Protein AF-A0ABD0VKM0-F1 (afdb_monomer)

Nearest PDB structures (foldseek):
  3m7j-assembly2_B  TM=2.971E-01  e=7.248E-04  Pseudomonas putida
  3m7h-assembly2_B  TM=2.951E-01  e=1.978E-03  Pseudomonas putida
  3m7j-assembly1_A  TM=2.253E-01  e=3.113E-04  Pseudomonas putida
  6q4w-assembly1_B  TM=1.983E-01  e=1.428E-01  Leishmania mexicana MHOM/GT/2001/U1103
  6q4y-assembly1_A  TM=1.728E-01  e=5.349E-01  Leishmania mexicana MHOM/GT/2001/U1103

Foldseek 3Di:
DDDDDDDDDPDPPPVVVPPPPPPPPPDDDDDDDDDDDDDDDDDDDDDDDDDDDDDDDDDDDDDDDDDDDDDDDDDDDDPDDPPPPPPPLPLQWAPPVQKDKDFQDDDWDDAAAPLSKTWAWDPADDPPKTWIWIDNDAFFTWIFIWGDHPLANDHIYTAATQQLPGTAGGGWMFIQGGQGWTFTAHPVRHTRGIQPCGSVAFHHWHQDNQRKIFGAHPVRDGPGIRLVPGEQKATAFRKDFAVDWHAASVRQKIWHHHQFFIFIWGQDFDVRDIATQDCLLVLRGAPDGHFGIKGWHWAFDADPPPRHGDWIWTWIQTPPRSGIDTQFTDPDRQSQKMWGQYPQRKIWIWGAQRVDNYPRIDGGGIQADPPSHSHHVLSRQASQHQEFEDEPSDGAFAADPPGDTHGGDNPRHQAPVLVDDQPDPPDDDPFDKDWHKDFQWDYSQVVRNDWDFPAAPVVLVVVLVNPSQFQWWWAQHVRGIIGTDSTNGRIYHHPHRSTMIIGIDGD

Structure (mmCIF, N/CA/C/O backbone):
data_AF-A0ABD0VKM0-F1
#
_entry.id   AF-A0ABD0VKM0-F1
#
loop_
_atom_site.group_PDB
_atom_site.id
_atom_site.type_symbol
_atom_site.label_atom_id
_atom_site.label_alt_id
_atom_site.label_comp_id
_atom_site.label_asym_id
_atom_site.label_entity_id
_atom_site.label_seq_id
_atom_site.pdbx_PDB_ins_code
_atom_site.Cartn_x
_atom_site.Cartn_y
_atom_site.Cartn_z
_atom_site.occupancy
_atom_site.B_iso_or_equiv
_atom_site.auth_seq_id
_atom_site.auth_comp_id
_atom_site.auth_asym_id
_atom_site.auth_atom_id
_atom_site.pdbx_PDB_model_num
ATOM 1 N N . MET A 1 1 ? -26.676 47.653 -29.745 1.00 32.25 1 MET A N 1
ATOM 2 C CA . MET A 1 1 ? -27.321 46.432 -30.270 1.00 32.25 1 MET A CA 1
ATOM 3 C C . MET A 1 1 ? -27.080 45.327 -29.249 1.00 32.25 1 MET A C 1
ATOM 5 O O . MET A 1 1 ? -25.942 45.134 -28.847 1.00 32.25 1 MET A O 1
ATOM 9 N N . HIS A 1 2 ? -28.168 44.771 -28.719 1.00 25.77 2 HIS A N 1
ATOM 10 C CA . HIS A 1 2 ? -28.256 43.849 -27.579 1.00 25.77 2 HIS A CA 1
ATOM 11 C C . HIS A 1 2 ? -27.694 42.448 -27.851 1.00 25.77 2 HIS A C 1
ATOM 13 O O . HIS A 1 2 ? -27.861 41.959 -28.961 1.00 25.77 2 HIS A O 1
ATOM 19 N N . LEU A 1 3 ? -27.173 41.795 -26.799 1.00 24.02 3 LEU A N 1
ATOM 20 C CA . LEU A 1 3 ? -27.578 40.467 -26.271 1.00 24.02 3 LEU A CA 1
ATOM 21 C C . LEU A 1 3 ? -26.646 40.116 -25.087 1.00 24.02 3 LEU A C 1
ATOM 23 O O . LEU A 1 3 ? -25.458 39.903 -25.278 1.00 24.02 3 LEU A O 1
ATOM 27 N N . GLN A 1 4 ? -27.029 40.388 -23.835 1.00 23.86 4 GLN A N 1
ATOM 28 C CA . GLN A 1 4 ? -27.696 39.476 -22.883 1.00 23.86 4 GLN A CA 1
ATOM 29 C C . GLN A 1 4 ? -27.109 38.054 -22.782 1.00 23.86 4 GLN A C 1
ATOM 31 O O . GLN A 1 4 ? -27.344 37.216 -23.643 1.00 23.86 4 GLN A O 1
ATOM 36 N N . MET A 1 5 ? -26.498 37.760 -21.628 1.00 23.55 5 MET A N 1
ATOM 37 C CA . MET A 1 5 ? -26.619 36.467 -20.947 1.00 23.55 5 MET A CA 1
ATOM 38 C C . MET A 1 5 ? -26.834 36.713 -19.447 1.00 23.55 5 MET A C 1
ATOM 40 O O . MET A 1 5 ? -26.153 37.532 -18.835 1.00 23.55 5 MET A O 1
ATOM 44 N N . HIS A 1 6 ? -27.833 36.029 -18.892 1.00 26.02 6 HIS A N 1
ATOM 45 C CA . HIS A 1 6 ? -28.296 36.106 -17.509 1.00 26.02 6 HIS A CA 1
ATOM 46 C C . HIS A 1 6 ? -27.958 34.799 -16.773 1.00 26.02 6 HIS A C 1
ATOM 48 O O . HIS A 1 6 ? -28.093 33.729 -17.362 1.00 26.02 6 HIS A O 1
ATOM 54 N N . ASN A 1 7 ? -27.697 34.940 -15.463 1.00 27.42 7 ASN A N 1
ATOM 55 C CA . ASN A 1 7 ? -27.860 33.967 -14.362 1.00 27.42 7 ASN A CA 1
ATOM 56 C C . ASN A 1 7 ? -26.829 32.825 -14.234 1.00 27.42 7 ASN A C 1
ATOM 58 O O . ASN A 1 7 ? -26.424 32.234 -15.220 1.00 27.42 7 ASN A O 1
ATOM 62 N N . SER A 1 8 ? -26.396 32.357 -13.057 1.00 25.06 8 SER A N 1
ATOM 63 C CA . SER A 1 8 ? -26.536 32.722 -11.632 1.00 25.06 8 SER A CA 1
ATOM 64 C C . SER A 1 8 ? -25.608 31.768 -10.860 1.00 25.06 8 SER A C 1
ATOM 66 O O . SER A 1 8 ? -25.587 30.584 -11.182 1.00 25.06 8 SER A O 1
ATOM 68 N N . CYS A 1 9 ? -24.889 32.208 -9.819 1.00 24.44 9 CYS A N 1
ATOM 69 C CA . CYS A 1 9 ? -24.244 31.279 -8.875 1.00 24.44 9 CYS A CA 1
ATOM 70 C C . CYS A 1 9 ? -24.247 31.853 -7.440 1.00 24.44 9 CYS A C 1
ATOM 72 O O . CYS A 1 9 ? -23.704 32.941 -7.224 1.00 24.44 9 CYS A O 1
ATOM 74 N N . PRO A 1 10 ? -24.854 31.174 -6.444 1.00 30.88 10 PRO A N 1
ATOM 75 C CA . PRO A 1 10 ? -24.976 31.666 -5.077 1.00 30.88 10 PRO A CA 1
ATOM 76 C C . PRO A 1 10 ? -23.826 31.127 -4.211 1.00 30.88 10 PRO A C 1
ATOM 78 O O . PRO A 1 10 ? -24.016 30.212 -3.420 1.00 30.88 10 PRO A O 1
ATOM 81 N N . PHE A 1 11 ? -22.616 31.673 -4.351 1.00 31.05 11 PHE A N 1
ATOM 82 C CA . PHE A 1 11 ? -21.482 31.290 -3.483 1.00 31.05 11 PHE A CA 1
ATOM 83 C C . PHE A 1 11 ? -20.833 32.471 -2.746 1.00 31.05 11 PHE A C 1
ATOM 85 O O . PHE A 1 11 ? -20.162 32.287 -1.734 1.00 31.05 11 PHE A O 1
ATOM 92 N N . ALA A 1 12 ? -21.103 33.707 -3.173 1.00 31.31 12 ALA A N 1
ATOM 93 C CA . ALA A 1 12 ? -20.486 34.897 -2.585 1.00 31.31 12 ALA A CA 1
ATOM 94 C C . ALA A 1 12 ? -21.141 35.373 -1.268 1.00 31.31 12 ALA A C 1
ATOM 96 O O . ALA A 1 12 ? -20.518 36.101 -0.499 1.00 31.31 12 ALA A O 1
ATOM 97 N N . ALA A 1 13 ? -22.371 34.947 -0.955 1.00 31.72 13 ALA A N 1
ATOM 98 C CA . ALA A 1 13 ? -23.121 35.471 0.195 1.00 31.72 13 ALA A CA 1
ATOM 99 C C . ALA A 1 13 ? -22.818 34.778 1.545 1.00 31.72 13 ALA A C 1
ATOM 101 O O . ALA A 1 13 ? -23.201 35.291 2.597 1.00 31.72 13 ALA A O 1
ATOM 102 N N . LEU A 1 14 ? -22.116 33.637 1.553 1.00 33.00 14 LEU A N 1
ATOM 103 C CA . LEU A 1 14 ? -21.824 32.874 2.780 1.00 33.00 14 LEU A CA 1
ATOM 104 C C . LEU A 1 14 ? -20.503 33.265 3.465 1.00 33.00 14 LEU A C 1
ATOM 106 O O . LEU A 1 14 ? -20.350 33.044 4.667 1.00 33.00 14 LEU A O 1
ATOM 110 N N . LEU A 1 15 ? -19.578 33.912 2.750 1.00 33.16 15 LEU A N 1
ATOM 111 C CA . LEU A 1 15 ? -18.269 34.292 3.295 1.00 33.16 15 LEU A CA 1
ATOM 112 C C . LEU A 1 15 ? -18.303 35.594 4.113 1.00 33.16 15 LEU A C 1
ATOM 114 O O . LEU A 1 15 ? -17.542 35.738 5.068 1.00 33.16 15 LEU A O 1
ATOM 118 N N . GLN A 1 16 ? -19.240 36.509 3.846 1.00 33.41 16 GLN A N 1
ATOM 119 C CA . GLN A 1 16 ? -19.327 37.774 4.592 1.00 33.41 16 GLN A CA 1
ATOM 120 C C . GLN A 1 16 ? -19.999 37.663 5.972 1.00 33.41 16 GLN A C 1
ATOM 122 O O . GLN A 1 16 ? -19.819 38.549 6.807 1.00 33.41 16 GLN A O 1
ATOM 127 N N . LYS A 1 17 ? -20.718 36.570 6.273 1.00 34.78 17 LYS A N 1
ATOM 128 C CA . LYS A 1 17 ? -21.354 36.375 7.593 1.00 34.78 17 LYS A CA 1
ATOM 129 C C . LYS A 1 17 ? -20.453 35.718 8.647 1.00 34.78 17 LYS A C 1
ATOM 131 O O . LYS A 1 17 ? -20.780 35.796 9.826 1.00 34.78 17 LYS A O 1
ATOM 136 N N . ARG A 1 18 ? -19.310 35.126 8.272 1.00 38.69 18 ARG A N 1
ATOM 137 C CA . ARG A 1 18 ? -18.390 34.460 9.222 1.00 38.69 18 ARG A CA 1
ATOM 138 C C . ARG A 1 18 ? -17.278 35.351 9.787 1.00 38.69 18 ARG A C 1
ATOM 140 O O . ARG A 1 18 ? -16.694 34.998 10.801 1.00 38.69 18 ARG A O 1
ATOM 147 N N . SER A 1 19 ? -17.041 36.532 9.217 1.00 32.94 19 SER A N 1
ATOM 148 C CA . SER A 1 19 ? -15.996 37.457 9.694 1.00 32.94 19 SER A CA 1
ATOM 149 C C . SER A 1 19 ? -16.367 38.230 10.974 1.00 32.94 19 SER A C 1
ATOM 151 O O . SER A 1 19 ? -15.476 38.760 11.634 1.00 32.94 19 SER A O 1
ATOM 153 N N . LYS A 1 20 ? -17.648 38.285 11.371 1.00 33.69 20 LYS A N 1
ATOM 154 C CA . LYS A 1 20 ? -18.092 39.106 12.516 1.00 33.69 20 LYS A CA 1
ATOM 155 C C . LYS A 1 20 ? -18.086 38.404 13.882 1.00 33.69 20 LYS A C 1
ATOM 157 O O . LYS A 1 20 ? -18.172 39.099 14.885 1.00 33.69 20 LYS A O 1
ATOM 162 N N . ASN A 1 21 ? -17.918 37.079 13.949 1.00 37.56 21 ASN A N 1
ATOM 163 C CA . ASN A 1 21 ? -17.955 36.344 15.227 1.00 37.56 21 ASN A CA 1
ATOM 164 C C . ASN A 1 21 ? -16.576 36.013 15.825 1.00 37.56 21 ASN A C 1
ATOM 166 O O . ASN A 1 21 ? -16.507 35.556 16.962 1.00 37.56 21 ASN A O 1
ATOM 170 N N . THR A 1 22 ? -15.477 36.282 15.117 1.00 33.97 22 THR A N 1
ATOM 171 C CA . THR A 1 22 ? -14.115 35.939 15.580 1.00 33.97 22 THR A CA 1
ATOM 172 C C . THR A 1 22 ? -13.398 37.107 16.276 1.00 33.97 22 THR A C 1
ATOM 174 O O . THR A 1 22 ? -12.314 36.934 16.821 1.00 33.97 22 THR A O 1
ATOM 177 N N . ALA A 1 23 ? -14.006 38.299 16.319 1.00 33.16 23 ALA A N 1
ATOM 178 C CA . ALA A 1 23 ? -13.386 39.514 16.859 1.00 33.16 23 ALA A CA 1
ATOM 179 C C . ALA A 1 23 ? -13.675 39.793 18.353 1.00 33.16 23 ALA A C 1
ATOM 181 O O . ALA A 1 23 ? -13.287 40.846 18.848 1.00 33.16 23 ALA A O 1
ATOM 182 N N . GLN A 1 24 ? -14.333 38.887 19.092 1.00 33.44 24 GLN A N 1
ATOM 183 C CA . GLN A 1 24 ? -14.676 39.117 20.511 1.00 33.44 24 GLN A CA 1
ATOM 184 C C . GLN A 1 24 ? -14.038 38.156 21.534 1.00 33.44 24 GLN A C 1
ATOM 186 O O . GLN A 1 24 ? -14.368 38.238 22.713 1.00 33.44 24 GLN A O 1
ATOM 191 N N . ILE A 1 25 ? -13.090 37.287 21.154 1.00 35.91 25 ILE A N 1
ATOM 192 C CA . ILE A 1 25 ? -12.490 36.305 22.096 1.00 35.91 25 ILE A CA 1
ATOM 193 C C . ILE A 1 25 ? -10.946 36.353 22.107 1.00 35.91 25 ILE A C 1
ATOM 195 O O . ILE A 1 25 ? -10.275 35.352 22.310 1.00 35.91 25 ILE A O 1
ATOM 199 N N . GLN A 1 26 ? -10.338 37.527 21.914 1.00 31.89 26 GLN A N 1
ATOM 200 C CA . GLN A 1 26 ? -8.881 37.716 22.057 1.00 31.89 26 GLN A CA 1
ATOM 201 C C . GLN A 1 26 ? -8.570 39.054 22.745 1.00 31.89 26 GLN A C 1
ATOM 203 O O . GLN A 1 26 ? -7.926 39.940 22.193 1.00 31.89 26 GLN A O 1
ATOM 208 N N . GLN A 1 27 ? -9.058 39.225 23.977 1.00 30.41 27 GLN A N 1
ATOM 209 C CA . GLN A 1 27 ? -8.627 40.329 24.837 1.00 30.41 27 GLN A CA 1
ATOM 210 C C . GLN A 1 27 ? -8.642 39.919 26.317 1.00 30.41 27 GLN A C 1
ATOM 212 O O . GLN A 1 27 ? -9.474 40.366 27.100 1.00 30.41 27 GLN A O 1
ATOM 217 N N . LYS A 1 28 ? -7.717 39.033 26.716 1.00 29.08 28 LYS A N 1
ATOM 218 C CA . LYS A 1 28 ? -7.200 38.990 28.096 1.00 29.08 28 LYS A CA 1
ATOM 219 C C . LYS A 1 28 ? -5.992 38.059 28.230 1.00 29.08 28 LYS A C 1
ATOM 221 O O . LYS A 1 28 ? -6.155 36.845 28.223 1.00 29.08 28 LYS A O 1
ATOM 226 N N . ARG A 1 29 ? -4.838 38.685 28.490 1.00 29.23 29 ARG A N 1
ATOM 227 C CA . ARG A 1 29 ? -3.698 38.267 29.338 1.00 29.23 29 ARG A CA 1
ATOM 228 C C . ARG A 1 29 ? -2.353 38.358 28.622 1.00 29.23 29 ARG A C 1
ATOM 230 O O . ARG A 1 29 ? -1.873 37.407 28.023 1.00 29.23 29 ARG A O 1
ATOM 237 N N . SER A 1 30 ? -1.729 39.514 28.804 1.00 28.39 30 SER A N 1
ATOM 238 C CA . SER A 1 30 ? -0.292 39.738 28.707 1.00 28.39 30 SER A CA 1
ATOM 239 C C . SER A 1 30 ? 0.214 40.150 30.091 1.00 28.39 30 SER A C 1
ATOM 241 O O . SER A 1 30 ? -0.321 41.103 30.658 1.00 28.39 30 SER A O 1
ATOM 243 N N . ASN A 1 31 ? 1.219 39.456 30.627 1.00 27.95 31 ASN A N 1
ATOM 244 C CA . ASN A 1 31 ? 2.200 40.045 31.544 1.00 27.95 31 ASN A CA 1
ATOM 245 C C . ASN A 1 31 ? 3.485 39.188 31.542 1.00 27.95 31 ASN A C 1
ATOM 247 O O . ASN A 1 31 ? 3.371 37.989 31.806 1.00 27.95 31 ASN A O 1
ATOM 251 N N . PRO A 1 32 ? 4.671 39.747 31.235 1.00 37.56 32 PRO A N 1
ATOM 252 C CA . PRO A 1 32 ? 5.952 39.055 31.363 1.00 37.56 32 PRO A CA 1
ATOM 253 C C . PRO A 1 32 ? 6.852 39.681 32.446 1.00 37.56 32 PRO A C 1
ATOM 255 O O . PRO A 1 32 ? 6.890 40.895 32.586 1.00 37.56 32 PRO A O 1
ATOM 258 N N . ASP A 1 33 ? 7.579 38.839 33.181 1.00 26.88 33 ASP A N 1
ATOM 259 C CA . ASP A 1 33 ? 8.850 39.115 33.888 1.00 26.88 33 ASP A CA 1
ATOM 260 C C . ASP A 1 33 ? 9.242 37.836 34.654 1.00 26.88 33 ASP A C 1
ATOM 262 O O . ASP A 1 33 ? 8.366 37.087 35.076 1.00 26.88 33 ASP A O 1
ATOM 266 N N . ALA A 1 34 ? 10.485 37.500 34.987 1.00 28.50 34 ALA A N 1
ATOM 267 C CA . ALA A 1 34 ? 11.818 37.728 34.443 1.00 28.50 34 ALA A CA 1
ATOM 268 C C . ALA A 1 34 ? 12.766 36.773 35.210 1.00 28.50 34 ALA A C 1
ATOM 270 O O . ALA A 1 34 ? 12.447 36.340 36.318 1.00 28.50 34 ALA A O 1
ATOM 271 N N . SER A 1 35 ? 13.962 36.549 34.650 1.00 27.69 35 SER A N 1
ATOM 272 C CA . SER A 1 35 ? 15.230 36.235 35.344 1.00 27.69 35 SER A CA 1
ATOM 273 C C . SER A 1 35 ? 15.789 34.805 35.240 1.00 27.69 35 SER A C 1
ATOM 275 O O . SER A 1 35 ? 15.418 33.883 35.963 1.00 27.69 35 SER A O 1
ATOM 277 N N . LEU A 1 36 ? 16.797 34.701 34.370 1.00 29.92 36 LEU A N 1
ATOM 278 C CA . LEU A 1 36 ? 17.875 33.712 34.335 1.00 29.92 36 LEU A CA 1
ATOM 279 C C . LEU A 1 36 ? 18.993 34.113 35.317 1.00 29.92 36 LEU A C 1
ATOM 281 O O . LEU A 1 36 ? 19.394 35.277 35.339 1.00 29.92 36 LEU A O 1
ATOM 285 N N . ARG A 1 37 ? 19.596 33.142 36.020 1.00 27.20 37 ARG A N 1
ATOM 286 C CA . ARG A 1 37 ? 21.000 33.211 36.481 1.00 27.20 37 ARG A CA 1
ATOM 287 C C . ARG A 1 37 ? 21.703 31.847 36.361 1.00 27.20 37 ARG A C 1
ATOM 289 O O . ARG A 1 37 ? 21.019 30.828 36.433 1.00 27.20 37 ARG A O 1
ATOM 296 N N . PRO A 1 38 ? 23.039 31.822 36.167 1.00 31.11 38 PRO A N 1
ATOM 297 C CA . PRO A 1 38 ? 23.798 30.641 35.765 1.00 31.11 38 PRO A CA 1
ATOM 298 C C . PRO A 1 38 ? 24.450 29.892 36.940 1.00 31.11 38 PRO A C 1
ATOM 300 O O . PRO A 1 38 ? 24.660 30.440 38.020 1.00 31.11 38 PRO A O 1
ATOM 303 N N . VAL A 1 39 ? 24.785 28.629 36.670 1.00 28.56 39 VAL A N 1
ATOM 304 C CA . VAL A 1 39 ? 25.437 27.655 37.557 1.00 28.56 39 VAL A CA 1
ATOM 305 C C . VAL A 1 39 ? 26.955 27.864 37.565 1.00 28.56 39 VAL A C 1
ATOM 307 O O . VAL A 1 39 ? 27.567 27.970 36.505 1.00 28.56 39 VAL A O 1
ATOM 310 N N . SER A 1 40 ? 27.557 27.879 38.756 1.00 28.33 40 SER A N 1
ATOM 311 C CA . SER A 1 40 ? 29.007 27.831 38.975 1.00 28.33 40 SER A CA 1
ATOM 312 C C . SER A 1 40 ? 29.454 26.456 39.482 1.00 28.33 40 SER A C 1
ATOM 314 O O . SER A 1 40 ? 28.759 25.810 40.265 1.00 28.33 40 SER A O 1
ATOM 316 N N . GLU A 1 41 ? 30.634 26.057 39.013 1.00 28.14 41 GLU A N 1
ATOM 317 C CA . GLU A 1 41 ? 31.374 24.812 39.234 1.00 28.14 41 GLU A CA 1
ATOM 318 C C . GLU A 1 41 ? 31.557 24.391 40.702 1.00 28.14 41 GLU A C 1
ATOM 320 O O . GLU A 1 41 ? 31.795 25.225 41.573 1.00 28.14 41 GLU A O 1
ATOM 325 N N . LEU A 1 42 ? 31.622 23.074 40.937 1.00 27.52 42 LEU A N 1
ATOM 326 C CA . LEU A 1 42 ? 32.417 22.490 42.021 1.00 27.52 42 LEU A CA 1
ATOM 327 C C . LEU A 1 42 ? 32.900 21.079 41.647 1.00 27.52 42 LEU A C 1
ATOM 329 O O . LEU A 1 42 ? 32.123 20.150 41.436 1.00 27.52 42 LEU A O 1
ATOM 333 N N . LYS A 1 43 ? 34.229 20.962 41.556 1.00 27.84 43 LYS A N 1
ATOM 334 C CA . LYS A 1 43 ? 35.020 19.729 41.476 1.00 27.84 43 LYS A CA 1
ATOM 335 C C . LYS A 1 43 ? 34.853 18.904 42.756 1.00 27.84 43 LYS A C 1
ATOM 337 O O . LYS A 1 43 ? 34.921 19.476 43.839 1.00 27.84 43 LYS A O 1
ATOM 342 N N . ASN A 1 44 ? 34.766 17.577 42.630 1.00 28.58 44 ASN A N 1
ATOM 343 C CA . ASN A 1 44 ? 35.648 16.617 43.319 1.00 28.58 44 ASN A CA 1
ATOM 344 C C . ASN A 1 44 ? 35.245 15.161 43.023 1.00 28.58 44 ASN A C 1
ATOM 346 O O . ASN A 1 44 ? 34.119 14.745 43.275 1.00 28.58 44 ASN A O 1
ATOM 350 N N . SER A 1 45 ? 36.205 14.375 42.530 1.00 28.06 45 SER A N 1
ATOM 351 C CA . SER A 1 45 ? 36.176 12.906 42.570 1.00 28.06 45 SER A CA 1
ATOM 352 C C . SER A 1 45 ? 36.646 12.399 43.939 1.00 28.06 45 SER A C 1
ATOM 354 O O . SER A 1 45 ? 37.430 13.074 44.608 1.00 28.06 45 SER A O 1
ATOM 356 N N . PRO A 1 46 ? 36.294 11.152 44.296 1.00 33.16 46 PRO A N 1
ATOM 357 C CA . PRO A 1 46 ? 37.365 10.163 44.420 1.00 33.16 46 PRO A CA 1
ATOM 358 C C . PRO A 1 46 ? 37.031 8.788 43.809 1.00 33.16 46 PRO A C 1
ATOM 360 O O . PRO A 1 46 ? 35.897 8.319 43.807 1.00 33.16 46 PRO A O 1
ATOM 363 N N . LYS A 1 47 ? 38.086 8.137 43.305 1.00 28.30 47 LYS A N 1
ATOM 364 C CA . LYS A 1 47 ? 38.153 6.711 42.942 1.00 28.30 47 LYS A CA 1
ATOM 365 C C . LYS A 1 47 ? 37.974 5.841 44.194 1.00 28.30 47 LYS A C 1
ATOM 367 O O . LYS A 1 47 ? 38.479 6.248 45.236 1.00 28.30 47 LYS A O 1
ATOM 372 N N . ILE A 1 48 ? 37.428 4.619 44.052 1.00 27.38 48 ILE A N 1
ATOM 373 C CA . ILE A 1 48 ? 38.057 3.335 44.468 1.00 27.38 48 ILE A CA 1
ATOM 374 C C . ILE A 1 48 ? 37.086 2.122 44.406 1.00 27.38 48 ILE A C 1
ATOM 376 O O . ILE A 1 48 ? 35.985 2.163 44.936 1.00 27.38 48 ILE A O 1
ATOM 380 N N . LYS A 1 49 ? 37.634 1.027 43.842 1.00 27.31 49 LYS A N 1
ATOM 381 C CA . LYS A 1 49 ? 37.378 -0.432 43.985 1.00 27.31 49 LYS A CA 1
ATOM 382 C C . LYS A 1 49 ? 36.128 -1.110 43.391 1.00 27.31 49 LYS A C 1
ATOM 384 O O . LYS A 1 49 ? 35.027 -1.076 43.919 1.00 27.31 49 LYS A O 1
ATOM 389 N N . THR A 1 50 ? 36.434 -1.907 42.367 1.00 30.89 50 THR A N 1
ATOM 390 C CA . THR A 1 50 ? 35.786 -3.145 41.906 1.00 30.89 50 THR A CA 1
ATOM 391 C C . THR A 1 50 ? 35.658 -4.222 42.989 1.00 30.89 50 THR A C 1
ATOM 393 O O . THR A 1 50 ? 36.589 -4.396 43.782 1.00 30.89 50 THR A O 1
ATOM 396 N N . PRO A 1 51 ? 34.630 -5.080 42.871 1.00 32.09 51 PRO A N 1
ATOM 397 C CA . PRO A 1 51 ? 34.841 -6.512 43.053 1.00 32.09 51 PRO A CA 1
ATOM 398 C C . PRO A 1 51 ? 34.272 -7.352 41.895 1.00 32.09 51 PRO A C 1
ATOM 400 O O . PRO A 1 51 ? 33.159 -7.145 41.418 1.00 32.09 51 PRO A O 1
ATOM 403 N N . HIS A 1 52 ? 35.069 -8.334 41.477 1.00 29.91 52 HIS A N 1
ATOM 404 C CA . HIS A 1 52 ? 34.630 -9.535 40.769 1.00 29.91 52 HIS A CA 1
ATOM 405 C C . HIS A 1 52 ? 33.645 -10.320 41.635 1.00 29.91 52 HIS A C 1
ATOM 407 O O . HIS A 1 52 ? 33.942 -10.500 42.808 1.00 29.91 52 HIS A O 1
ATOM 413 N N . PHE A 1 53 ? 32.586 -10.888 41.052 1.00 28.59 53 PHE A N 1
ATOM 414 C CA . PHE A 1 53 ? 32.117 -12.224 41.427 1.00 28.59 53 PHE A CA 1
ATOM 415 C C . PHE A 1 53 ? 31.352 -12.898 40.283 1.00 28.59 53 PHE A C 1
ATOM 417 O O . PHE A 1 53 ? 30.825 -12.267 39.371 1.00 28.59 53 PHE A O 1
ATOM 424 N N . SER A 1 54 ? 31.429 -14.216 40.339 1.00 28.55 54 SER A N 1
ATOM 425 C CA . SER A 1 54 ? 31.256 -15.236 39.321 1.00 28.55 54 SER A CA 1
ATOM 426 C C . SER A 1 54 ? 29.810 -15.674 39.078 1.00 28.55 54 SER A C 1
ATOM 428 O O . SER A 1 54 ? 28.950 -15.640 39.952 1.00 28.55 54 SER A O 1
ATOM 430 N N . SER A 1 55 ? 29.591 -16.164 37.862 1.00 29.64 55 SER A N 1
ATOM 431 C CA . SER A 1 55 ? 28.425 -16.910 37.384 1.00 29.64 55 SER A CA 1
ATOM 432 C C . SER A 1 55 ? 28.257 -18.278 38.064 1.00 29.64 55 SER A C 1
ATOM 434 O O . SER A 1 55 ? 29.261 -18.980 38.214 1.00 29.64 55 SER A O 1
ATOM 436 N N . PRO A 1 56 ? 27.021 -18.738 38.343 1.00 32.62 56 PRO A N 1
ATOM 437 C CA . PRO A 1 56 ? 26.743 -20.148 38.571 1.00 32.62 56 PRO A CA 1
ATOM 438 C C . PRO A 1 56 ? 26.061 -20.801 37.360 1.00 32.62 56 PRO A C 1
ATOM 440 O O . PRO A 1 56 ? 25.087 -20.302 36.797 1.00 32.62 56 PRO A O 1
ATOM 443 N N . SER A 1 57 ? 26.602 -21.954 36.985 1.00 28.62 57 SER A N 1
ATOM 444 C CA . SER A 1 57 ? 26.027 -22.963 36.105 1.00 28.62 57 SER A CA 1
ATOM 445 C C . SER A 1 57 ? 24.983 -23.795 36.863 1.00 28.62 57 SER A C 1
ATOM 447 O O . SER A 1 57 ? 25.225 -24.234 37.985 1.00 28.62 57 SER A O 1
ATOM 449 N N . CYS A 1 58 ? 23.828 -24.052 36.243 1.00 25.42 58 CYS A N 1
ATOM 450 C CA . CYS A 1 58 ? 22.834 -25.002 36.746 1.00 25.42 58 CYS A CA 1
ATOM 451 C C . CYS A 1 58 ? 23.001 -26.352 36.043 1.00 25.42 58 CYS A C 1
ATOM 453 O O . CYS A 1 58 ? 22.894 -26.439 34.820 1.00 25.42 58 CYS A O 1
ATOM 455 N N . SER A 1 59 ? 23.242 -27.401 36.827 1.00 29.67 59 SER A N 1
ATOM 456 C CA . SER A 1 59 ? 23.218 -28.799 36.408 1.00 29.67 59 SER A CA 1
ATOM 457 C C . SER A 1 59 ? 21.850 -29.428 36.691 1.00 29.67 59 SER A C 1
ATOM 459 O O . SER A 1 59 ? 21.218 -29.209 37.723 1.00 29.67 59 SER A O 1
ATOM 461 N N . SER A 1 60 ? 21.392 -30.211 35.722 1.00 30.42 60 SER A N 1
ATOM 462 C CA . SER A 1 60 ? 20.161 -30.996 35.704 1.00 30.42 60 SER A CA 1
ATOM 463 C C . SER A 1 60 ? 20.276 -32.269 36.547 1.00 30.42 60 SER A C 1
ATOM 465 O O . SER A 1 60 ? 21.234 -33.022 36.383 1.00 30.42 60 SER A O 1
ATOM 467 N N . SER A 1 61 ? 19.263 -32.559 37.367 1.00 31.95 61 SER A N 1
ATOM 468 C CA . SER A 1 61 ? 19.051 -33.867 38.010 1.00 31.95 61 SER A CA 1
ATOM 469 C C . SER A 1 61 ? 17.655 -34.402 37.647 1.00 31.95 61 SER A C 1
ATOM 471 O O . SER A 1 61 ? 16.703 -33.619 37.689 1.00 31.95 61 SER A O 1
ATOM 473 N N . PRO A 1 62 ? 17.491 -35.691 37.290 1.00 36.34 62 PRO A N 1
ATOM 474 C CA . PRO A 1 62 ? 16.188 -36.283 36.985 1.00 36.34 62 PRO A CA 1
ATOM 475 C C . PRO A 1 62 ? 15.526 -36.920 38.222 1.00 36.34 62 PRO A C 1
ATOM 477 O O . PRO A 1 62 ? 16.195 -37.516 39.065 1.00 36.34 62 PRO A O 1
ATOM 480 N N . MET A 1 63 ? 14.195 -36.810 38.312 1.00 35.16 63 MET A N 1
ATOM 481 C CA . MET A 1 63 ? 13.362 -37.469 39.331 1.00 35.16 63 MET A CA 1
ATOM 482 C C . MET A 1 63 ? 13.053 -38.939 38.974 1.00 35.16 63 MET A C 1
ATOM 484 O O . MET A 1 63 ? 12.907 -39.245 37.788 1.00 35.16 63 MET A O 1
ATOM 488 N N . PRO A 1 64 ? 12.871 -39.842 39.961 1.00 37.03 64 PRO A N 1
ATOM 489 C CA . PRO A 1 64 ? 12.430 -41.216 39.732 1.00 37.03 64 PRO A CA 1
ATOM 490 C C . PRO A 1 64 ? 10.896 -41.373 39.744 1.00 37.03 64 PRO A C 1
ATOM 492 O O . PRO A 1 64 ? 10.181 -40.688 40.474 1.00 37.03 64 PRO A O 1
ATOM 495 N N . ASN A 1 65 ? 10.411 -42.332 38.948 1.00 36.84 65 ASN A N 1
ATOM 496 C CA . ASN A 1 65 ? 9.013 -42.775 38.853 1.00 36.84 65 ASN A CA 1
ATOM 497 C C . ASN A 1 65 ? 8.477 -43.400 40.160 1.00 36.84 65 ASN A C 1
ATOM 499 O O . ASN A 1 65 ? 9.232 -44.091 40.847 1.00 36.84 65 ASN A O 1
ATOM 503 N N . PRO A 1 66 ? 7.164 -43.289 40.449 1.00 40.91 66 PRO A N 1
ATOM 504 C CA . PRO A 1 66 ? 6.524 -44.034 41.529 1.00 40.91 66 PRO A CA 1
ATOM 505 C C . PRO A 1 66 ? 6.013 -45.424 41.077 1.00 40.91 66 PRO A C 1
ATOM 507 O O . PRO A 1 66 ? 5.799 -45.646 39.879 1.00 40.91 66 PRO A O 1
ATOM 510 N N . PRO A 1 67 ? 5.790 -46.375 42.010 1.00 39.84 67 PRO A N 1
ATOM 511 C CA . PRO A 1 67 ? 5.436 -47.756 41.696 1.00 39.84 67 PRO A CA 1
ATOM 512 C C . PRO A 1 67 ? 3.924 -47.999 41.569 1.00 39.84 67 PRO A C 1
ATOM 514 O O . PRO A 1 67 ? 3.090 -47.303 42.146 1.00 39.84 67 PRO A O 1
ATOM 517 N N . ARG A 1 68 ? 3.600 -49.071 40.835 1.00 36.81 68 ARG A N 1
ATOM 518 C CA . ARG A 1 68 ? 2.271 -49.681 40.692 1.00 36.81 68 ARG A CA 1
ATOM 519 C C . ARG A 1 68 ? 1.842 -50.407 41.976 1.00 36.81 68 ARG A C 1
ATOM 521 O O . ARG A 1 68 ? 2.541 -51.304 42.430 1.00 36.81 68 ARG A O 1
ATOM 528 N N . HIS A 1 69 ? 0.624 -50.131 42.431 1.00 37.19 69 HIS A N 1
ATOM 529 C CA . HIS A 1 69 ? -0.227 -51.026 43.226 1.00 37.19 69 HIS A CA 1
ATOM 530 C C . HIS A 1 69 ? -1.568 -51.107 42.467 1.00 37.19 69 HIS A C 1
ATOM 532 O O . HIS A 1 69 ? -2.007 -50.106 41.915 1.00 37.19 69 HIS A O 1
ATOM 538 N N . GLY A 1 70 ? -2.218 -52.247 42.238 1.00 33.72 70 GLY A N 1
ATOM 539 C CA . GLY A 1 70 ? -2.487 -53.354 43.149 1.00 33.72 70 GLY A CA 1
ATOM 540 C C . GLY A 1 70 ? -4.006 -53.389 43.357 1.00 33.72 70 GLY A C 1
ATOM 541 O O . GLY A 1 70 ? -4.519 -52.726 44.248 1.00 33.72 70 GLY A O 1
ATOM 542 N N . THR A 1 71 ? -4.727 -54.079 42.472 1.00 38.03 71 THR A N 1
ATOM 543 C CA . THR A 1 71 ? -6.182 -54.306 42.546 1.00 38.03 71 THR A CA 1
ATOM 544 C C . THR A 1 71 ? -6.548 -55.225 43.711 1.00 38.03 71 THR A C 1
ATOM 546 O O . THR A 1 71 ? -5.838 -56.205 43.940 1.00 38.03 71 THR A O 1
ATOM 549 N N . PRO A 1 72 ? -7.716 -55.012 44.340 1.00 42.78 72 PRO A N 1
ATOM 550 C CA . PRO A 1 72 ? -8.630 -56.140 44.483 1.00 42.78 72 PRO A CA 1
ATOM 551 C C . PRO A 1 72 ? -10.102 -55.791 44.215 1.00 42.78 72 PRO A C 1
ATOM 553 O O . PRO A 1 72 ? -10.584 -54.678 44.405 1.00 42.78 72 PRO A O 1
ATOM 556 N N . THR A 1 73 ? -10.797 -56.820 43.757 1.00 37.75 73 THR A N 1
ATOM 557 C CA . THR A 1 73 ? -12.224 -56.946 43.472 1.00 37.75 73 THR A CA 1
ATOM 558 C C . THR A 1 73 ? -13.060 -57.134 44.741 1.00 37.75 73 THR A C 1
ATOM 56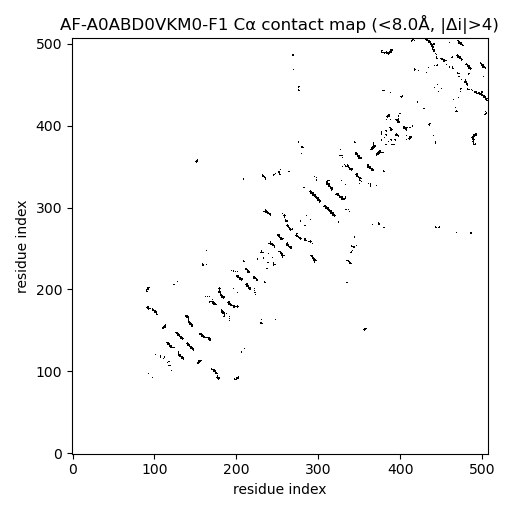0 O O . THR A 1 73 ? -12.712 -57.989 45.550 1.00 37.75 73 THR A O 1
ATOM 563 N N . SER A 1 74 ? -14.210 -56.458 44.858 1.00 37.84 74 SER A N 1
ATOM 564 C CA . SER A 1 74 ? -15.476 -57.062 45.329 1.00 37.84 74 SER A CA 1
ATOM 565 C C . SER A 1 74 ? -16.665 -56.106 45.092 1.00 37.84 74 SER A C 1
ATOM 567 O O . SER A 1 74 ? -16.456 -54.892 45.100 1.00 37.84 74 SER A O 1
ATOM 569 N N . PRO A 1 75 ? -17.890 -56.609 44.843 1.00 54.44 75 PRO A N 1
ATOM 570 C CA . PRO A 1 75 ? -19.008 -55.836 44.302 1.00 54.44 75 PRO A CA 1
ATOM 571 C C . PRO A 1 75 ? -19.978 -55.383 45.402 1.00 54.44 75 PRO A C 1
ATOM 573 O O . PRO A 1 75 ? -20.106 -56.076 46.401 1.00 54.44 75 PRO A O 1
ATOM 576 N N . LEU A 1 76 ? -20.717 -54.285 45.201 1.00 37.44 76 LEU A N 1
ATOM 577 C CA . LEU A 1 76 ? -22.110 -54.149 45.660 1.00 37.44 76 LEU A CA 1
ATOM 578 C C . LEU A 1 76 ? -22.753 -52.838 45.156 1.00 37.44 76 LEU A C 1
ATOM 580 O O . LEU A 1 76 ? -22.158 -51.771 45.242 1.00 37.44 76 LEU A O 1
ATOM 584 N N . LEU A 1 77 ? -24.019 -52.962 44.739 1.00 36.12 77 LEU A N 1
ATOM 585 C CA . LEU A 1 77 ? -25.064 -51.927 44.650 1.00 36.12 77 LEU A CA 1
ATOM 586 C C . LEU A 1 77 ? -24.991 -50.867 43.522 1.00 36.12 77 LEU A C 1
ATOM 588 O O . LEU A 1 77 ? -24.612 -49.716 43.717 1.00 36.12 77 LEU A O 1
ATOM 592 N N . LEU A 1 78 ? -25.522 -51.232 42.348 1.00 37.53 78 LEU A N 1
ATOM 593 C CA . LEU A 1 78 ? -26.030 -50.292 41.340 1.00 37.53 78 LEU A CA 1
ATOM 594 C C . LEU A 1 78 ? -27.434 -49.801 41.743 1.00 37.53 78 LEU A C 1
ATOM 596 O O . LEU A 1 78 ? -28.439 -50.440 41.439 1.00 37.53 78 LEU A O 1
ATOM 600 N N . LEU A 1 79 ? -27.501 -48.650 42.411 1.00 43.50 79 LEU A N 1
ATOM 601 C CA . LEU A 1 79 ? -28.695 -47.802 42.439 1.00 43.50 79 LEU A CA 1
ATOM 602 C C . LEU A 1 79 ? -28.706 -46.973 41.146 1.00 43.50 79 LEU A C 1
ATOM 604 O O . LEU A 1 79 ? -27.951 -46.014 41.004 1.00 43.50 79 LEU A O 1
ATOM 608 N N . PHE A 1 80 ? -29.545 -47.361 40.183 1.00 40.38 80 PHE A N 1
ATOM 609 C CA . PHE A 1 80 ? -29.820 -46.569 38.983 1.00 40.38 80 PHE A CA 1
ATOM 610 C C . PHE A 1 80 ? -30.642 -45.324 39.357 1.00 40.38 80 PHE A C 1
ATOM 612 O O . PHE A 1 80 ? -31.869 -45.353 39.364 1.00 40.38 80 PHE A O 1
ATOM 619 N N . LEU A 1 81 ? -29.964 -44.213 39.653 1.00 45.97 81 LEU A N 1
ATOM 620 C CA . LEU A 1 81 ? -30.533 -42.874 39.499 1.00 45.97 81 LEU A CA 1
ATOM 621 C C . LEU A 1 81 ? -30.323 -42.460 38.032 1.00 45.97 81 LEU A C 1
ATOM 623 O O . LEU A 1 81 ? -29.168 -42.435 37.595 1.00 45.97 81 LEU A O 1
ATOM 627 N N . PRO A 1 82 ? -31.354 -42.094 37.249 1.00 48.31 82 PRO A N 1
ATOM 628 C CA . PRO A 1 82 ? -31.105 -41.409 35.998 1.00 48.31 82 PRO A CA 1
ATOM 629 C C . PRO A 1 82 ? -30.690 -39.983 36.367 1.00 48.31 82 PRO A C 1
ATOM 631 O O . PRO A 1 82 ? -31.527 -39.110 36.591 1.00 48.31 82 PRO A O 1
ATOM 634 N N . LEU A 1 83 ? -29.380 -39.742 36.464 1.00 47.44 83 LEU A N 1
ATOM 635 C CA . LEU A 1 83 ? -28.850 -38.390 36.366 1.00 47.44 83 LEU A CA 1
ATOM 636 C C . LEU A 1 83 ? -29.134 -37.944 34.928 1.00 47.44 83 LEU A C 1
ATOM 638 O O . LEU A 1 83 ? -28.373 -38.220 34.002 1.00 47.44 83 LEU A O 1
ATOM 642 N N . LEU A 1 84 ? -30.283 -37.300 34.737 1.00 48.59 84 LEU A N 1
ATOM 643 C CA . LEU A 1 84 ? -30.553 -36.431 33.604 1.00 48.59 84 LEU A CA 1
ATOM 644 C C . LEU A 1 84 ? -29.492 -35.324 33.644 1.00 48.59 84 LEU A C 1
ATOM 646 O O . LEU A 1 84 ? -29.703 -34.240 34.183 1.00 48.59 84 LEU A O 1
ATOM 650 N N . LEU A 1 85 ? -28.316 -35.619 33.087 1.00 47.94 85 LEU A N 1
ATOM 651 C CA . LEU A 1 85 ? -27.396 -34.625 32.567 1.00 47.94 85 LEU A CA 1
ATOM 652 C C . LEU A 1 85 ? -28.144 -33.946 31.418 1.00 47.94 85 LEU A C 1
ATOM 654 O O . LEU A 1 85 ? -27.940 -34.259 30.247 1.00 47.94 85 LEU A O 1
ATOM 658 N N . LEU A 1 86 ? -29.030 -33.003 31.752 1.00 46.50 86 LEU A N 1
ATOM 659 C CA . LEU A 1 86 ? -29.254 -31.882 30.862 1.00 46.50 86 LEU A CA 1
ATOM 660 C C . LEU A 1 86 ? -27.896 -31.192 30.768 1.00 46.50 86 LEU A C 1
ATOM 662 O O . LEU A 1 86 ? -27.569 -30.303 31.549 1.00 46.50 86 LEU A O 1
ATOM 666 N N . SER A 1 87 ? -27.087 -31.605 29.797 1.00 41.34 87 SER A N 1
ATOM 667 C CA . SER A 1 87 ? -26.133 -30.708 29.176 1.00 41.34 87 SER A CA 1
ATOM 668 C C . SER A 1 87 ? -26.966 -29.624 28.502 1.00 41.34 87 SER A C 1
ATOM 670 O O . SER A 1 87 ? -27.199 -29.649 27.296 1.00 41.34 87 SER A O 1
ATOM 672 N N . SER A 1 88 ? -27.498 -28.697 29.299 1.00 41.19 88 SER A N 1
ATOM 673 C CA . SER A 1 88 ? -27.965 -27.421 28.807 1.00 41.19 88 SER A CA 1
ATOM 674 C C . SER A 1 88 ? -26.724 -26.741 28.259 1.00 41.19 88 SER A C 1
ATOM 676 O O . SER A 1 88 ? -25.975 -26.094 28.987 1.00 41.19 88 SER A O 1
ATOM 678 N N . SER A 1 89 ? -26.478 -26.943 26.968 1.00 43.53 89 SER A N 1
ATOM 679 C CA . SER A 1 89 ? -25.640 -26.083 26.155 1.00 43.53 89 SER A CA 1
ATOM 680 C C . SER A 1 89 ? -26.342 -24.730 26.093 1.00 43.53 89 SER A C 1
ATOM 682 O O . SER A 1 89 ? -26.966 -24.353 25.104 1.00 43.53 89 SER A O 1
ATOM 684 N N . THR A 1 90 ? -26.299 -23.990 27.202 1.00 53.00 90 THR A N 1
ATOM 685 C CA . THR A 1 90 ? -26.627 -22.575 27.209 1.00 53.00 90 THR A CA 1
ATOM 686 C C . THR A 1 90 ? -25.580 -21.909 26.335 1.00 53.00 90 THR A C 1
ATOM 688 O O . THR A 1 90 ? -24.479 -21.591 26.776 1.00 53.00 90 THR A O 1
ATOM 691 N N . SER A 1 91 ? -25.908 -21.752 25.048 1.00 62.09 91 SER A N 1
ATOM 692 C CA . SER A 1 91 ? -25.121 -20.929 24.138 1.00 62.09 91 SER A CA 1
ATOM 693 C C . SER A 1 91 ? -24.950 -19.584 24.823 1.00 62.09 91 SER A C 1
ATOM 695 O O . SER A 1 91 ? -25.937 -18.903 25.116 1.00 62.09 91 SER A O 1
ATOM 697 N N . ALA A 1 92 ? -23.712 -19.247 25.168 1.00 70.12 92 ALA A N 1
ATOM 698 C CA . ALA A 1 92 ? -23.418 -18.038 25.907 1.00 70.12 92 ALA A CA 1
ATOM 699 C C . ALA A 1 92 ? -23.837 -16.836 25.049 1.00 70.12 92 ALA A C 1
ATOM 701 O O . ALA A 1 92 ? -23.177 -16.507 24.069 1.00 70.12 92 ALA A O 1
ATOM 702 N N . LYS A 1 93 ? -24.964 -16.215 25.414 1.00 89.31 93 LYS A N 1
ATOM 703 C CA . LYS A 1 93 ? -25.505 -15.040 24.725 1.00 89.31 93 LYS A CA 1
ATOM 704 C C . LYS A 1 93 ? -24.742 -13.781 25.122 1.00 89.31 93 LYS A C 1
ATOM 706 O O . LYS A 1 93 ? -24.263 -13.673 26.262 1.00 89.31 93 LYS A O 1
ATOM 711 N N . VAL A 1 94 ? -24.670 -12.833 24.196 1.00 93.75 94 VAL A N 1
ATOM 712 C CA . VAL A 1 94 ? -24.232 -11.463 24.477 1.00 93.75 94 VAL A CA 1
ATOM 713 C C . VAL A 1 94 ? -25.308 -10.786 25.340 1.00 93.75 94 VAL A C 1
ATOM 715 O O . VAL A 1 94 ? -26.496 -10.939 25.040 1.00 93.75 94 VAL A O 1
ATOM 718 N N . PRO A 1 95 ? -24.946 -10.075 26.424 1.00 93.69 95 PRO A N 1
ATOM 719 C CA . PRO A 1 95 ? -25.905 -9.292 27.200 1.00 93.69 95 PRO A CA 1
ATOM 720 C C . PRO A 1 95 ? -26.655 -8.283 26.312 1.00 93.69 95 PRO A C 1
ATOM 722 O O . PRO A 1 95 ? -26.020 -7.663 25.461 1.00 93.69 95 PRO A O 1
ATOM 725 N N . PRO A 1 96 ? -27.965 -8.039 26.514 1.00 93.88 96 PRO A N 1
ATOM 726 C 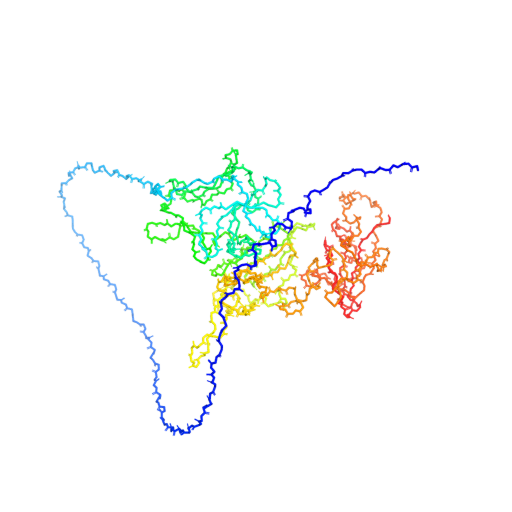CA . PRO A 1 96 ? -28.709 -7.068 25.704 1.00 93.88 96 PRO A CA 1
ATOM 727 C C . PRO A 1 96 ? -28.087 -5.663 25.680 1.00 93.88 96 PRO A C 1
ATOM 729 O O . PRO A 1 96 ? -28.128 -4.992 24.656 1.00 93.88 96 PRO A O 1
ATOM 732 N N . SER A 1 97 ? -27.448 -5.241 26.777 1.00 94.12 97 SER A N 1
ATOM 733 C CA . SER A 1 97 ? -26.729 -3.961 26.882 1.00 94.12 97 SER A CA 1
ATOM 734 C C . SER A 1 97 ? -25.466 -3.869 26.020 1.00 94.12 97 SER A C 1
ATOM 736 O O . SER A 1 97 ? -24.938 -2.782 25.826 1.00 94.12 97 SER A O 1
ATOM 738 N N . GLU A 1 98 ? -24.953 -5.006 25.556 1.00 95.69 98 GLU A N 1
ATOM 739 C CA . GLU A 1 98 ? -23.736 -5.123 24.745 1.00 95.69 98 GLU A CA 1
ATOM 740 C C . GLU A 1 98 ? -24.062 -5.405 23.269 1.00 95.69 98 GLU A C 1
ATOM 742 O O . GLU A 1 98 ? -23.196 -5.279 22.407 1.00 95.69 98 GLU A O 1
ATOM 747 N N . THR A 1 99 ? -25.312 -5.763 22.956 1.00 97.38 99 THR A N 1
ATOM 748 C CA . THR A 1 99 ? -25.793 -5.868 21.572 1.00 97.38 99 THR A CA 1
ATOM 749 C C . THR A 1 99 ? -26.118 -4.494 20.996 1.00 97.38 99 THR A C 1
ATOM 751 O O . THR A 1 99 ? -26.545 -3.592 21.714 1.00 97.38 99 THR A O 1
ATOM 754 N N . PHE A 1 100 ? -25.961 -4.336 19.684 1.00 98.06 100 PHE A N 1
ATOM 755 C CA . PHE A 1 100 ? -26.328 -3.106 18.982 1.00 98.06 100 PHE A CA 1
ATOM 756 C C . PHE A 1 100 ? -26.693 -3.389 17.527 1.00 98.06 100 PHE A C 1
ATOM 758 O O . PHE A 1 100 ? -26.318 -4.420 16.968 1.00 98.06 100 PHE A O 1
ATOM 765 N N . SER A 1 101 ? -27.384 -2.434 16.909 1.00 97.75 101 SER A N 1
ATOM 766 C CA . SER A 1 101 ? -27.683 -2.413 15.480 1.00 97.75 101 SER A CA 1
ATOM 767 C C . SER A 1 101 ? -27.657 -0.965 14.999 1.00 97.75 101 SER A C 1
ATOM 769 O O . SER A 1 101 ? -28.469 -0.151 15.438 1.00 97.75 101 SER A O 1
ATOM 771 N N . TYR A 1 102 ? -26.689 -0.627 14.149 1.00 98.25 102 TYR A N 1
ATOM 772 C CA . TYR A 1 102 ? -26.499 0.718 13.615 1.00 98.25 102 TYR A CA 1
ATOM 773 C C . TYR A 1 102 ? -26.683 0.722 12.102 1.00 98.25 102 TYR A C 1
ATOM 775 O O . TYR A 1 102 ? -25.974 0.018 11.385 1.00 98.25 102 TYR A O 1
ATOM 783 N N . SER A 1 103 ? -27.620 1.540 11.630 1.00 97.62 103 SER A N 1
ATOM 784 C CA . SER A 1 103 ? -27.889 1.736 10.205 1.00 97.62 103 SER A CA 1
ATOM 785 C C . SER A 1 103 ? -26.963 2.795 9.604 1.00 97.62 103 SER A C 1
ATOM 787 O O . SER A 1 103 ? -26.729 3.846 10.206 1.00 97.62 103 SER A O 1
ATOM 789 N N . ASN A 1 104 ? -26.484 2.546 8.389 1.00 97.81 104 ASN A N 1
ATOM 790 C CA . ASN A 1 104 ? -25.820 3.512 7.527 1.00 97.81 104 ASN A CA 1
ATOM 791 C C . ASN A 1 104 ? -26.846 4.528 6.999 1.00 97.81 104 ASN A C 1
ATOM 793 O O . ASN A 1 104 ? -27.278 4.462 5.850 1.00 97.81 104 ASN A O 1
ATOM 797 N N . SER A 1 105 ? -27.256 5.460 7.850 1.00 96.06 105 SER A N 1
ATOM 798 C CA . SER A 1 105 ? -28.267 6.473 7.539 1.00 96.06 105 SER A CA 1
ATOM 799 C C . SER A 1 105 ? -27.996 7.769 8.300 1.00 96.06 105 SER A C 1
ATOM 801 O O . SER A 1 105 ? -27.241 7.769 9.272 1.00 96.06 105 SER A O 1
ATOM 803 N N . GLY A 1 106 ? -28.635 8.858 7.876 1.00 94.19 106 GLY A N 1
ATOM 804 C CA . GLY A 1 106 ? -28.503 10.173 8.500 1.00 94.19 106 GLY A CA 1
ATOM 805 C C . GLY A 1 106 ? -27.493 11.083 7.804 1.00 94.19 106 GLY A C 1
ATOM 806 O O . GLY A 1 106 ? -27.011 10.797 6.703 1.00 94.19 106 GLY A O 1
ATOM 807 N N . GLU A 1 107 ? -27.211 12.202 8.463 1.00 94.12 107 GLU A N 1
ATOM 808 C CA . GLU A 1 107 ? -26.348 13.263 7.948 1.00 94.12 107 GLU A CA 1
ATOM 809 C C . GLU A 1 107 ? -24.884 12.828 7.854 1.00 94.12 107 GLU A C 1
ATOM 811 O O . GLU A 1 107 ? -24.386 12.031 8.658 1.00 94.12 107 GLU A O 1
ATOM 816 N N . PHE A 1 108 ? -24.178 13.390 6.875 1.00 94.56 108 PHE A N 1
ATOM 817 C CA . PHE A 1 108 ? -22.736 13.217 6.778 1.00 94.56 108 PHE A CA 1
ATOM 818 C C . PHE A 1 108 ? -22.009 14.036 7.849 1.00 94.56 108 PHE A C 1
ATOM 820 O O . PHE A 1 108 ? -22.453 15.105 8.269 1.00 94.56 108 PHE A O 1
ATOM 827 N N . GLY A 1 109 ? -20.873 13.514 8.301 1.00 89.94 109 GLY A N 1
ATOM 828 C CA . GLY A 1 109 ? -20.019 14.167 9.276 1.00 89.94 109 GLY A CA 1
ATOM 829 C C . GLY A 1 109 ? -19.391 15.458 8.732 1.00 89.94 109 GLY A C 1
ATOM 830 O O . GLY A 1 109 ? -19.211 15.605 7.521 1.00 89.94 109 GLY A O 1
ATOM 831 N N . PRO A 1 110 ? -19.041 16.402 9.621 1.00 85.50 110 PRO A N 1
ATOM 832 C CA . PRO A 1 110 ? -18.377 17.651 9.249 1.00 85.50 110 PRO A CA 1
ATOM 833 C C . PRO A 1 110 ? -16.891 17.438 8.898 1.00 85.50 110 PRO A C 1
ATOM 835 O O . PRO A 1 110 ? -16.324 16.396 9.197 1.00 85.50 110 PRO A O 1
ATOM 838 N N . TYR A 1 111 ? -16.213 18.456 8.364 1.00 85.69 111 TYR A N 1
ATOM 839 C CA . TYR A 1 111 ? -14.770 18.433 8.045 1.00 85.69 111 TYR A CA 1
ATOM 840 C C . TYR A 1 111 ? -14.350 17.460 6.930 1.00 85.69 111 TYR A C 1
ATOM 842 O O . TYR A 1 111 ? -15.119 16.632 6.447 1.00 85.69 111 TYR A O 1
ATOM 850 N N . ILE A 1 112 ? -13.106 17.621 6.476 1.00 86.94 112 ILE A N 1
ATOM 851 C CA . ILE A 1 112 ? -12.554 16.909 5.322 1.00 86.94 112 ILE A CA 1
ATOM 852 C C . ILE A 1 112 ? -12.036 15.537 5.770 1.00 86.94 112 ILE A C 1
ATOM 854 O O . ILE A 1 112 ? -11.298 15.427 6.749 1.00 86.94 112 ILE A O 1
ATOM 858 N N . ALA A 1 113 ? -12.381 14.494 5.023 1.00 92.12 113 ALA A N 1
ATOM 859 C CA . ALA A 1 113 ? -11.760 13.178 5.125 1.00 92.12 113 ALA A CA 1
ATOM 860 C C . ALA A 1 113 ? -10.866 12.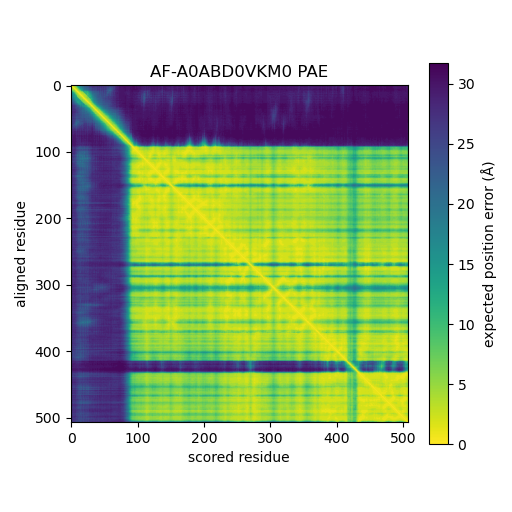912 3.908 1.00 92.12 113 ALA A C 1
ATOM 862 O O . ALA A 1 113 ? -11.008 13.545 2.855 1.00 92.12 113 ALA A O 1
ATOM 863 N N . GLU A 1 114 ? -9.924 11.981 4.049 1.00 93.06 114 GLU A N 1
ATOM 864 C CA . GLU A 1 114 ? -9.099 11.545 2.926 1.00 93.06 114 GLU A CA 1
ATOM 865 C C . GLU A 1 114 ? -9.959 10.972 1.787 1.00 93.06 114 GLU A C 1
ATOM 867 O O . GLU A 1 114 ? -11.118 10.594 1.977 1.00 93.06 114 GLU A O 1
ATOM 872 N N . TYR A 1 115 ? -9.400 10.965 0.574 1.00 92.44 115 TYR A N 1
ATOM 873 C CA . TYR A 1 115 ? -10.104 10.602 -0.666 1.00 92.44 115 TYR A CA 1
ATOM 874 C C . TYR A 1 115 ? -11.302 11.502 -1.004 1.00 92.44 115 TYR A C 1
ATOM 876 O O . TYR A 1 115 ? -12.163 11.101 -1.786 1.00 92.44 115 TYR A O 1
ATOM 884 N N . SER A 1 116 ? -11.381 12.690 -0.388 1.00 91.81 116 SER A N 1
ATOM 885 C CA . SER A 1 116 ? -12.552 13.572 -0.466 1.00 91.81 116 SER A CA 1
ATOM 886 C C . SER A 1 116 ? -13.850 12.843 -0.096 1.00 91.81 116 SER A C 1
ATOM 888 O O . SER A 1 116 ? -14.912 13.129 -0.645 1.00 91.81 116 SER A O 1
ATOM 890 N N . ALA A 1 117 ? -13.753 11.865 0.809 1.00 94.81 117 ALA A N 1
ATOM 891 C CA . ALA A 1 117 ? -14.871 11.016 1.170 1.00 94.81 117 ALA A CA 1
ATOM 892 C C . ALA A 1 117 ? -15.898 11.764 2.026 1.00 94.81 117 ALA A C 1
ATOM 894 O O . ALA A 1 117 ? -15.552 12.552 2.910 1.00 94.81 117 ALA A O 1
ATOM 895 N N . THR A 1 118 ? -17.168 11.431 1.825 1.00 95.00 118 THR A N 1
ATOM 896 C CA . THR A 1 118 ? -18.220 11.683 2.812 1.00 95.00 118 THR A CA 1
ATOM 897 C C . THR A 1 118 ? -18.309 10.500 3.768 1.00 95.00 118 THR A C 1
ATOM 899 O O . THR A 1 118 ? -17.928 9.379 3.428 1.00 95.00 118 THR A O 1
ATOM 902 N N . TYR A 1 119 ? -18.766 10.735 4.998 1.00 95.81 119 TYR A N 1
ATOM 903 C CA . TYR A 1 119 ? -18.797 9.686 6.014 1.00 95.81 119 TYR A CA 1
ATOM 904 C C . TYR A 1 119 ? -19.910 9.898 7.044 1.00 95.81 119 TYR A C 1
ATOM 906 O O . TYR A 1 119 ? -20.355 11.020 7.250 1.00 95.81 119 TYR A O 1
ATOM 914 N N . ARG A 1 120 ? -20.356 8.829 7.708 1.00 96.31 120 ARG A N 1
ATOM 915 C CA . ARG A 1 120 ? -21.359 8.819 8.784 1.00 96.31 120 ARG A CA 1
ATOM 916 C C . ARG A 1 120 ? -20.777 8.141 10.016 1.00 96.31 120 ARG A C 1
ATOM 918 O O . ARG A 1 120 ? -20.321 7.002 9.940 1.00 96.31 120 ARG A O 1
ATOM 925 N N . LEU A 1 121 ? -20.756 8.843 11.144 1.00 95.25 121 LEU A N 1
ATOM 926 C CA . LEU A 1 121 ? -20.156 8.343 12.382 1.00 95.25 121 LEU A CA 1
ATOM 927 C C . LEU A 1 121 ? -21.053 7.326 13.084 1.00 95.25 121 LEU A C 1
ATOM 929 O O . LEU A 1 121 ? -22.266 7.495 13.152 1.00 95.25 121 LEU A O 1
ATOM 933 N N . LEU A 1 122 ? -20.425 6.314 13.677 1.00 96.31 122 LEU A N 1
ATOM 934 C CA . LEU A 1 122 ? -21.061 5.364 14.581 1.00 96.31 122 LEU A CA 1
ATOM 935 C C . LEU A 1 122 ? -20.665 5.676 16.033 1.00 96.31 122 LEU A C 1
ATOM 937 O O . LEU A 1 122 ? -19.575 6.204 16.280 1.00 96.31 122 LEU A O 1
ATOM 941 N N . PRO A 1 123 ? -21.505 5.335 17.025 1.00 95.38 123 PRO A N 1
ATOM 942 C CA . PRO A 1 123 ? -21.257 5.652 18.437 1.00 95.38 123 PRO A CA 1
ATOM 943 C C . PRO A 1 123 ? -20.215 4.734 19.111 1.00 95.38 123 PRO A C 1
ATOM 945 O O . PRO A 1 123 ? -20.116 4.704 20.333 1.00 95.38 123 PRO A O 1
ATOM 948 N N . ILE A 1 124 ? -19.415 3.996 18.335 1.00 96.81 124 ILE A N 1
ATOM 949 C CA . ILE A 1 124 ? -18.304 3.178 18.833 1.00 96.81 124 ILE A CA 1
ATOM 950 C C . ILE A 1 124 ? -17.008 3.963 18.624 1.00 96.81 124 ILE A C 1
ATOM 952 O O . ILE A 1 124 ? -16.541 4.116 17.493 1.00 96.81 124 ILE A O 1
ATOM 956 N N . ALA A 1 125 ? -16.438 4.473 19.716 1.00 96.38 125 ALA A N 1
ATOM 957 C CA . ALA A 1 125 ? -15.271 5.348 19.692 1.00 96.38 125 ALA A CA 1
ATOM 958 C C . ALA A 1 125 ? -14.316 5.085 20.865 1.00 96.38 125 ALA A C 1
ATOM 960 O O . ALA A 1 125 ? -14.733 4.708 21.956 1.00 96.38 125 ALA A O 1
ATOM 961 N N . SER A 1 126 ? -13.034 5.340 20.626 1.00 96.00 126 SER A N 1
ATOM 962 C CA . SER A 1 126 ? -11.969 5.420 21.624 1.00 96.00 126 SER A CA 1
ATOM 963 C C . SER A 1 126 ? -10.979 6.449 21.106 1.00 96.00 126 SER A C 1
ATOM 965 O O . SER A 1 126 ? -10.203 6.161 20.199 1.00 96.00 126 SER A O 1
ATOM 967 N N . SER A 1 127 ? -11.097 7.693 21.581 1.00 92.62 127 SER A N 1
ATOM 968 C CA . SER A 1 127 ? -10.377 8.838 21.011 1.00 92.62 127 SER A CA 1
ATOM 969 C C . SER A 1 127 ? -8.875 8.547 20.875 1.00 92.62 127 SER A C 1
ATOM 971 O O . SER A 1 127 ? -8.271 8.115 21.855 1.00 92.62 127 SER A O 1
ATOM 973 N N . PRO A 1 128 ? -8.249 8.836 19.718 1.00 94.00 128 PRO A N 1
ATOM 974 C CA . PRO A 1 128 ? -8.776 9.582 18.563 1.00 94.00 128 PRO A CA 1
ATOM 975 C C . PRO A 1 128 ? -9.465 8.725 17.478 1.00 94.00 128 PRO A C 1
ATOM 977 O O . PRO A 1 128 ? -9.630 9.189 16.351 1.00 94.00 128 PRO A O 1
ATOM 980 N N . PHE A 1 129 ? -9.868 7.493 17.787 1.00 95.94 129 PHE A N 1
ATOM 981 C CA . PHE A 1 129 ? -10.490 6.562 16.845 1.00 95.94 129 PHE A CA 1
ATOM 982 C C . PHE A 1 129 ? -12.014 6.506 16.977 1.00 95.94 129 PHE A C 1
ATOM 984 O O . PHE A 1 129 ? -12.562 6.573 18.080 1.00 95.94 129 PHE A O 1
ATOM 991 N N . GLN A 1 130 ? -12.713 6.328 15.856 1.00 96.19 130 GLN A N 1
ATOM 992 C CA . GLN A 1 130 ? -14.164 6.131 15.842 1.00 96.19 130 GLN A CA 1
ATOM 993 C C . GLN A 1 130 ? -14.604 5.325 14.620 1.00 96.19 130 GLN A C 1
ATOM 995 O O . GLN A 1 130 ? -14.063 5.505 13.533 1.00 96.19 130 GLN A O 1
ATOM 1000 N N . LEU A 1 131 ? -15.586 4.438 14.778 1.00 97.38 131 LEU A N 1
ATOM 1001 C CA . LEU A 1 131 ? -16.168 3.723 13.643 1.00 97.38 131 LEU A CA 1
ATOM 1002 C C . LEU A 1 131 ? -17.071 4.635 12.810 1.00 97.38 131 LEU A C 1
ATOM 1004 O O . LEU A 1 131 ? -17.738 5.529 13.332 1.00 97.38 131 LEU A O 1
ATOM 1008 N N . CYS A 1 132 ? -17.099 4.398 11.504 1.00 97.31 132 CYS A N 1
ATOM 1009 C CA . CYS A 1 132 ? -17.916 5.148 10.561 1.00 97.31 132 CYS A CA 1
ATOM 1010 C C . CYS A 1 132 ? -18.204 4.339 9.294 1.00 97.31 132 CYS A C 1
ATOM 1012 O O . CYS A 1 132 ? -17.481 3.398 8.972 1.00 97.31 132 CYS A O 1
ATOM 1014 N N . PHE A 1 133 ? -19.232 4.741 8.558 1.00 98.12 133 PHE A N 1
ATOM 1015 C CA . PHE A 1 133 ? -19.364 4.418 7.141 1.00 98.12 133 PHE A CA 1
ATOM 1016 C C . PHE A 1 133 ? -18.751 5.547 6.323 1.00 98.12 133 PHE A C 1
ATOM 1018 O O . PHE A 1 133 ? -19.025 6.702 6.625 1.00 98.12 133 PHE A O 1
ATOM 1025 N N . PHE A 1 134 ? -17.961 5.257 5.295 1.00 96.88 134 PHE A N 1
ATOM 1026 C CA . PHE A 1 134 ? -17.441 6.277 4.381 1.00 96.88 134 PHE A CA 1
ATOM 1027 C C . PHE A 1 134 ? -17.657 5.888 2.924 1.00 96.88 134 PHE A C 1
ATOM 1029 O O . PHE A 1 134 ? -17.706 4.702 2.603 1.00 96.88 134 PHE A O 1
ATOM 1036 N N . ASN A 1 135 ? -17.763 6.872 2.037 1.00 95.62 135 ASN A N 1
ATOM 1037 C CA . ASN A 1 135 ? -17.880 6.652 0.603 1.00 95.62 135 ASN A CA 1
ATOM 1038 C C . ASN A 1 135 ? -17.107 7.707 -0.198 1.00 95.62 135 ASN A C 1
ATOM 1040 O O . ASN A 1 135 ? -17.186 8.903 0.067 1.00 95.62 135 ASN A O 1
ATOM 1044 N N . SER A 1 136 ? -16.386 7.246 -1.221 1.00 92.38 136 SER A N 1
ATOM 1045 C CA . SER A 1 136 ? -15.792 8.093 -2.270 1.00 92.38 136 SER A CA 1
ATOM 1046 C C . SER A 1 136 ? -16.617 8.087 -3.562 1.00 92.38 136 SER A C 1
ATOM 1048 O O . SER A 1 136 ? -16.348 8.843 -4.488 1.00 92.38 136 SER A O 1
ATOM 1050 N N . THR A 1 137 ? -17.609 7.201 -3.640 1.00 92.31 137 THR A N 1
ATOM 1051 C CA . THR A 1 137 ? -18.548 7.070 -4.754 1.00 92.31 137 THR A CA 1
ATOM 1052 C C . THR A 1 137 ? -19.958 7.128 -4.169 1.00 92.31 137 THR A C 1
ATOM 1054 O O . THR A 1 137 ? -20.192 6.503 -3.128 1.00 92.31 137 THR A O 1
ATOM 1057 N N . PRO A 1 138 ? -20.896 7.889 -4.759 1.00 91.00 138 PRO A N 1
ATOM 1058 C CA . PRO A 1 138 ? -22.262 7.972 -4.248 1.00 91.00 138 PRO A CA 1
ATOM 1059 C C . PRO A 1 138 ? -22.871 6.583 -4.010 1.00 91.00 138 PRO A C 1
ATOM 1061 O O . PRO A 1 138 ? -22.717 5.690 -4.840 1.00 91.00 138 PRO A O 1
ATOM 1064 N N . SER A 1 139 ? -23.508 6.402 -2.851 1.00 90.00 139 SER A N 1
ATOM 1065 C CA . SER A 1 139 ? -24.191 5.162 -2.440 1.00 90.00 139 SER A CA 1
ATOM 1066 C C . SER A 1 139 ? -23.334 3.887 -2.366 1.00 90.00 139 SER A C 1
ATOM 1068 O O . SER A 1 139 ? -23.878 2.791 -2.282 1.00 90.00 139 SER A O 1
ATOM 1070 N N . SER A 1 140 ? -22.003 4.009 -2.346 1.00 95.69 140 SER A N 1
ATOM 1071 C CA . SER A 1 140 ? -21.068 2.884 -2.205 1.00 95.69 140 SER A CA 1
ATOM 1072 C C . SER A 1 140 ? -20.192 3.070 -0.965 1.00 95.69 140 SER A C 1
ATOM 1074 O O . SER A 1 140 ? -19.136 3.706 -1.026 1.00 95.69 140 SER A O 1
ATOM 1076 N N . PHE A 1 141 ? -20.629 2.503 0.158 1.00 97.50 141 PHE A N 1
ATOM 1077 C CA . PHE A 1 141 ? -20.041 2.709 1.477 1.00 97.50 141 PHE A CA 1
ATOM 1078 C C . PHE A 1 141 ? -19.154 1.562 1.953 1.00 97.50 141 PHE A C 1
ATOM 1080 O O . PHE A 1 141 ? -19.374 0.385 1.672 1.00 97.50 141 PHE A O 1
ATOM 1087 N N . PHE A 1 142 ? -18.186 1.919 2.783 1.00 97.50 142 PHE A N 1
ATOM 1088 C CA . PHE A 1 142 ? -17.312 1.006 3.497 1.00 97.50 142 PHE A CA 1
ATOM 1089 C C . PHE A 1 142 ? -17.395 1.291 4.994 1.00 97.50 142 PHE A C 1
ATOM 1091 O O . PHE A 1 142 ? -17.359 2.448 5.410 1.00 97.50 142 PHE A O 1
ATOM 1098 N N . LEU A 1 143 ? -17.504 0.242 5.807 1.00 98.00 143 LEU A N 1
ATOM 1099 C CA . LEU A 1 143 ? -17.387 0.337 7.256 1.00 98.00 143 LEU A CA 1
ATOM 1100 C C . LEU A 1 143 ? -15.903 0.419 7.621 1.00 98.00 143 LEU A C 1
ATOM 1102 O O . LEU A 1 143 ? -15.135 -0.497 7.315 1.00 98.00 143 LEU A O 1
ATOM 1106 N N . ALA A 1 144 ? -15.512 1.492 8.300 1.00 97.31 144 ALA A N 1
ATOM 1107 C CA . ALA A 1 144 ? -14.124 1.783 8.614 1.00 97.31 144 ALA A CA 1
ATOM 1108 C C . ALA A 1 144 ? -13.916 2.336 10.020 1.00 97.31 144 ALA A C 1
ATOM 1110 O O . ALA A 1 144 ? -14.817 2.906 10.638 1.00 97.31 144 ALA A O 1
ATOM 1111 N N . LEU A 1 145 ? -12.680 2.214 10.494 1.00 97.50 145 LEU A N 1
ATOM 1112 C CA . LEU A 1 145 ? -12.180 2.940 11.651 1.00 97.50 145 LEU A CA 1
ATOM 1113 C C . LEU A 1 145 ? -11.517 4.231 11.171 1.00 97.50 145 LEU A C 1
ATOM 1115 O O . LEU A 1 145 ? -10.485 4.181 10.500 1.00 97.50 145 LEU A O 1
ATOM 1119 N N . ARG A 1 146 ? -12.089 5.386 11.518 1.00 94.88 146 ARG A N 1
ATOM 1120 C CA . ARG A 1 146 ? -11.437 6.680 11.298 1.00 94.88 146 ARG A CA 1
ATOM 1121 C C . ARG A 1 146 ? -10.483 7.015 12.442 1.00 94.88 146 ARG A C 1
ATOM 1123 O O . ARG A 1 146 ? -10.735 6.655 13.590 1.00 94.88 146 ARG A O 1
ATOM 1130 N N . LEU A 1 147 ? -9.442 7.769 12.119 1.00 95.31 147 LEU A N 1
ATOM 1131 C CA . LEU A 1 147 ? -8.480 8.378 13.023 1.00 95.31 147 LEU A CA 1
ATOM 1132 C C . LEU A 1 147 ? -8.525 9.903 12.854 1.00 95.31 147 LEU A C 1
ATOM 1134 O O . LEU A 1 147 ? -8.374 10.432 11.751 1.00 95.31 147 LEU A O 1
ATOM 1138 N N . GLY A 1 148 ? -8.746 10.590 13.972 1.00 91.38 148 GLY A N 1
ATOM 1139 C CA . GLY A 1 148 ? -8.652 12.036 14.131 1.00 91.38 148 GLY A CA 1
ATOM 1140 C C . GLY A 1 148 ? -9.705 12.568 15.103 1.00 91.38 148 GLY A C 1
ATOM 1141 O O . GLY A 1 148 ? -10.704 11.914 15.409 1.00 91.38 148 GLY A O 1
ATOM 1142 N N . THR A 1 149 ? -9.510 13.780 15.611 1.00 86.56 149 THR A N 1
ATOM 1143 C CA . THR A 1 149 ? -10.405 14.363 16.620 1.00 86.56 149 THR A CA 1
ATOM 1144 C C . THR A 1 149 ? -11.388 15.346 15.979 1.00 86.56 149 THR A C 1
ATOM 1146 O O . THR A 1 149 ? -10.985 16.108 15.110 1.00 86.56 149 THR A O 1
ATOM 1149 N N . PRO A 1 150 ? -12.659 15.415 16.423 1.00 76.19 150 PRO A N 1
ATOM 1150 C CA . PRO A 1 150 ? -13.614 16.410 15.913 1.00 76.19 150 PRO A CA 1
ATOM 1151 C C . PRO A 1 150 ? -13.200 17.869 16.149 1.00 76.19 150 PRO A C 1
ATOM 1153 O O . PRO A 1 150 ? -13.765 18.769 15.544 1.00 76.19 150 PRO A O 1
ATOM 1156 N N . ARG A 1 151 ? -12.252 18.104 17.067 1.00 74.19 151 ARG A N 1
ATOM 1157 C CA . ARG A 1 151 ? -11.670 19.425 17.340 1.00 74.19 151 ARG A CA 1
ATOM 1158 C C . ARG A 1 151 ? -10.562 19.807 16.359 1.00 74.19 151 ARG A C 1
ATOM 1160 O O . ARG A 1 151 ? -10.167 20.961 16.355 1.00 74.19 151 ARG A O 1
ATOM 1167 N N . SER A 1 152 ? -10.044 18.854 15.586 1.00 73.56 152 SER A N 1
ATOM 1168 C CA . SER A 1 152 ? -9.010 19.114 14.596 1.00 73.56 152 SER A CA 1
ATOM 1169 C C . SER A 1 152 ? -9.658 19.355 13.237 1.00 73.56 152 SER A C 1
ATOM 1171 O O . SER A 1 152 ? -10.381 18.498 12.738 1.00 73.56 152 SER A O 1
ATOM 1173 N N . GLU A 1 153 ? -9.353 20.487 12.611 1.00 79.44 153 GLU A N 1
ATOM 1174 C CA . GLU A 1 153 ? -9.640 20.769 11.200 1.00 79.44 153 GLU A CA 1
ATOM 1175 C C . GLU A 1 153 ? -8.709 19.983 10.252 1.00 79.44 153 GLU A C 1
ATOM 1177 O O . GLU A 1 153 ? -8.718 20.186 9.037 1.00 79.44 153 GLU A O 1
ATOM 1182 N N . SER A 1 154 ? -7.890 19.073 10.788 1.00 87.31 154 SER A N 1
ATOM 1183 C CA . SER A 1 154 ? -7.048 18.178 9.997 1.00 87.31 154 SER A CA 1
ATOM 1184 C C . SER A 1 154 ? -7.863 17.065 9.342 1.00 87.31 154 SER A C 1
ATOM 1186 O O . SER A 1 154 ? -8.845 16.575 9.893 1.00 87.31 154 SER A O 1
ATOM 1188 N N . ILE A 1 155 ? -7.391 16.615 8.179 1.00 90.38 155 ILE A N 1
ATOM 1189 C CA . ILE A 1 155 ? -8.017 15.548 7.391 1.00 90.38 155 ILE A CA 1
ATOM 1190 C C . ILE A 1 155 ? -8.204 14.278 8.236 1.00 90.38 155 ILE A C 1
ATOM 1192 O O . ILE A 1 155 ? -7.246 13.796 8.836 1.00 90.38 155 ILE A O 1
ATOM 1196 N N . PHE A 1 156 ? -9.399 13.686 8.254 1.00 92.75 156 PHE A N 1
ATOM 1197 C CA . PHE A 1 156 ? -9.593 12.358 8.851 1.00 92.75 156 PHE A CA 1
ATOM 1198 C C . PHE A 1 156 ? -9.064 11.247 7.950 1.00 92.75 156 PHE A C 1
ATOM 1200 O O . PHE A 1 156 ? -9.239 11.294 6.734 1.00 92.75 156 PHE A O 1
ATOM 1207 N N . ARG A 1 157 ? -8.459 10.223 8.560 1.00 95.44 157 ARG A N 1
ATOM 1208 C CA . ARG A 1 157 ? -7.927 9.058 7.841 1.00 95.44 157 ARG A CA 1
ATOM 1209 C C . ARG A 1 157 ? -8.603 7.764 8.273 1.00 95.44 157 ARG A C 1
ATOM 1211 O O . ARG A 1 157 ? -8.857 7.574 9.457 1.00 95.44 157 ARG A O 1
ATOM 1218 N N . PHE A 1 158 ? -8.883 6.873 7.335 1.00 96.06 158 PHE A N 1
ATOM 1219 C CA . PHE A 1 158 ? -9.481 5.559 7.542 1.00 96.06 158 PHE A CA 1
ATOM 1220 C C . PHE A 1 158 ? -8.378 4.510 7.702 1.00 96.06 158 PHE A C 1
ATOM 1222 O O . PHE A 1 158 ? -7.733 4.107 6.742 1.00 96.06 158 PHE A O 1
ATOM 1229 N N . VAL A 1 159 ? -8.125 4.068 8.930 1.00 96.56 159 VAL A N 1
ATOM 1230 C CA . VAL A 1 159 ? -6.971 3.209 9.261 1.00 96.56 159 VAL A CA 1
ATOM 1231 C C . VAL A 1 159 ? -7.297 1.715 9.292 1.00 96.56 159 VAL A C 1
ATOM 1233 O O . VAL A 1 159 ? -6.415 0.884 9.483 1.00 96.56 159 VAL A O 1
ATOM 1236 N N . TRP A 1 160 ? -8.566 1.358 9.109 1.00 96.62 160 TRP A N 1
ATOM 1237 C CA . TRP A 1 160 ? -9.019 -0.022 8.969 1.00 96.62 160 TRP A CA 1
ATOM 1238 C C . TRP A 1 160 ? -10.362 -0.053 8.240 1.00 96.62 160 TRP A C 1
ATOM 1240 O O . TRP A 1 160 ? -11.180 0.836 8.458 1.00 96.62 160 TRP A O 1
ATOM 1250 N N . THR A 1 161 ? -10.605 -1.073 7.413 1.00 95.88 161 THR A N 1
ATOM 1251 C CA . THR A 1 161 ? -11.863 -1.255 6.669 1.00 95.88 161 THR A CA 1
ATOM 1252 C C . THR A 1 161 ? -12.335 -2.703 6.779 1.00 95.88 161 THR A C 1
ATOM 1254 O O . THR A 1 161 ? -11.563 -3.620 6.507 1.00 95.88 161 THR A O 1
ATOM 1257 N N . ALA A 1 162 ? -13.604 -2.916 7.135 1.00 95.50 162 ALA A N 1
ATOM 1258 C CA . ALA A 1 162 ? -14.175 -4.253 7.322 1.00 95.50 162 ALA A CA 1
ATOM 1259 C C . ALA A 1 162 ? -14.506 -4.960 5.996 1.00 95.50 162 ALA A C 1
ATOM 1261 O O . ALA A 1 162 ? -14.383 -6.179 5.884 1.00 95.50 162 ALA A O 1
ATOM 1262 N N . ASN A 1 163 ? -14.944 -4.199 4.989 1.00 95.38 163 ASN A N 1
ATOM 1263 C CA . ASN A 1 163 ? -15.485 -4.708 3.726 1.00 95.38 163 ASN A CA 1
ATOM 1264 C C . ASN A 1 163 ? -14.754 -4.167 2.475 1.00 95.38 163 ASN A C 1
ATOM 1266 O O . ASN A 1 163 ? -15.411 -3.719 1.537 1.00 95.38 163 ASN A O 1
ATOM 1270 N N . PRO A 1 164 ? -13.409 -4.229 2.398 1.00 91.31 164 PRO A N 1
ATOM 1271 C CA . PRO A 1 164 ? -12.630 -3.561 1.346 1.00 91.31 164 PRO A CA 1
ATOM 1272 C C . PRO A 1 164 ? -12.932 -4.055 -0.080 1.00 91.31 164 PRO A C 1
ATOM 1274 O O . PRO A 1 164 ? -12.639 -3.362 -1.047 1.00 91.31 164 PRO A O 1
ATOM 1277 N N . SER A 1 165 ? -13.515 -5.248 -0.233 1.00 89.62 165 SER A N 1
ATOM 1278 C CA . SER A 1 165 ? -13.830 -5.844 -1.542 1.00 89.62 165 SER A CA 1
ATOM 1279 C C . SER A 1 165 ? -15.292 -5.701 -1.963 1.00 89.62 165 SER A C 1
ATOM 1281 O O . SER A 1 165 ? -15.613 -5.980 -3.115 1.00 89.62 165 SER A O 1
ATOM 1283 N N . ARG A 1 166 ? -16.187 -5.328 -1.042 1.00 94.25 166 ARG A N 1
ATOM 1284 C CA . ARG A 1 166 ? -17.630 -5.297 -1.292 1.00 94.25 166 ARG A CA 1
ATOM 1285 C C . ARG A 1 166 ? -18.256 -4.109 -0.561 1.00 94.25 166 ARG A C 1
ATOM 1287 O O . ARG A 1 166 ? -18.541 -4.241 0.632 1.00 94.25 166 ARG A O 1
ATOM 1294 N N . PRO A 1 167 ? -18.441 -2.959 -1.233 1.00 96.31 167 PRO A N 1
ATOM 1295 C CA . PRO A 1 167 ? -19.152 -1.837 -0.636 1.00 96.31 167 PRO A CA 1
ATOM 1296 C C . PRO A 1 167 ? -20.613 -2.199 -0.346 1.00 96.31 167 PRO A C 1
ATOM 1298 O O . PRO A 1 167 ? -21.139 -3.167 -0.896 1.00 96.31 167 PRO A O 1
ATOM 1301 N N . VAL A 1 168 ? -21.243 -1.411 0.519 1.00 98.12 168 VAL A N 1
ATOM 1302 C CA . VAL A 1 168 ? -22.655 -1.524 0.906 1.00 98.12 168 VAL A CA 1
ATOM 1303 C C . VAL A 1 168 ? -23.424 -0.256 0.559 1.00 98.12 168 VAL A C 1
ATOM 1305 O O . VAL A 1 168 ? -22.830 0.816 0.429 1.00 98.12 168 VAL A O 1
ATOM 1308 N N . ALA A 1 169 ? -24.739 -0.364 0.426 1.00 97.56 169 ALA A N 1
ATOM 1309 C CA . ALA A 1 169 ? -25.613 0.760 0.132 1.00 97.56 169 ALA A CA 1
ATOM 1310 C C . ALA A 1 169 ? -25.953 1.595 1.384 1.00 97.56 169 ALA A C 1
ATOM 1312 O O . ALA A 1 169 ? -25.573 1.296 2.526 1.00 97.56 169 ALA A O 1
ATOM 1313 N N . ASP A 1 170 ? -26.697 2.678 1.163 1.00 97.06 170 ASP A N 1
ATOM 1314 C CA . ASP A 1 170 ? -27.449 3.348 2.222 1.00 97.06 170 ASP A CA 1
ATOM 1315 C C . ASP A 1 170 ? -28.372 2.350 2.942 1.00 97.06 170 ASP A C 1
ATOM 1317 O O . ASP A 1 170 ? -28.927 1.447 2.325 1.00 97.06 170 ASP A O 1
ATOM 1321 N N . ASN A 1 171 ? -28.559 2.530 4.249 1.00 97.12 171 ASN A N 1
ATOM 1322 C CA . ASN A 1 171 ? -29.325 1.652 5.145 1.00 97.12 171 ASN A CA 1
ATOM 1323 C C . ASN A 1 171 ? -28.731 0.255 5.404 1.00 97.12 171 ASN A C 1
ATOM 1325 O O . ASN A 1 171 ? -29.379 -0.568 6.049 1.00 97.12 171 ASN A O 1
ATOM 1329 N N . ALA A 1 172 ? -27.494 -0.010 4.977 1.00 98.38 172 ALA A N 1
ATOM 1330 C CA . ALA A 1 172 ? -26.734 -1.162 5.461 1.00 98.38 172 ALA A CA 1
ATOM 1331 C C . ALA A 1 172 ? -26.599 -1.141 6.993 1.00 98.38 172 ALA A C 1
ATOM 1333 O O . ALA A 1 172 ? -26.505 -0.076 7.600 1.00 98.38 172 ALA A O 1
ATOM 1334 N N . VAL A 1 173 ? -26.557 -2.306 7.633 1.00 98.56 173 VAL A N 1
ATOM 1335 C CA . VAL A 1 173 ? -26.640 -2.437 9.093 1.00 98.56 173 VAL A CA 1
ATOM 1336 C C . VAL A 1 173 ? -25.387 -3.098 9.652 1.00 98.56 173 VAL A C 1
ATOM 1338 O O . VAL A 1 173 ? -25.032 -4.211 9.267 1.00 98.56 173 VAL A O 1
ATOM 1341 N N . PHE A 1 174 ? -24.730 -2.422 10.595 1.00 98.62 174 PHE A N 1
ATOM 1342 C CA . PHE A 1 174 ? -23.643 -2.972 11.402 1.00 98.62 174 PHE A CA 1
ATOM 1343 C C . PHE A 1 174 ? -24.157 -3.343 12.795 1.00 98.62 174 PHE A C 1
ATOM 1345 O O . PHE A 1 174 ? -24.664 -2.486 13.521 1.00 98.62 174 PHE A O 1
ATOM 1352 N N . SER A 1 175 ? -24.024 -4.608 13.186 1.00 98.25 175 SER A N 1
ATOM 1353 C CA . SER A 1 175 ? -24.649 -5.127 14.407 1.00 98.25 175 SER A CA 1
ATOM 1354 C C . SER A 1 175 ? -23.794 -6.155 15.136 1.00 98.25 175 SER A C 1
ATOM 1356 O O . SER A 1 175 ? -23.196 -7.019 14.493 1.00 98.25 175 SER A O 1
ATOM 1358 N N . LEU A 1 176 ? -23.827 -6.131 16.470 1.00 98.44 176 LEU A N 1
ATOM 1359 C CA . LEU A 1 176 ? -23.420 -7.258 17.311 1.00 98.44 176 LEU A CA 1
ATOM 1360 C C . LEU A 1 176 ? -24.675 -7.981 17.804 1.00 98.44 176 LEU A C 1
ATOM 1362 O O . LEU A 1 176 ? -25.468 -7.419 18.563 1.00 98.44 176 LEU A O 1
ATOM 1366 N N . LEU A 1 177 ? -24.851 -9.219 17.351 1.00 97.75 177 LEU A N 1
ATOM 1367 C CA . LEU A 1 177 ? -26.041 -10.020 17.613 1.00 97.75 177 LEU A CA 1
ATOM 1368 C C . LEU A 1 177 ? -25.969 -10.751 18.961 1.00 97.75 177 LEU A C 1
ATOM 1370 O O . LEU A 1 177 ? -24.898 -10.974 19.525 1.00 97.75 177 LEU A O 1
ATOM 1374 N N . ALA A 1 178 ? -27.129 -11.187 19.461 1.00 97.31 178 ALA A N 1
ATOM 1375 C CA . ALA A 1 178 ? -27.241 -11.912 20.730 1.00 97.31 178 ALA A CA 1
ATOM 1376 C C . ALA A 1 178 ? -26.501 -13.264 20.739 1.00 97.31 178 ALA A C 1
ATOM 1378 O O . ALA A 1 178 ? -26.141 -13.755 21.809 1.00 97.31 178 ALA A O 1
ATOM 1379 N N . ASP A 1 179 ? -26.278 -13.867 19.568 1.00 96.19 179 ASP A N 1
ATOM 1380 C CA . ASP A 1 179 ? -25.492 -15.095 19.407 1.00 96.19 179 ASP A CA 1
ATOM 1381 C C . ASP A 1 179 ? -23.974 -14.851 19.476 1.00 96.19 179 ASP A C 1
ATOM 1383 O O . ASP A 1 179 ? -23.213 -15.813 19.552 1.00 96.19 179 ASP A O 1
ATOM 1387 N N . GLY A 1 180 ? -23.526 -13.593 19.490 1.00 97.25 180 GLY A N 1
ATOM 1388 C CA . GLY A 1 180 ? -22.115 -13.226 19.538 1.00 97.25 180 GLY A CA 1
ATOM 1389 C C . GLY A 1 180 ? -21.478 -12.927 18.192 1.00 97.25 180 GLY A C 1
ATOM 1390 O O . GLY A 1 180 ? -20.274 -12.678 18.162 1.00 97.25 180 GLY A O 1
ATOM 1391 N N . ASP A 1 181 ? -22.224 -12.944 17.087 1.00 97.94 181 ASP A N 1
ATOM 1392 C CA . ASP A 1 181 ? -21.668 -12.608 15.778 1.00 97.94 181 ASP A CA 1
ATOM 1393 C C . ASP A 1 181 ? -21.713 -11.099 15.504 1.00 97.94 181 ASP A C 1
ATOM 1395 O O . ASP A 1 181 ? -22.761 -10.457 15.617 1.00 97.94 181 ASP A O 1
ATOM 1399 N N . LEU A 1 182 ? -20.569 -10.534 15.116 1.00 98.31 182 LEU A N 1
ATOM 1400 C CA . LEU A 1 182 ? -20.452 -9.161 14.638 1.00 98.31 182 LEU A CA 1
ATOM 1401 C C . LEU A 1 182 ? -20.623 -9.166 13.121 1.00 98.31 182 LEU A C 1
ATOM 1403 O O . LEU A 1 182 ? -19.826 -9.786 12.416 1.00 98.31 182 LEU A O 1
ATOM 1407 N N . ARG A 1 183 ? -21.653 -8.489 12.615 1.00 98.06 183 ARG A N 1
ATOM 1408 C CA . ARG A 1 183 ? -22.047 -8.539 11.203 1.00 98.06 183 ARG A CA 1
ATOM 1409 C C . ARG A 1 183 ? -22.193 -7.164 10.577 1.00 98.06 183 ARG A C 1
ATOM 1411 O O . ARG A 1 183 ? -22.600 -6.212 11.237 1.00 98.06 183 ARG A O 1
ATOM 1418 N N . LEU A 1 184 ? -21.914 -7.114 9.279 1.00 98.56 184 LEU A N 1
ATOM 1419 C CA . LEU A 1 184 ? -22.369 -6.068 8.370 1.00 98.56 184 LEU A CA 1
ATOM 1420 C C . LEU A 1 184 ? -23.285 -6.714 7.329 1.00 98.56 184 LEU A C 1
ATOM 1422 O O . LEU A 1 184 ? -22.844 -7.609 6.599 1.00 98.56 184 LEU A O 1
ATOM 1426 N N . THR A 1 185 ? -24.531 -6.263 7.261 1.00 98.38 185 THR A N 1
ATOM 1427 C CA . THR A 1 185 ? -25.502 -6.656 6.234 1.00 98.38 185 THR A CA 1
ATOM 1428 C C . THR A 1 185 ? -25.829 -5.469 5.344 1.00 98.38 185 THR A C 1
ATOM 1430 O O . THR A 1 185 ? -25.934 -4.347 5.833 1.00 98.38 185 THR A O 1
ATOM 1433 N N . ASP A 1 186 ? -25.985 -5.703 4.048 1.00 98.19 186 ASP A N 1
ATOM 1434 C CA . ASP A 1 186 ? -26.391 -4.666 3.101 1.00 98.19 186 ASP A CA 1
ATOM 1435 C C . ASP A 1 186 ? -27.900 -4.367 3.217 1.00 98.19 186 ASP A C 1
ATOM 1437 O O . ASP A 1 186 ? -28.626 -5.052 3.945 1.00 98.19 186 ASP A O 1
ATOM 1441 N N . ALA A 1 187 ? -28.380 -3.341 2.515 1.00 96.12 187 ALA A N 1
ATOM 1442 C CA . ALA A 1 187 ? -29.775 -2.892 2.561 1.00 96.12 187 ALA A CA 1
ATOM 1443 C C . ALA A 1 187 ? -30.787 -3.967 2.118 1.00 96.12 187 ALA A C 1
ATOM 1445 O O . ALA A 1 187 ? -31.927 -3.976 2.578 1.00 96.12 187 ALA A O 1
ATOM 1446 N N . ASP A 1 188 ? -30.364 -4.891 1.252 1.00 96.44 188 ASP A N 1
ATOM 1447 C CA . ASP A 1 188 ? -31.151 -6.045 0.800 1.00 96.44 188 ASP A CA 1
ATOM 1448 C C . ASP A 1 188 ? -31.129 -7.230 1.791 1.00 96.44 188 ASP A C 1
ATOM 1450 O O . ASP A 1 188 ? -31.719 -8.279 1.531 1.00 96.44 188 ASP A O 1
ATOM 1454 N N . GLY A 1 189 ? -30.442 -7.080 2.928 1.00 95.81 189 GLY A N 1
ATOM 1455 C CA . GLY A 1 189 ? -30.261 -8.115 3.945 1.00 95.81 189 GLY A CA 1
ATOM 1456 C C . GLY A 1 189 ? -29.108 -9.080 3.663 1.00 95.81 189 GLY A C 1
ATOM 1457 O O . GLY A 1 189 ? -28.852 -9.981 4.467 1.00 95.81 189 GLY A O 1
ATOM 1458 N N . SER A 1 190 ? -28.378 -8.915 2.560 1.00 97.62 190 SER A N 1
ATOM 1459 C CA . SER A 1 190 ? -27.255 -9.788 2.231 1.00 97.62 190 SER A CA 1
ATOM 1460 C C . SER A 1 190 ? -26.090 -9.608 3.211 1.00 97.62 190 SER A C 1
ATOM 1462 O O . SER A 1 190 ? -25.702 -8.501 3.580 1.00 97.62 190 SER A O 1
ATOM 1464 N N . LEU A 1 191 ? -25.490 -10.720 3.642 1.00 97.81 191 LEU A N 1
ATOM 1465 C CA . LEU A 1 191 ? -24.338 -10.696 4.542 1.00 97.81 191 LEU A CA 1
ATOM 1466 C C . LEU A 1 191 ? -23.075 -10.262 3.786 1.00 97.81 191 LEU A C 1
ATOM 1468 O O . LEU A 1 191 ? -22.688 -10.898 2.804 1.00 97.81 191 LEU A O 1
ATOM 1472 N N . VAL A 1 192 ? -22.412 -9.207 4.264 1.00 97.81 192 VAL A N 1
ATOM 1473 C CA . VAL A 1 192 ? -21.184 -8.656 3.662 1.00 97.81 192 VAL A CA 1
ATOM 1474 C C . VAL A 1 192 ? -19.949 -8.980 4.492 1.00 97.81 192 VAL A C 1
ATOM 1476 O O . VAL A 1 192 ? -18.919 -9.359 3.939 1.00 97.81 192 VAL A O 1
ATOM 1479 N N . PHE A 1 193 ? -20.055 -8.883 5.816 1.00 97.31 193 PHE A N 1
ATOM 1480 C CA . PHE A 1 193 ? -18.982 -9.227 6.748 1.00 97.31 193 PHE A CA 1
ATOM 1481 C C . PHE A 1 193 ? -19.552 -9.948 7.974 1.00 97.31 193 PHE A C 1
ATOM 1483 O O . PHE A 1 193 ? -20.647 -9.627 8.434 1.00 97.31 193 PHE A O 1
ATOM 1490 N N . SER A 1 194 ? -18.801 -10.915 8.506 1.00 96.88 194 SER A N 1
ATOM 1491 C CA . SER A 1 194 ? -19.079 -11.614 9.765 1.00 96.88 194 SER A CA 1
ATOM 1492 C C . SER A 1 194 ? -17.757 -11.957 10.454 1.00 96.88 194 SER A C 1
ATOM 1494 O O . SER A 1 194 ? -16.832 -12.454 9.803 1.00 96.88 194 SER A O 1
ATOM 1496 N N . SER A 1 195 ? -17.679 -11.738 11.769 1.00 97.06 195 SER A N 1
ATOM 1497 C CA . SER A 1 195 ? -16.556 -12.182 12.609 1.00 97.06 195 SER A CA 1
ATOM 1498 C C . SER A 1 195 ? -16.506 -13.704 12.789 1.00 97.06 195 SER A C 1
ATOM 1500 O O . SER A 1 195 ? -15.499 -14.237 13.258 1.00 97.06 195 SER A O 1
ATOM 1502 N N . LYS A 1 196 ? -17.570 -14.424 12.405 1.00 97.19 196 LYS A N 1
ATOM 1503 C CA . LYS A 1 196 ? -17.734 -15.874 12.582 1.00 97.19 196 LYS A CA 1
ATOM 1504 C C . LYS A 1 196 ? -17.574 -16.279 14.048 1.00 97.19 196 LYS A C 1
ATOM 1506 O O . LYS A 1 196 ? -16.876 -17.249 14.369 1.00 97.19 196 LYS A O 1
ATOM 1511 N N . THR A 1 197 ? -18.198 -15.517 14.944 1.00 97.06 197 THR A N 1
ATOM 1512 C CA . THR A 1 197 ? -18.119 -15.706 16.405 1.00 97.06 197 THR A CA 1
ATOM 1513 C C . THR A 1 197 ? -19.430 -16.135 17.054 1.00 97.06 197 THR A C 1
ATOM 1515 O O . THR A 1 197 ? -19.475 -16.285 18.275 1.00 97.06 197 THR A O 1
ATOM 1518 N N . ALA A 1 198 ? -20.464 -16.411 16.255 1.00 96.94 198 ALA A N 1
ATOM 1519 C CA . ALA A 1 198 ? -21.714 -17.000 16.729 1.00 96.94 198 ALA A CA 1
ATOM 1520 C C . ALA A 1 198 ? -21.453 -18.224 17.631 1.00 96.94 198 ALA A C 1
ATOM 1522 O O . ALA A 1 198 ? -20.707 -19.135 17.267 1.00 96.94 198 ALA A O 1
ATOM 1523 N N . GLY A 1 199 ? -22.040 -18.228 18.828 1.00 95.31 199 GLY A N 1
ATOM 1524 C CA . GLY A 1 199 ? -21.930 -19.307 19.811 1.00 95.31 199 GLY A CA 1
ATOM 1525 C C . GLY A 1 199 ? -20.570 -19.430 20.508 1.00 95.31 199 GLY A C 1
ATOM 1526 O O . GLY A 1 199 ? -20.424 -20.283 21.380 1.00 95.31 199 GLY A O 1
ATOM 1527 N N . LYS A 1 200 ? -19.577 -18.584 20.195 1.00 95.19 200 LYS A N 1
ATOM 1528 C CA . LYS A 1 200 ? -18.225 -18.661 20.791 1.00 95.19 200 LYS A CA 1
ATOM 1529 C C . LYS A 1 200 ? -18.097 -17.990 22.163 1.00 95.19 200 LYS A C 1
ATOM 1531 O O . LYS A 1 200 ? -16.998 -17.893 22.695 1.00 95.19 200 LYS A O 1
ATOM 1536 N N . GLY A 1 201 ? -19.206 -17.528 22.740 1.00 95.44 201 GLY A N 1
ATOM 1537 C CA . GLY A 1 201 ? -19.237 -16.931 24.076 1.00 95.44 201 GLY A CA 1
ATOM 1538 C C . GLY A 1 201 ? -18.789 -15.476 24.151 1.00 95.44 201 GLY A C 1
ATOM 1539 O O . GLY A 1 201 ? -18.325 -15.040 25.204 1.00 95.44 201 GLY A O 1
ATOM 1540 N N . VAL A 1 202 ? -18.971 -14.720 23.065 1.00 97.38 202 VAL A N 1
ATOM 1541 C CA . VAL A 1 202 ? -18.780 -13.263 23.054 1.00 97.38 202 VAL A CA 1
ATOM 1542 C C . VAL A 1 202 ? -19.670 -12.602 24.109 1.00 97.38 202 VAL A C 1
ATOM 1544 O O . VAL A 1 202 ? -20.825 -12.980 24.316 1.00 97.38 202 VAL A O 1
ATOM 1547 N N . LYS A 1 203 ? -19.114 -11.599 24.785 1.00 96.06 203 LYS A N 1
ATOM 1548 C CA . LYS A 1 203 ? -19.777 -10.788 25.810 1.00 96.06 203 LYS A CA 1
ATOM 1549 C C . LYS A 1 203 ? -19.819 -9.307 25.499 1.00 96.06 203 LYS A C 1
ATOM 1551 O O . LYS A 1 203 ? -20.593 -8.608 26.134 1.00 96.06 203 LYS A O 1
ATOM 1556 N N . GLY A 1 204 ? -19.065 -8.852 24.510 1.00 96.38 204 GLY A N 1
ATOM 1557 C CA . GLY A 1 204 ? -19.136 -7.480 24.042 1.00 96.38 204 GLY A CA 1
ATOM 1558 C C . GLY A 1 204 ? -18.053 -7.170 23.026 1.00 96.38 204 GLY A C 1
ATOM 1559 O O . GLY A 1 204 ? -17.135 -7.966 22.803 1.00 96.38 204 GLY A O 1
ATOM 1560 N N . LEU A 1 205 ? -18.174 -5.988 22.433 1.00 97.75 205 LEU A N 1
ATOM 1561 C CA . LEU A 1 205 ? -17.173 -5.387 21.561 1.00 97.75 205 LEU A CA 1
ATOM 1562 C C . LEU A 1 205 ? -16.435 -4.287 22.323 1.00 97.75 205 LEU A C 1
ATOM 1564 O O . LEU A 1 205 ? -17.047 -3.507 23.053 1.00 97.75 205 LEU A O 1
ATOM 1568 N N . ARG A 1 206 ? -15.119 -4.194 22.144 1.00 97.06 206 ARG A N 1
ATOM 1569 C CA . ARG A 1 206 ? -14.303 -3.093 22.668 1.00 97.06 206 ARG A CA 1
ATOM 1570 C C . ARG A 1 206 ? -13.438 -2.525 21.554 1.00 97.06 206 ARG A C 1
ATOM 1572 O O . ARG A 1 206 ? -12.781 -3.276 20.844 1.00 97.06 206 ARG A O 1
ATOM 1579 N N . LEU A 1 207 ? -13.421 -1.202 21.428 1.00 97.69 207 LEU A N 1
ATOM 1580 C CA . LEU A 1 207 ? -12.414 -0.488 20.649 1.00 97.69 207 LEU A CA 1
ATOM 1581 C C . LEU A 1 207 ? -11.321 -0.025 21.616 1.00 97.69 207 LEU A C 1
ATOM 1583 O O . LEU A 1 207 ? -11.553 0.835 22.466 1.00 97.69 207 LEU A O 1
ATOM 1587 N N . LEU A 1 208 ? -10.150 -0.643 21.522 1.00 96.25 208 LEU A N 1
ATOM 1588 C CA . LEU A 1 208 ? -9.027 -0.383 22.413 1.00 96.25 208 LEU A CA 1
ATOM 1589 C C . LEU A 1 208 ? -8.304 0.927 22.037 1.00 96.25 208 LEU A C 1
ATOM 1591 O O . LEU A 1 208 ? -8.357 1.346 20.879 1.00 96.25 208 LEU A O 1
ATOM 1595 N N . PRO A 1 209 ? -7.586 1.573 22.980 1.00 93.44 209 PRO A N 1
ATOM 1596 C CA . PRO A 1 209 ? -6.821 2.797 22.703 1.00 93.44 209 PRO A CA 1
ATOM 1597 C C . PRO A 1 209 ? -5.732 2.635 21.636 1.00 93.44 209 PRO A C 1
ATOM 1599 O O . PRO A 1 209 ? -5.346 3.605 20.994 1.00 93.44 209 PRO A O 1
ATOM 1602 N N . ASN A 1 210 ? -5.256 1.406 21.416 1.00 92.31 210 ASN A N 1
ATOM 1603 C CA . ASN A 1 210 ? -4.314 1.075 20.349 1.00 92.31 210 ASN A CA 1
ATOM 1604 C C . ASN A 1 210 ? -5.006 0.794 19.007 1.00 92.31 210 ASN A C 1
ATOM 16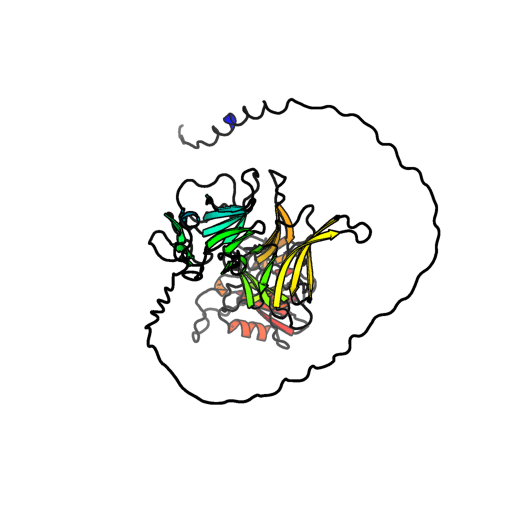06 O O . ASN A 1 210 ? -4.395 0.153 18.163 1.00 92.31 210 ASN A O 1
ATOM 1610 N N . SER A 1 211 ? -6.264 1.216 18.817 1.00 94.88 211 SER A N 1
ATOM 1611 C CA . SER A 1 211 ? -7.101 1.036 17.614 1.00 94.88 211 SER A CA 1
ATOM 1612 C C . SER A 1 211 ? -7.589 -0.385 17.305 1.00 94.88 211 SER A C 1
ATOM 1614 O O . SER A 1 211 ? -8.318 -0.585 16.332 1.00 94.88 211 SER A O 1
ATOM 1616 N N . ASN A 1 212 ? -7.248 -1.376 18.130 1.00 97.12 212 ASN A N 1
ATOM 1617 C CA . ASN A 1 212 ? -7.721 -2.741 17.925 1.00 97.12 212 ASN A CA 1
ATOM 1618 C C . ASN A 1 212 ? -9.198 -2.871 18.336 1.00 97.12 212 ASN A C 1
ATOM 1620 O O . ASN A 1 212 ? -9.585 -2.485 19.441 1.00 97.12 212 ASN A O 1
ATOM 1624 N N . ILE A 1 213 ? -10.026 -3.429 17.456 1.00 97.56 213 ILE A N 1
ATOM 1625 C CA . ILE A 1 213 ? -11.424 -3.759 17.744 1.00 97.56 213 ILE A CA 1
ATOM 1626 C C . ILE A 1 213 ? -11.449 -5.223 18.143 1.00 97.56 213 ILE A C 1
ATOM 1628 O O . ILE A 1 213 ? -11.100 -6.072 17.330 1.00 97.56 213 ILE A O 1
ATOM 1632 N N . VAL A 1 214 ? -11.873 -5.523 19.365 1.00 98.00 214 VAL A N 1
ATOM 1633 C CA . VAL A 1 214 ? -11.880 -6.885 19.905 1.00 98.00 214 VAL A CA 1
ATOM 1634 C C . VAL A 1 214 ? -13.281 -7.311 20.322 1.00 98.00 214 VAL A C 1
ATOM 1636 O O . VAL A 1 214 ? -14.042 -6.524 20.889 1.00 98.00 214 VAL A O 1
ATOM 1639 N N . LEU A 1 215 ? -13.615 -8.573 20.061 1.00 98.31 215 LEU A N 1
ATOM 1640 C CA . LEU A 1 215 ? -14.750 -9.252 20.683 1.00 98.31 215 LEU A CA 1
ATOM 1641 C C . LEU A 1 215 ? -14.222 -10.065 21.859 1.00 98.31 215 LEU A C 1
ATOM 1643 O O . LEU A 1 215 ? -13.313 -10.870 21.674 1.00 98.31 215 LEU A O 1
ATOM 1647 N N . VAL A 1 216 ? -14.770 -9.859 23.054 1.00 97.44 216 VAL A N 1
ATOM 1648 C CA . VAL A 1 216 ? -14.220 -10.436 24.294 1.00 97.44 216 VAL A CA 1
ATOM 1649 C C . VAL A 1 216 ? -15.155 -11.448 24.943 1.00 97.44 216 VAL A C 1
ATOM 1651 O O . VAL A 1 216 ? -16.374 -11.326 24.821 1.00 97.44 216 VAL A O 1
ATOM 1654 N N . ASP A 1 217 ? -14.590 -12.435 25.639 1.00 95.25 217 ASP A N 1
ATOM 1655 C CA . ASP A 1 217 ? -15.323 -13.357 26.519 1.00 95.25 217 ASP A CA 1
ATOM 1656 C C . ASP A 1 217 ? -15.555 -12.757 27.927 1.00 95.25 217 ASP A C 1
ATOM 1658 O O . ASP A 1 217 ? -15.209 -11.608 28.209 1.00 95.25 217 ASP A O 1
ATOM 1662 N N . THR A 1 218 ? -16.142 -13.535 28.846 1.00 93.12 218 THR A N 1
ATOM 1663 C CA . THR A 1 218 ? -16.380 -13.111 30.245 1.00 93.12 218 THR A CA 1
ATOM 1664 C C . THR A 1 218 ? -15.106 -12.818 31.033 1.00 93.12 218 THR A C 1
ATOM 1666 O O . THR A 1 218 ? -15.168 -12.125 32.044 1.00 93.12 218 THR A O 1
ATOM 1669 N N . ARG A 1 219 ? -13.962 -13.355 30.603 1.00 93.56 219 ARG A N 1
ATOM 1670 C CA . ARG A 1 219 ? -12.649 -13.160 31.228 1.00 93.56 219 ARG A CA 1
ATOM 1671 C C . ARG A 1 219 ? -11.872 -12.019 30.568 1.00 93.56 219 ARG A C 1
ATOM 1673 O O . ARG A 1 219 ? -10.720 -11.798 30.924 1.00 93.56 219 ARG A O 1
ATOM 1680 N N . GLY A 1 220 ? -12.468 -11.321 29.597 1.00 91.44 220 GLY A N 1
ATOM 1681 C CA . GLY A 1 220 ? -11.799 -10.283 28.815 1.00 91.44 220 GLY A CA 1
ATOM 1682 C C . GLY A 1 220 ? -10.828 -10.826 27.764 1.00 91.44 220 GLY A C 1
ATOM 1683 O O . GLY A 1 220 ? -10.082 -10.049 27.173 1.00 91.44 220 GLY A O 1
ATOM 1684 N N . SER A 1 221 ? -10.819 -12.139 27.513 1.00 94.50 221 SER A N 1
ATOM 1685 C CA . SER A 1 221 ? -9.975 -12.742 26.478 1.00 94.50 221 SER A CA 1
ATOM 1686 C C . SER A 1 221 ? -10.542 -12.437 25.096 1.00 94.50 221 SER A C 1
ATOM 1688 O O . SER A 1 221 ? -11.750 -12.544 24.880 1.00 94.50 221 SER A O 1
ATOM 1690 N N . SER A 1 222 ? -9.671 -12.071 24.155 1.00 96.31 222 SER A N 1
ATOM 1691 C CA . SER A 1 222 ? -10.065 -11.795 22.771 1.00 96.31 222 SER A CA 1
ATOM 1692 C C . SER A 1 222 ? -10.458 -13.087 22.048 1.00 96.31 222 SER A C 1
ATOM 1694 O O . SER A 1 222 ? -9.689 -14.045 22.012 1.00 96.31 222 SER A O 1
ATOM 1696 N N . LEU A 1 223 ? -11.660 -13.105 21.474 1.00 96.94 223 LEU A N 1
ATOM 1697 C CA . LEU A 1 223 ? -12.197 -14.181 20.632 1.00 96.94 223 LEU A CA 1
ATOM 1698 C C . LEU A 1 223 ? -12.092 -13.856 19.135 1.00 96.94 223 LEU A C 1
ATOM 1700 O O . LEU A 1 223 ? -12.169 -14.753 18.295 1.00 96.94 223 LEU A O 1
ATOM 1704 N N . TRP A 1 224 ? -11.970 -12.570 18.808 1.00 97.94 224 TRP A N 1
ATOM 1705 C CA . TRP A 1 224 ? -11.773 -12.030 17.467 1.00 97.94 224 TRP A CA 1
ATOM 1706 C C . TRP A 1 224 ? -11.173 -10.633 17.592 1.00 97.94 224 TRP A C 1
ATOM 1708 O O . TRP A 1 224 ? -11.535 -9.899 18.515 1.00 97.94 224 TRP A O 1
ATOM 1718 N N . GLN A 1 225 ? -10.309 -10.244 16.654 1.00 97.00 225 GLN A N 1
ATOM 1719 C CA . GLN A 1 225 ? -9.717 -8.910 16.640 1.00 97.00 225 GLN A CA 1
ATOM 1720 C C . GLN A 1 225 ? -9.494 -8.356 15.229 1.00 97.00 225 GLN A C 1
ATOM 1722 O O . GLN A 1 225 ? -9.090 -9.091 14.327 1.00 97.00 225 GLN A O 1
ATOM 1727 N N . SER A 1 226 ? -9.686 -7.046 15.039 1.00 96.56 226 SER A N 1
ATOM 1728 C CA . SER A 1 226 ? -9.462 -6.384 13.742 1.00 96.56 226 SER A CA 1
ATOM 1729 C C . SER A 1 226 ? -8.008 -6.470 13.284 1.00 96.56 226 SER A C 1
ATOM 1731 O O . SER A 1 226 ? -7.742 -6.520 12.084 1.00 96.56 226 SER A O 1
ATOM 1733 N N . PHE A 1 227 ? -7.066 -6.562 14.225 1.00 96.62 227 PHE A N 1
ATOM 1734 C CA . PHE A 1 227 ? -5.637 -6.680 13.940 1.00 96.62 227 PHE A CA 1
ATOM 1735 C C . PHE A 1 227 ? -5.255 -7.939 13.141 1.00 96.62 227 PHE A C 1
ATOM 1737 O O . PHE A 1 227 ? -4.252 -7.924 12.428 1.00 96.62 227 PHE A O 1
ATOM 1744 N N . GLU A 1 228 ? -6.067 -8.997 13.177 1.00 95.00 228 GLU A N 1
ATOM 1745 C CA . GLU A 1 228 ? -5.867 -10.212 12.366 1.00 95.00 228 GLU A CA 1
ATOM 1746 C C . GLU A 1 228 ? -6.416 -10.088 10.934 1.00 95.00 228 GLU A C 1
ATOM 1748 O O . GLU A 1 228 ? -6.195 -10.964 10.092 1.00 95.00 228 GLU A O 1
ATOM 1753 N N . HIS A 1 229 ? -7.098 -8.980 10.641 1.00 93.31 229 HIS A N 1
ATOM 1754 C CA . HIS A 1 229 ? -7.738 -8.682 9.365 1.00 93.31 229 HIS A CA 1
ATOM 1755 C C . HIS A 1 229 ? -7.290 -7.309 8.834 1.00 93.31 229 HIS A C 1
ATOM 1757 O O . HIS A 1 229 ? -8.115 -6.398 8.726 1.00 93.31 229 HIS A O 1
ATOM 1763 N N . PRO A 1 230 ? -5.991 -7.118 8.527 1.00 90.81 230 PRO A N 1
ATOM 1764 C CA . PRO A 1 230 ? -5.508 -5.858 7.973 1.00 90.81 230 PRO A CA 1
ATOM 1765 C C . PRO A 1 230 ? -6.068 -5.601 6.565 1.00 90.81 230 PRO A C 1
ATOM 1767 O O . PRO A 1 230 ? -6.351 -6.539 5.818 1.00 90.81 230 PRO A O 1
ATOM 1770 N N . ALA A 1 231 ? -6.178 -4.321 6.204 1.00 91.69 231 ALA A N 1
ATOM 1771 C CA . ALA A 1 231 ? -6.554 -3.864 4.865 1.00 91.69 231 ALA A CA 1
ATOM 1772 C C . ALA A 1 231 ? -5.313 -3.339 4.112 1.00 91.69 231 ALA A C 1
ATOM 1774 O O . ALA A 1 231 ? -4.463 -4.121 3.693 1.00 91.69 231 ALA A O 1
ATOM 1775 N N . ASP A 1 232 ? -5.179 -2.024 3.976 1.00 96.50 232 ASP A N 1
ATOM 1776 C CA . ASP A 1 232 ? -4.017 -1.327 3.405 1.00 96.50 232 ASP A CA 1
ATOM 1777 C C . ASP A 1 232 ? -3.017 -0.842 4.471 1.00 96.50 232 ASP A C 1
ATOM 1779 O O . ASP A 1 232 ? -1.901 -0.438 4.145 1.00 96.50 232 ASP A O 1
ATOM 1783 N N . THR A 1 233 ? -3.415 -0.894 5.742 1.00 97.56 233 THR A N 1
ATOM 1784 C CA . THR A 1 233 ? -2.757 -0.227 6.866 1.00 97.56 233 THR A CA 1
ATOM 1785 C C . THR A 1 233 ? -2.323 -1.234 7.934 1.00 97.56 233 THR A C 1
ATOM 1787 O O . THR A 1 233 ? -3.045 -2.191 8.223 1.00 97.56 233 THR A O 1
ATOM 1790 N N . LEU A 1 234 ? -1.156 -0.995 8.540 1.00 97.62 234 LEU A N 1
ATOM 1791 C CA . LEU A 1 234 ? -0.660 -1.673 9.737 1.00 97.62 234 LEU A CA 1
ATOM 1792 C C . LEU A 1 234 ? -0.486 -0.646 10.868 1.00 97.62 234 LEU A C 1
ATOM 1794 O O . LEU A 1 234 ? 0.235 0.343 10.722 1.00 97.62 234 LEU A O 1
ATOM 1798 N N . LEU A 1 235 ? -1.179 -0.869 11.982 1.00 97.38 235 LEU A N 1
ATOM 1799 C CA . LEU A 1 235 ? -1.228 0.033 13.138 1.00 97.38 235 LEU A CA 1
ATOM 1800 C C . LEU A 1 235 ? -0.144 -0.304 14.170 1.00 97.38 235 LEU A C 1
ATOM 1802 O O . LEU A 1 235 ? 0.381 -1.417 14.191 1.00 97.38 235 LEU A O 1
ATOM 1806 N N . VAL A 1 236 ? 0.211 0.651 15.038 1.00 97.19 236 VAL A N 1
ATOM 1807 C CA . VAL A 1 236 ? 1.187 0.403 16.116 1.00 97.19 236 VAL A CA 1
ATOM 1808 C C . VAL A 1 236 ? 0.707 -0.746 17.013 1.00 97.19 236 VAL A C 1
ATOM 1810 O O . VAL A 1 236 ? -0.420 -0.751 17.506 1.00 97.19 236 VAL A O 1
ATOM 1813 N N . GLY A 1 237 ? 1.581 -1.730 17.223 1.00 96.44 237 GLY A N 1
ATOM 1814 C CA . GLY A 1 237 ? 1.308 -2.964 17.960 1.00 96.44 237 GLY A CA 1
ATOM 1815 C C . GLY A 1 237 ? 0.676 -4.079 17.120 1.00 96.44 237 GLY A C 1
ATOM 1816 O O . GLY A 1 237 ? 0.510 -5.188 17.624 1.00 96.44 237 GLY A O 1
ATOM 1817 N N . GLN A 1 238 ? 0.330 -3.827 15.854 1.00 97.31 238 GLN A N 1
ATOM 1818 C CA . GLN A 1 238 ? -0.198 -4.842 14.946 1.00 97.31 238 GLN A CA 1
ATOM 1819 C C . GLN A 1 238 ? 0.939 -5.605 14.255 1.00 97.31 238 GLN A C 1
ATOM 1821 O O . GLN A 1 238 ? 1.908 -5.006 13.780 1.00 97.31 238 GLN A O 1
ATOM 1826 N N . SER A 1 239 ? 0.785 -6.927 14.145 1.00 97.19 239 SER A N 1
ATOM 1827 C CA . SER A 1 239 ? 1.718 -7.805 13.433 1.00 97.19 239 SER A CA 1
ATOM 1828 C C . SER A 1 239 ? 1.160 -8.270 12.091 1.00 97.19 239 SER A C 1
ATOM 1830 O O . SER A 1 239 ? 0.023 -8.729 11.997 1.00 97.19 239 SER A O 1
ATOM 1832 N N . LEU A 1 240 ? 1.997 -8.226 11.056 1.00 97.88 240 LEU A N 1
ATOM 1833 C CA . LEU A 1 240 ? 1.759 -8.857 9.765 1.00 97.88 240 LEU A CA 1
ATOM 1834 C C . LEU A 1 240 ? 2.540 -10.173 9.695 1.00 97.88 240 LEU A C 1
ATOM 1836 O O . LEU A 1 240 ? 3.770 -10.179 9.645 1.00 97.88 240 LEU A O 1
ATOM 1840 N N . ASN A 1 241 ? 1.822 -11.295 9.704 1.00 97.69 241 ASN A N 1
ATOM 1841 C CA . ASN A 1 241 ? 2.426 -12.625 9.611 1.00 97.69 241 ASN A CA 1
ATOM 1842 C C . ASN A 1 241 ? 2.948 -12.908 8.199 1.00 97.69 241 ASN A C 1
ATOM 1844 O O . ASN A 1 241 ? 2.357 -12.476 7.208 1.00 97.69 241 ASN A O 1
ATOM 1848 N N . VAL A 1 242 ? 4.008 -13.707 8.098 1.00 97.44 242 VAL A N 1
ATOM 1849 C CA . VAL A 1 242 ? 4.501 -14.196 6.807 1.00 97.44 242 VAL A CA 1
ATOM 1850 C C . VAL A 1 242 ? 3.392 -14.935 6.053 1.00 97.44 242 VAL A C 1
ATOM 1852 O O . VAL A 1 242 ? 2.615 -15.698 6.627 1.00 97.44 242 VAL A O 1
ATOM 1855 N N . GLY A 1 243 ? 3.298 -14.670 4.750 1.00 96.38 243 GLY A N 1
ATOM 1856 C CA . GLY A 1 243 ? 2.216 -15.135 3.883 1.00 96.38 243 GLY A CA 1
ATOM 1857 C C . GLY A 1 243 ? 0.982 -14.226 3.882 1.00 96.38 243 GLY A C 1
ATOM 1858 O O . GLY A 1 243 ? 0.042 -14.477 3.127 1.00 96.38 243 GLY A O 1
ATOM 1859 N N . LYS A 1 244 ? 0.963 -13.162 4.695 1.00 96.69 244 LYS A N 1
ATOM 1860 C CA . LYS A 1 244 ? -0.048 -12.099 4.639 1.00 96.69 244 LYS A CA 1
ATOM 1861 C C . LYS A 1 244 ? 0.494 -10.874 3.908 1.00 96.69 244 LYS A C 1
ATOM 1863 O O . LYS A 1 244 ? 1.701 -10.692 3.747 1.00 96.69 244 LYS A O 1
ATOM 1868 N N . LYS A 1 245 ? -0.431 -10.028 3.460 1.00 96.75 245 LYS A N 1
ATOM 1869 C CA . LYS A 1 245 ? -0.123 -8.771 2.786 1.00 96.75 245 LYS A CA 1
ATOM 1870 C C . LYS A 1 245 ? -1.122 -7.683 3.151 1.00 96.75 245 LYS A C 1
ATOM 1872 O O . LYS A 1 245 ? -2.285 -7.993 3.399 1.00 96.75 245 LYS A O 1
ATOM 1877 N N . LEU A 1 246 ? -0.659 -6.440 3.121 1.00 97.94 246 LEU A N 1
ATOM 1878 C CA . LEU A 1 246 ? -1.509 -5.260 3.007 1.00 97.94 246 LEU A CA 1
ATOM 1879 C C . LEU A 1 246 ? -1.784 -5.013 1.527 1.00 97.94 246 LEU A C 1
ATOM 1881 O O . LEU A 1 246 ? -0.884 -5.190 0.706 1.00 97.94 246 LEU A O 1
ATOM 1885 N N . VAL A 1 247 ? -2.993 -4.600 1.173 1.00 96.50 247 VAL A N 1
ATOM 1886 C CA . VAL A 1 247 ? -3.380 -4.315 -0.215 1.00 96.50 247 VAL A CA 1
ATOM 1887 C C . VAL A 1 247 ? -3.899 -2.891 -0.275 1.00 96.50 247 VAL A C 1
ATOM 1889 O O . VAL A 1 247 ? -4.797 -2.565 0.491 1.00 96.50 247 VAL A O 1
ATOM 1892 N N . SER A 1 248 ? -3.351 -2.064 -1.170 1.00 96.00 248 SER A N 1
ATOM 1893 C CA . SER A 1 248 ? -3.790 -0.672 -1.313 1.00 96.00 248 SER A CA 1
ATOM 1894 C C . SER A 1 248 ? -5.276 -0.596 -1.654 1.00 96.00 248 SER A C 1
ATOM 1896 O O . SER A 1 248 ? -5.834 -1.534 -2.230 1.00 96.00 248 SER A O 1
ATOM 1898 N N . ARG A 1 249 ? -5.928 0.524 -1.332 1.00 91.94 249 ARG A N 1
ATOM 1899 C CA . ARG A 1 249 ? -7.388 0.688 -1.436 1.00 91.94 249 ARG A CA 1
ATOM 1900 C C . ARG A 1 249 ? -7.975 0.280 -2.795 1.00 91.94 249 ARG A C 1
ATOM 1902 O O . ARG A 1 249 ? -8.995 -0.400 -2.845 1.00 91.94 249 ARG A O 1
ATOM 1909 N N . LEU A 1 250 ? -7.308 0.631 -3.899 1.00 91.19 250 LEU A N 1
ATOM 1910 C CA . LEU A 1 250 ? -7.734 0.270 -5.264 1.00 91.19 250 LEU A CA 1
ATOM 1911 C C . LEU A 1 250 ? -7.207 -1.092 -5.745 1.00 91.19 250 LEU A C 1
ATOM 1913 O O . LEU A 1 250 ? -7.432 -1.487 -6.894 1.00 91.19 250 LEU A O 1
ATOM 1917 N N . GLY A 1 251 ? -6.476 -1.818 -4.904 1.00 92.56 251 GLY A N 1
ATOM 1918 C CA . GLY A 1 251 ? -5.939 -3.149 -5.178 1.00 92.56 251 GLY A CA 1
ATOM 1919 C C . GLY A 1 251 ? -4.754 -3.187 -6.141 1.00 92.56 251 GLY A C 1
ATOM 1920 O O . GLY A 1 251 ? -4.342 -4.274 -6.540 1.00 92.56 251 GLY A O 1
ATOM 1921 N N . GLY A 1 252 ? -4.220 -2.032 -6.550 1.00 93.00 252 GLY A N 1
ATOM 1922 C CA . GLY A 1 252 ? -3.111 -1.945 -7.505 1.00 93.00 252 GLY A CA 1
ATOM 1923 C C . GLY A 1 252 ? -1.778 -2.422 -6.927 1.00 93.00 252 GLY A C 1
ATOM 1924 O O . GLY A 1 252 ? -0.983 -3.018 -7.652 1.00 93.00 252 GLY A O 1
ATOM 1925 N N . TYR A 1 253 ? -1.578 -2.247 -5.619 1.00 96.81 253 TYR A N 1
ATOM 1926 C CA . TYR A 1 253 ? -0.302 -2.476 -4.944 1.00 96.81 253 TYR A CA 1
ATOM 1927 C C . TYR A 1 253 ? -0.474 -3.248 -3.639 1.00 96.81 253 TYR A C 1
ATOM 1929 O O . TYR A 1 253 ? -1.566 -3.313 -3.073 1.00 96.81 253 TYR A O 1
ATOM 1937 N N . SER A 1 254 ? 0.601 -3.867 -3.162 1.00 97.75 254 SER A N 1
ATOM 1938 C CA . SER A 1 254 ? 0.612 -4.542 -1.866 1.00 97.75 254 SER A CA 1
ATOM 1939 C C . SER A 1 254 ? 1.986 -4.576 -1.215 1.00 97.75 254 SER A C 1
ATOM 1941 O O . SER A 1 254 ? 2.988 -4.741 -1.906 1.00 97.75 254 SER A O 1
ATOM 1943 N N . LEU A 1 255 ? 1.996 -4.528 0.116 1.00 98.50 255 LEU A N 1
ATOM 1944 C CA . LEU A 1 255 ? 3.138 -4.877 0.959 1.00 98.50 255 LEU A CA 1
ATOM 1945 C C . LEU A 1 255 ? 2.958 -6.312 1.455 1.00 98.50 255 LEU A C 1
ATOM 1947 O O . LEU A 1 255 ? 2.001 -6.586 2.176 1.00 98.50 255 LEU A O 1
ATOM 1951 N N . ALA A 1 256 ? 3.859 -7.220 1.096 1.00 98.12 256 ALA A N 1
ATOM 1952 C CA . ALA A 1 256 ? 3.822 -8.615 1.524 1.00 98.12 256 ALA A CA 1
ATOM 1953 C C . ALA A 1 256 ? 4.906 -8.914 2.566 1.00 98.12 256 ALA A C 1
ATOM 1955 O O . ALA A 1 256 ? 6.039 -8.449 2.436 1.00 98.12 256 ALA A O 1
ATOM 1956 N N . ALA A 1 257 ? 4.558 -9.726 3.568 1.00 97.94 257 ALA A N 1
ATOM 1957 C CA . ALA A 1 257 ? 5.517 -10.337 4.482 1.00 97.94 257 ALA A CA 1
ATOM 1958 C C . ALA A 1 257 ? 5.906 -11.732 3.974 1.00 97.94 257 ALA A C 1
ATOM 1960 O O . ALA A 1 257 ? 5.067 -12.625 3.840 1.00 97.94 257 ALA A O 1
ATOM 1961 N N . GLU A 1 258 ? 7.192 -11.922 3.712 1.00 97.31 258 GLU A N 1
ATOM 1962 C CA . GLU A 1 258 ? 7.794 -13.138 3.171 1.00 97.31 258 GLU A CA 1
ATOM 1963 C C . GLU A 1 258 ? 8.823 -13.702 4.152 1.00 97.31 258 GLU A C 1
ATOM 1965 O O . GLU A 1 258 ? 9.318 -12.997 5.029 1.00 97.31 258 GLU A O 1
ATOM 1970 N N . SER A 1 259 ? 9.219 -14.967 3.993 1.00 96.38 259 SER A N 1
ATOM 1971 C CA . SER A 1 259 ? 10.226 -15.586 4.874 1.00 96.38 259 SER A CA 1
ATOM 1972 C C . SER A 1 259 ? 11.571 -14.849 4.896 1.00 96.38 259 SER A C 1
ATOM 1974 O O . SER A 1 259 ? 12.302 -14.964 5.881 1.00 96.38 259 SER A O 1
ATOM 1976 N N . GLY A 1 260 ? 11.887 -14.132 3.811 1.00 95.75 260 GLY A N 1
ATOM 1977 C CA . GLY A 1 260 ? 13.115 -13.359 3.617 1.00 95.75 260 GLY A CA 1
ATOM 1978 C C . GLY A 1 260 ? 12.960 -11.844 3.803 1.00 95.75 260 GLY A C 1
ATOM 1979 O O . GLY A 1 260 ? 13.880 -11.110 3.442 1.00 95.75 260 GLY A O 1
ATOM 1980 N N . GLY A 1 261 ? 11.830 -11.349 4.325 1.00 97.06 261 GLY A N 1
ATOM 1981 C CA . GLY A 1 261 ? 11.628 -9.918 4.586 1.00 97.06 261 GLY A CA 1
ATOM 1982 C C . GLY A 1 261 ? 10.283 -9.368 4.114 1.00 97.06 261 GLY A C 1
ATOM 1983 O O . GLY A 1 261 ? 9.340 -10.113 3.862 1.00 97.06 261 GLY A O 1
ATOM 1984 N N . LEU A 1 262 ? 10.207 -8.045 3.982 1.00 97.88 262 LEU A N 1
ATOM 1985 C CA . LEU A 1 262 ? 9.084 -7.344 3.363 1.00 97.88 262 LEU A CA 1
ATOM 1986 C C . LEU A 1 262 ? 9.377 -7.045 1.885 1.00 97.88 262 LEU A C 1
ATOM 1988 O O . LEU A 1 262 ? 10.524 -6.843 1.473 1.00 97.88 262 LEU A O 1
ATOM 1992 N N . ALA A 1 263 ? 8.320 -7.007 1.080 1.00 98.06 263 ALA A N 1
ATOM 1993 C CA . ALA A 1 263 ? 8.414 -6.756 -0.351 1.00 98.06 263 ALA A CA 1
ATOM 1994 C C . ALA A 1 263 ? 7.182 -6.012 -0.876 1.00 98.06 263 ALA A C 1
ATOM 1996 O O . ALA A 1 263 ? 6.056 -6.257 -0.437 1.00 98.06 263 ALA A O 1
ATOM 1997 N N . LEU A 1 264 ? 7.406 -5.113 -1.835 1.00 98.44 264 LEU A N 1
ATOM 1998 C CA . LEU A 1 264 ? 6.363 -4.330 -2.483 1.00 98.44 264 LEU A CA 1
ATOM 1999 C C . LEU A 1 264 ? 6.042 -4.885 -3.873 1.00 98.44 264 LEU A C 1
ATOM 2001 O O . LEU A 1 264 ? 6.929 -5.071 -4.709 1.00 98.44 264 LEU A O 1
ATOM 2005 N N . TYR A 1 265 ? 4.754 -5.124 -4.115 1.00 97.50 265 TYR A N 1
ATOM 2006 C CA . TYR A 1 265 ? 4.241 -5.771 -5.319 1.00 97.50 265 TYR A CA 1
ATOM 2007 C C . TYR A 1 265 ? 3.190 -4.937 -6.036 1.00 97.50 265 TYR A C 1
ATOM 2009 O O . TYR A 1 265 ? 2.301 -4.373 -5.400 1.00 97.50 265 TYR A O 1
ATOM 2017 N N . MET A 1 266 ? 3.251 -4.931 -7.364 1.00 95.06 266 MET A N 1
ATOM 2018 C CA . MET A 1 266 ? 2.186 -4.448 -8.235 1.00 95.06 266 MET A CA 1
ATOM 2019 C C . MET A 1 266 ? 1.307 -5.645 -8.626 1.00 95.06 266 MET A C 1
ATOM 2021 O O . MET A 1 266 ? 1.817 -6.657 -9.100 1.00 95.06 266 MET A O 1
ATOM 2025 N N . ASN A 1 267 ? -0.004 -5.561 -8.386 1.00 91.56 267 ASN A N 1
ATOM 2026 C CA . ASN A 1 267 ? -0.929 -6.702 -8.459 1.00 91.56 267 ASN A CA 1
ATOM 2027 C C . ASN A 1 267 ? -1.682 -6.817 -9.796 1.00 91.56 267 ASN A C 1
ATOM 2029 O O . ASN A 1 267 ? -1.957 -7.925 -10.250 1.00 91.56 267 ASN A O 1
ATOM 2033 N N . LYS A 1 268 ? -2.066 -5.691 -10.408 1.00 77.06 268 LYS A N 1
ATOM 2034 C CA . LYS A 1 268 ? -2.945 -5.648 -11.593 1.00 77.06 268 LYS A CA 1
ATOM 2035 C C . LYS A 1 268 ? -2.127 -5.533 -12.882 1.00 77.06 268 LYS A C 1
ATOM 2037 O O . LYS A 1 268 ? -1.991 -4.443 -13.424 1.00 77.06 268 LYS A O 1
ATOM 2042 N N . ILE A 1 269 ? -1.564 -6.648 -13.352 1.00 72.62 269 ILE A N 1
ATOM 2043 C CA . ILE A 1 269 ? -0.640 -6.670 -14.500 1.00 72.62 269 ILE A CA 1
ATOM 2044 C C . ILE A 1 269 ? -1.138 -7.626 -15.587 1.00 72.62 269 ILE A C 1
ATOM 2046 O O . ILE A 1 269 ? -1.610 -8.728 -15.289 1.00 72.62 269 ILE A O 1
ATOM 2050 N N . ALA A 1 270 ? -1.007 -7.219 -16.853 1.00 60.88 270 ALA A N 1
ATOM 2051 C CA . ALA A 1 270 ? -1.223 -8.085 -18.010 1.00 60.88 270 ALA A CA 1
ATOM 2052 C C . ALA A 1 270 ? -0.221 -9.257 -17.957 1.00 60.88 270 ALA A C 1
ATOM 2054 O O . ALA A 1 270 ? 0.980 -9.048 -18.057 1.00 60.88 270 ALA A O 1
ATOM 2055 N N . GLY A 1 271 ? -0.696 -10.482 -17.714 1.00 58.44 271 GLY A N 1
ATOM 2056 C CA . GLY A 1 271 ? 0.154 -11.655 -17.424 1.00 58.44 271 GLY A CA 1
ATOM 2057 C C . GLY A 1 271 ? -0.138 -12.324 -16.071 1.00 58.44 271 GLY A C 1
ATOM 2058 O O . GLY A 1 271 ? 0.329 -13.430 -15.807 1.00 58.44 271 GLY A O 1
ATOM 2059 N N . GLY A 1 272 ? -0.959 -11.691 -15.226 1.00 68.38 272 GLY A N 1
ATOM 2060 C CA . GLY A 1 272 ? -1.671 -12.321 -14.107 1.00 68.38 272 GLY A CA 1
ATOM 2061 C C . GLY A 1 272 ? -0.869 -12.582 -12.827 1.00 68.38 272 GLY A C 1
ATOM 2062 O O . GLY A 1 272 ? -1.475 -12.861 -11.794 1.00 68.38 272 GLY A O 1
ATOM 2063 N N . LYS A 1 273 ? 0.466 -12.476 -12.848 1.00 82.62 273 LYS A N 1
ATOM 2064 C CA . LYS A 1 273 ? 1.302 -12.606 -11.642 1.00 82.62 273 LYS A CA 1
ATOM 2065 C C . LYS A 1 273 ? 1.713 -11.227 -11.110 1.00 82.62 273 LYS A C 1
ATOM 2067 O O . LYS A 1 273 ? 2.143 -10.398 -11.911 1.00 82.62 273 LYS A O 1
ATOM 2072 N N . PRO A 1 274 ? 1.639 -10.985 -9.787 1.00 90.88 274 PRO A N 1
ATOM 2073 C CA . PRO A 1 274 ? 2.171 -9.761 -9.201 1.00 90.88 274 PRO A CA 1
ATOM 2074 C C . PRO A 1 274 ? 3.671 -9.595 -9.480 1.00 90.88 274 PRO A C 1
ATOM 2076 O O . PRO A 1 274 ? 4.425 -10.565 -9.371 1.00 90.88 274 PRO A O 1
ATOM 2079 N N . LEU A 1 275 ? 4.108 -8.376 -9.805 1.00 92.56 275 LEU A N 1
ATOM 2080 C CA . LEU A 1 275 ? 5.523 -8.054 -10.023 1.00 92.56 275 LEU A CA 1
ATOM 2081 C C . LEU A 1 275 ? 6.117 -7.372 -8.793 1.00 92.56 275 LEU A C 1
ATOM 2083 O O . LEU A 1 275 ? 5.558 -6.398 -8.286 1.00 92.56 275 LEU A O 1
ATOM 2087 N N . LEU A 1 276 ? 7.260 -7.885 -8.333 1.00 95.94 276 LEU A N 1
ATOM 2088 C CA . LEU A 1 276 ? 8.091 -7.234 -7.323 1.00 95.94 276 LEU A CA 1
ATOM 2089 C C . LEU A 1 276 ? 8.650 -5.941 -7.917 1.00 95.94 276 LEU A C 1
ATOM 2091 O O . LEU A 1 276 ? 9.255 -5.982 -8.986 1.00 95.94 276 LEU A O 1
ATOM 2095 N N . TYR A 1 277 ? 8.474 -4.817 -7.225 1.00 96.25 277 TYR A N 1
ATOM 2096 C CA . TYR A 1 277 ? 9.031 -3.540 -7.677 1.00 96.25 277 TYR A CA 1
ATOM 2097 C C . TYR A 1 277 ? 9.890 -2.822 -6.644 1.00 96.25 277 TYR A C 1
ATOM 2099 O O . TYR A 1 277 ? 10.540 -1.844 -6.999 1.00 96.25 277 TYR A O 1
ATOM 2107 N N . SER A 1 278 ? 9.897 -3.265 -5.384 1.00 97.38 278 SER A N 1
ATOM 2108 C CA . SER A 1 278 ? 10.815 -2.730 -4.382 1.00 97.38 278 SER A CA 1
ATOM 2109 C C . SER A 1 278 ? 10.980 -3.650 -3.181 1.00 97.38 278 SER A C 1
ATOM 2111 O O . SER A 1 278 ? 10.080 -4.385 -2.765 1.00 97.38 278 SER A O 1
ATOM 2113 N N . THR A 1 279 ? 12.177 -3.576 -2.611 1.00 96.75 279 THR A N 1
ATOM 2114 C CA . THR A 1 279 ? 12.558 -4.160 -1.324 1.00 96.75 279 THR A CA 1
ATOM 2115 C C . THR A 1 279 ? 13.163 -3.094 -0.404 1.00 96.75 279 THR A C 1
ATOM 2117 O O . THR A 1 279 ? 13.962 -3.409 0.477 1.00 96.75 279 THR A O 1
ATOM 2120 N N . GLY A 1 280 ? 12.824 -1.820 -0.633 1.00 94.44 280 GLY A N 1
ATOM 2121 C CA . GLY A 1 280 ? 13.353 -0.678 0.112 1.00 94.44 280 GLY A CA 1
ATOM 2122 C C . GLY A 1 280 ? 14.856 -0.535 -0.081 1.00 94.44 280 GLY A C 1
ATOM 2123 O O . GLY A 1 280 ? 15.593 -0.486 0.898 1.00 94.44 280 GLY A O 1
ATOM 2124 N N . GLY A 1 281 ? 15.330 -0.644 -1.324 1.00 90.69 281 GLY A N 1
ATOM 2125 C CA . GLY A 1 281 ? 16.767 -0.697 -1.622 1.00 90.69 281 GLY A CA 1
ATOM 2126 C C . GLY A 1 281 ? 17.498 -1.897 -0.996 1.00 90.69 281 GLY A C 1
ATOM 2127 O O . GLY A 1 281 ? 18.713 -1.859 -0.838 1.00 90.69 281 GLY A O 1
ATOM 2128 N N . GLY A 1 282 ? 16.770 -2.952 -0.611 1.00 93.50 282 GLY A N 1
ATOM 2129 C CA . GLY A 1 282 ? 17.299 -4.116 0.105 1.00 93.50 282 GLY A CA 1
ATOM 2130 C C . GLY A 1 282 ? 17.138 -4.052 1.627 1.00 93.50 282 GLY A C 1
ATOM 2131 O O . GLY A 1 282 ? 17.231 -5.093 2.268 1.00 93.50 282 GLY A O 1
ATOM 2132 N N . ILE A 1 283 ? 16.813 -2.889 2.205 1.00 93.94 283 ILE A N 1
ATOM 2133 C CA . ILE A 1 283 ? 16.663 -2.695 3.661 1.00 93.94 283 ILE A CA 1
ATOM 2134 C C . ILE A 1 283 ? 15.506 -3.526 4.228 1.00 93.94 283 ILE A C 1
ATOM 2136 O O . ILE A 1 283 ? 15.559 -3.978 5.368 1.00 93.94 283 ILE A O 1
ATOM 2140 N N . MET A 1 284 ? 14.466 -3.779 3.430 1.00 95.94 284 MET A N 1
ATOM 2141 C CA . MET A 1 284 ? 13.344 -4.619 3.852 1.00 95.94 284 MET A CA 1
ATOM 2142 C C . MET A 1 284 ? 13.656 -6.121 3.846 1.00 95.94 284 MET A C 1
ATOM 2144 O O . MET A 1 284 ? 12.796 -6.917 4.226 1.00 95.94 284 MET A O 1
ATOM 2148 N N . ARG A 1 285 ? 14.849 -6.536 3.406 1.00 95.44 285 ARG A N 1
ATOM 2149 C CA . ARG A 1 285 ? 15.261 -7.943 3.380 1.00 95.44 285 ARG A CA 1
ATOM 2150 C C . ARG A 1 285 ? 16.071 -8.305 4.614 1.00 95.44 285 ARG A C 1
ATOM 2152 O O . ARG A 1 285 ? 16.790 -7.485 5.172 1.00 95.44 285 ARG A O 1
ATOM 2159 N N . ILE A 1 286 ? 15.964 -9.568 5.011 1.00 93.75 286 ILE A N 1
ATOM 2160 C CA . ILE A 1 286 ? 16.785 -10.150 6.073 1.00 93.75 286 ILE A CA 1
ATOM 2161 C C . ILE A 1 286 ? 17.804 -11.125 5.491 1.00 93.75 286 ILE A C 1
ATOM 2163 O O . ILE A 1 286 ? 17.622 -11.665 4.399 1.00 93.75 286 ILE A O 1
ATOM 2167 N N . ALA A 1 287 ? 18.867 -11.384 6.249 1.00 88.44 287 ALA A N 1
ATOM 2168 C CA . ALA A 1 287 ? 19.772 -12.477 5.942 1.00 88.44 287 ALA A CA 1
ATOM 2169 C C . ALA A 1 287 ? 19.071 -13.825 6.195 1.00 88.44 287 ALA A C 1
ATOM 2171 O O . ALA A 1 287 ? 18.588 -14.092 7.296 1.00 88.44 287 ALA A O 1
ATOM 2172 N N . GLY A 1 288 ? 19.038 -14.685 5.176 1.00 85.50 288 GLY A N 1
ATOM 2173 C CA . GLY A 1 288 ? 18.449 -16.021 5.261 1.00 85.50 288 GLY A CA 1
ATOM 2174 C C . GLY A 1 288 ? 16.918 -16.044 5.213 1.00 85.50 288 GLY A C 1
ATOM 2175 O O . GLY A 1 288 ? 16.266 -15.117 4.743 1.00 85.50 288 GLY A O 1
ATOM 2176 N N . ASN A 1 289 ? 16.346 -17.156 5.678 1.00 83.56 289 ASN A N 1
ATOM 2177 C CA . ASN A 1 289 ? 14.906 -17.391 5.732 1.00 83.56 289 ASN A CA 1
ATOM 2178 C C . ASN A 1 289 ? 14.528 -17.746 7.169 1.00 83.56 289 ASN A C 1
ATOM 2180 O O . ASN A 1 289 ? 14.942 -18.785 7.679 1.00 83.56 289 ASN A O 1
ATOM 2184 N N . GLY A 1 290 ? 13.750 -16.891 7.824 1.00 92.75 290 GLY A N 1
ATOM 2185 C CA . GLY A 1 290 ? 13.429 -17.083 9.242 1.00 92.75 290 GLY A CA 1
ATOM 2186 C C . GLY A 1 290 ? 12.327 -16.187 9.784 1.00 92.75 290 GLY A C 1
ATOM 2187 O O . GLY A 1 290 ? 11.852 -16.433 10.892 1.00 92.75 290 GLY A O 1
ATOM 2188 N N . LEU A 1 291 ? 11.888 -15.192 9.007 1.00 97.25 291 LEU A N 1
ATOM 2189 C CA . LEU A 1 291 ? 10.831 -14.286 9.426 1.00 97.25 291 LEU A CA 1
ATOM 2190 C C . LEU A 1 291 ? 9.528 -15.061 9.655 1.00 97.25 291 LEU A C 1
ATOM 2192 O O . LEU A 1 291 ? 9.152 -15.930 8.863 1.00 97.25 291 LEU A O 1
ATOM 2196 N N . LYS A 1 292 ? 8.842 -14.744 10.751 1.00 97.62 292 LYS A N 1
ATOM 2197 C CA . LYS A 1 292 ? 7.509 -15.265 11.083 1.00 97.62 292 LYS A CA 1
ATOM 2198 C C . LYS A 1 292 ? 6.458 -14.169 11.040 1.00 97.62 292 LYS A C 1
ATOM 2200 O O . LYS A 1 292 ? 5.366 -14.395 10.519 1.00 97.62 292 LYS A O 1
ATOM 2205 N N . SER A 1 293 ? 6.818 -12.985 11.509 1.00 97.56 293 SER A N 1
ATOM 2206 C CA . SER A 1 293 ? 5.940 -11.825 11.582 1.00 97.56 293 SER A CA 1
ATOM 2207 C C . SER A 1 293 ? 6.750 -10.539 11.628 1.00 97.56 293 SER A C 1
ATOM 2209 O O . SER A 1 293 ? 7.930 -10.524 11.989 1.00 97.56 293 SER A O 1
ATOM 2211 N N . VAL A 1 294 ? 6.087 -9.451 11.255 1.00 97.81 294 VAL A N 1
ATOM 2212 C CA . VAL A 1 294 ? 6.601 -8.089 11.347 1.00 97.81 294 VAL A CA 1
ATOM 2213 C C . VAL A 1 294 ? 5.601 -7.267 12.142 1.00 97.81 294 VAL A C 1
ATOM 2215 O O . VAL A 1 294 ? 4.469 -7.098 11.697 1.00 97.81 294 VAL A O 1
ATOM 2218 N N . MET A 1 295 ? 6.009 -6.744 13.294 1.00 97.75 295 MET A N 1
ATOM 2219 C CA . MET A 1 295 ? 5.174 -5.854 14.103 1.00 97.75 295 MET A CA 1
ATOM 2220 C C . MET A 1 295 ? 5.528 -4.400 13.817 1.00 97.75 295 MET A C 1
ATOM 2222 O O . MET A 1 295 ? 6.702 -4.035 13.908 1.00 97.75 295 MET A O 1
ATOM 2226 N N . PHE A 1 296 ? 4.540 -3.560 13.506 1.00 97.94 296 PHE A N 1
ATOM 2227 C CA . PHE A 1 296 ? 4.766 -2.116 13.458 1.00 97.94 296 PHE A CA 1
ATOM 2228 C C . PHE A 1 296 ? 4.804 -1.561 14.884 1.00 97.94 296 PHE A C 1
ATOM 2230 O O . PHE A 1 296 ? 3.900 -1.821 15.677 1.00 97.94 296 PHE A O 1
ATOM 2237 N N . ARG A 1 297 ? 5.865 -0.836 15.235 1.00 96.38 297 ARG A N 1
ATOM 2238 C CA . ARG A 1 297 ? 6.152 -0.410 16.613 1.00 96.38 297 ARG A CA 1
ATOM 2239 C C . ARG A 1 297 ? 6.375 1.093 16.707 1.00 96.38 297 ARG A C 1
ATOM 2241 O O . ARG A 1 297 ? 6.787 1.724 15.735 1.00 96.38 297 ARG A O 1
ATOM 2248 N N . ALA A 1 298 ? 6.152 1.613 17.907 1.00 96.44 298 ALA A N 1
ATOM 2249 C CA . ALA A 1 298 ? 6.482 2.971 18.304 1.00 96.44 298 ALA A CA 1
ATOM 2250 C C . ALA A 1 298 ? 7.080 2.935 19.710 1.00 96.44 298 ALA A C 1
ATOM 2252 O O . ALA A 1 298 ? 6.346 2.887 20.696 1.00 96.44 298 ALA A O 1
ATOM 2253 N N . ASP A 1 299 ? 8.407 2.936 19.795 1.00 94.00 299 ASP A N 1
ATOM 2254 C CA . ASP A 1 299 ? 9.105 2.733 21.064 1.00 94.00 299 ASP A CA 1
ATOM 2255 C C . ASP A 1 299 ? 9.724 4.044 21.563 1.00 94.00 299 ASP A C 1
ATOM 2257 O O . ASP A 1 299 ? 10.452 4.696 20.800 1.00 94.00 299 ASP A O 1
ATOM 2261 N N . PRO A 1 300 ? 9.490 4.441 22.828 1.00 92.75 300 PRO A N 1
ATOM 2262 C CA . PRO A 1 300 ? 10.195 5.568 23.418 1.00 92.75 300 PRO A CA 1
ATOM 2263 C C . PRO A 1 300 ? 11.685 5.235 23.533 1.00 92.75 300 PRO A C 1
ATOM 2265 O O . PRO A 1 300 ? 12.070 4.153 23.973 1.00 92.75 300 PRO A O 1
ATOM 2268 N N . GLN A 1 301 ? 12.528 6.181 23.141 1.00 90.38 301 GLN A N 1
ATOM 2269 C CA . GLN A 1 301 ? 13.975 6.098 23.278 1.00 90.38 301 GLN A CA 1
ATOM 2270 C C . GLN A 1 301 ? 14.404 6.916 24.485 1.00 90.38 301 GLN A C 1
ATOM 2272 O O . GLN A 1 301 ? 14.117 8.113 24.560 1.00 90.38 301 GLN A O 1
ATOM 2277 N N . THR A 1 302 ? 15.095 6.269 25.418 1.00 90.00 302 THR A N 1
ATOM 2278 C CA . THR A 1 302 ? 15.616 6.884 26.637 1.00 90.00 302 THR A CA 1
ATOM 2279 C C . THR A 1 302 ? 17.134 6.958 26.593 1.00 90.00 302 THR A C 1
ATOM 2281 O O . THR A 1 302 ? 17.811 6.093 26.030 1.00 90.00 302 THR A O 1
ATOM 2284 N N . ASN A 1 303 ? 17.694 8.013 27.178 1.00 85.44 303 ASN A N 1
ATOM 2285 C CA . ASN A 1 303 ? 19.124 8.051 27.436 1.00 85.44 303 ASN A CA 1
ATOM 2286 C C . ASN A 1 303 ? 19.446 7.003 28.515 1.00 85.44 303 ASN A C 1
ATOM 2288 O O . ASN A 1 303 ? 18.802 6.952 29.558 1.00 85.44 303 ASN A O 1
ATOM 2292 N N . LYS A 1 304 ? 20.438 6.148 28.252 1.00 86.50 304 LYS A N 1
ATOM 2293 C CA . LYS A 1 304 ? 20.809 5.034 29.136 1.00 86.50 304 LYS A CA 1
ATOM 2294 C C . LYS A 1 304 ? 21.351 5.478 30.495 1.00 86.50 304 LYS A C 1
ATOM 2296 O O . LYS A 1 304 ? 21.316 4.692 31.430 1.00 86.50 304 LYS A O 1
ATOM 2301 N N . GLU A 1 305 ? 21.885 6.692 30.597 1.00 89.25 305 GLU A N 1
ATOM 2302 C CA . GLU A 1 305 ? 22.533 7.184 31.817 1.00 89.25 305 GLU A CA 1
ATOM 2303 C C . GLU A 1 305 ? 21.534 7.736 32.836 1.00 89.25 305 GLU A C 1
ATOM 2305 O O . GLU A 1 305 ? 21.751 7.613 34.037 1.00 89.25 305 GLU A O 1
ATOM 2310 N N . ASN A 1 306 ? 20.453 8.359 32.364 1.00 87.44 306 ASN A N 1
ATOM 2311 C CA . ASN A 1 306 ? 19.493 9.068 33.214 1.00 87.44 306 ASN A CA 1
ATOM 2312 C C . ASN A 1 306 ? 18.030 8.676 32.957 1.00 87.44 306 ASN A C 1
ATOM 2314 O O . ASN A 1 306 ? 17.133 9.277 33.539 1.00 87.44 306 ASN A O 1
ATOM 2318 N N . GLU A 1 307 ? 17.795 7.707 32.070 1.00 86.38 307 GLU A N 1
ATOM 2319 C CA . GLU A 1 307 ? 16.481 7.190 31.670 1.00 86.38 307 GLU A CA 1
ATOM 2320 C C . GLU A 1 307 ? 15.518 8.253 31.113 1.00 86.38 307 GLU A C 1
ATOM 2322 O O . GLU A 1 307 ? 14.320 8.008 30.980 1.00 86.38 307 GLU A O 1
ATOM 2327 N N . ILE A 1 308 ? 16.027 9.426 30.714 1.00 85.75 308 ILE A N 1
ATOM 2328 C CA . ILE A 1 308 ? 15.197 10.507 30.177 1.00 85.75 308 ILE A CA 1
ATOM 2329 C C . ILE A 1 308 ? 14.791 10.172 28.733 1.00 85.75 308 ILE A C 1
ATOM 2331 O O . ILE A 1 308 ? 15.676 9.982 27.887 1.00 85.75 308 ILE A O 1
ATOM 2335 N N . PRO A 1 309 ? 13.482 10.129 28.406 1.00 84.00 309 PRO A N 1
ATOM 2336 C CA . PRO A 1 309 ? 13.019 9.965 27.033 1.00 84.00 309 PRO A CA 1
ATOM 2337 C C . PRO A 1 309 ? 13.417 11.166 26.173 1.00 84.00 309 PRO A C 1
ATOM 2339 O O . PRO A 1 309 ? 13.122 12.305 26.532 1.00 84.00 309 PRO A O 1
ATOM 2342 N N . TYR A 1 310 ? 14.051 10.923 25.027 1.00 86.62 310 TYR A N 1
ATOM 2343 C CA . TYR A 1 310 ? 14.464 11.984 24.099 1.00 86.62 310 TYR A CA 1
ATOM 2344 C C . TYR A 1 310 ? 13.784 11.900 22.728 1.00 86.62 310 TYR A C 1
ATOM 2346 O O . TYR A 1 310 ? 13.756 12.891 22.003 1.00 86.62 310 TYR A O 1
ATOM 2354 N N . ALA A 1 311 ? 13.245 10.738 22.350 1.00 89.75 311 ALA A N 1
ATOM 2355 C CA . ALA A 1 311 ? 12.560 10.552 21.073 1.00 89.75 311 ALA A CA 1
ATOM 2356 C C . ALA A 1 311 ? 11.580 9.376 21.126 1.00 89.75 311 ALA A C 1
ATOM 2358 O O . ALA A 1 311 ? 11.605 8.568 22.051 1.00 89.75 311 ALA A O 1
ATOM 2359 N N . TYR A 1 312 ? 10.759 9.252 20.088 1.00 93.31 312 TYR A N 1
ATOM 2360 C CA . TYR A 1 312 ? 10.114 7.994 19.724 1.00 93.31 312 TYR A CA 1
ATOM 2361 C C . TYR A 1 312 ? 10.768 7.445 18.462 1.00 93.31 312 TYR A C 1
ATOM 2363 O O . TYR A 1 312 ? 11.233 8.201 17.608 1.00 93.31 312 TYR A O 1
ATOM 2371 N N . GLU A 1 313 ? 10.796 6.126 18.338 1.00 95.19 313 GLU A N 1
ATOM 2372 C CA . GLU A 1 313 ? 11.256 5.444 17.139 1.00 95.19 313 GLU A CA 1
ATOM 2373 C C . GLU A 1 313 ? 10.124 4.617 16.542 1.00 95.19 313 GLU A C 1
ATOM 2375 O O . GLU A 1 313 ? 9.585 3.721 17.195 1.00 95.19 313 GLU A O 1
ATOM 2380 N N . LEU A 1 314 ? 9.784 4.925 15.291 1.00 97.12 314 LEU A N 1
ATOM 2381 C CA . LEU A 1 314 ? 8.881 4.124 14.482 1.00 97.12 314 LEU A CA 1
ATOM 2382 C C . LEU A 1 314 ? 9.670 3.116 13.665 1.00 97.12 314 LEU A C 1
ATOM 2384 O O . LEU A 1 314 ? 10.764 3.397 13.159 1.00 97.12 314 LEU A O 1
ATOM 2388 N N . GLY A 1 315 ? 9.079 1.943 13.489 1.00 96.69 315 GLY A N 1
ATOM 2389 C CA . GLY A 1 315 ? 9.676 0.940 12.639 1.00 96.69 315 GLY A CA 1
ATOM 2390 C C . GLY A 1 315 ? 8.992 -0.405 12.707 1.00 96.69 315 GLY A C 1
ATOM 2391 O O . GLY A 1 315 ? 7.868 -0.552 13.180 1.00 96.69 315 GLY A O 1
ATOM 2392 N N . PHE A 1 316 ? 9.723 -1.406 12.251 1.00 97.38 316 PHE A N 1
ATOM 2393 C CA . PHE A 1 316 ? 9.302 -2.790 12.283 1.00 97.38 316 PHE A CA 1
ATOM 2394 C C . PHE A 1 316 ? 10.143 -3.569 13.282 1.00 97.38 316 PHE A C 1
ATOM 2396 O O . PHE A 1 316 ? 11.368 -3.474 13.255 1.00 97.38 316 PHE A O 1
ATOM 2403 N N . LYS A 1 317 ? 9.505 -4.359 14.143 1.00 97.25 317 LYS A N 1
ATOM 2404 C CA . LYS A 1 317 ? 10.161 -5.438 14.887 1.00 97.25 317 LYS A CA 1
ATOM 2405 C C . LYS A 1 317 ? 10.028 -6.721 14.077 1.00 97.25 317 LYS A C 1
ATOM 2407 O O . LYS A 1 317 ? 8.917 -7.091 13.695 1.00 97.25 317 LYS A O 1
ATOM 2412 N N . LEU A 1 318 ? 11.149 -7.383 13.816 1.00 96.94 318 LEU A N 1
ATOM 2413 C CA . LEU A 1 318 ? 11.207 -8.599 13.012 1.00 96.94 318 LEU A CA 1
ATOM 2414 C C . LEU A 1 318 ? 11.230 -9.821 13.933 1.00 96.94 318 LEU A C 1
ATOM 2416 O O . LEU A 1 318 ? 12.118 -9.962 14.776 1.00 96.94 318 LEU A O 1
ATOM 2420 N N . GLU A 1 319 ? 10.258 -10.716 13.788 1.00 96.06 319 GLU A N 1
ATOM 2421 C CA . GLU A 1 319 ? 10.105 -11.876 14.668 1.00 96.06 319 GLU A CA 1
ATOM 2422 C C . GLU A 1 319 ? 10.512 -13.192 13.980 1.00 96.06 319 GLU A C 1
ATOM 2424 O O . GLU A 1 319 ? 10.228 -13.365 12.790 1.00 96.06 319 GLU A O 1
ATOM 2429 N N . PRO A 1 320 ? 11.131 -14.147 14.709 1.00 94.25 320 PRO A N 1
ATOM 2430 C CA . PRO A 1 320 ? 11.444 -14.104 16.139 1.00 94.25 320 PRO A CA 1
ATOM 2431 C C . PRO A 1 320 ? 12.818 -13.462 16.407 1.00 94.25 320 PRO A C 1
ATOM 2433 O O . PRO A 1 320 ? 13.851 -14.059 16.124 1.00 94.25 320 PRO A O 1
ATOM 2436 N N . ASN A 1 321 ? 12.829 -12.263 16.999 1.00 90.94 321 ASN A N 1
ATOM 2437 C CA . ASN A 1 321 ? 14.037 -11.545 17.438 1.00 90.94 321 ASN A CA 1
ATOM 2438 C C . ASN A 1 321 ? 15.125 -11.373 16.358 1.00 90.94 321 ASN A C 1
ATOM 2440 O O . ASN A 1 321 ? 16.315 -11.447 16.648 1.00 90.94 321 ASN A O 1
ATOM 2444 N N . LEU A 1 322 ? 14.722 -11.089 15.119 1.00 93.94 322 LEU A N 1
ATOM 2445 C CA . LEU A 1 322 ? 15.622 -10.852 13.982 1.00 93.94 322 LEU A CA 1
ATOM 2446 C C . LEU A 1 322 ? 16.087 -9.386 13.892 1.00 93.94 322 LEU A C 1
ATOM 2448 O O . LEU A 1 322 ? 16.557 -8.934 12.851 1.00 93.94 322 LEU A O 1
ATOM 2452 N N . GLY A 1 323 ? 15.939 -8.638 14.986 1.00 92.62 323 GLY A N 1
ATOM 2453 C CA . GLY A 1 323 ? 16.218 -7.211 15.060 1.00 92.62 323 GLY A CA 1
ATOM 2454 C C . GLY A 1 323 ? 15.024 -6.348 14.661 1.00 92.62 323 GLY A C 1
ATOM 2455 O O . GLY A 1 323 ? 13.865 -6.772 14.721 1.00 92.62 323 GLY A O 1
ATOM 2456 N N . SER A 1 324 ? 15.325 -5.111 14.276 1.00 93.44 324 SER A N 1
ATOM 2457 C CA . SER A 1 324 ? 14.327 -4.111 13.924 1.00 93.44 324 SER A CA 1
ATOM 2458 C C . SER A 1 324 ? 14.773 -3.281 12.728 1.00 93.44 324 SER A C 1
ATOM 2460 O O . SER A 1 324 ? 15.954 -2.975 12.585 1.00 93.44 324 SER A O 1
ATOM 2462 N N . LEU A 1 325 ? 13.810 -2.862 11.912 1.00 94.56 325 LEU A N 1
ATOM 2463 C CA . LEU A 1 325 ? 13.994 -1.844 10.880 1.00 94.56 325 LEU A CA 1
ATOM 2464 C C . LEU A 1 325 ? 13.468 -0.522 11.423 1.00 94.56 325 LEU A C 1
ATOM 2466 O O . LEU A 1 325 ? 12.387 -0.492 12.008 1.00 94.56 325 LEU A O 1
ATOM 2470 N N . ILE A 1 326 ? 14.219 0.557 11.245 1.00 94.00 326 ILE A N 1
ATOM 2471 C CA . ILE A 1 326 ? 13.811 1.897 11.674 1.00 94.00 326 ILE A CA 1
ATOM 2472 C C . ILE A 1 326 ? 13.263 2.619 10.452 1.00 94.00 326 ILE A C 1
ATOM 2474 O O . ILE A 1 326 ? 13.963 2.736 9.450 1.00 94.00 326 ILE A O 1
ATOM 2478 N N . THR A 1 327 ? 12.022 3.094 10.530 1.00 93.94 327 THR A N 1
ATOM 2479 C CA . THR A 1 327 ? 11.417 3.898 9.460 1.00 93.94 327 THR A CA 1
ATOM 2480 C C . THR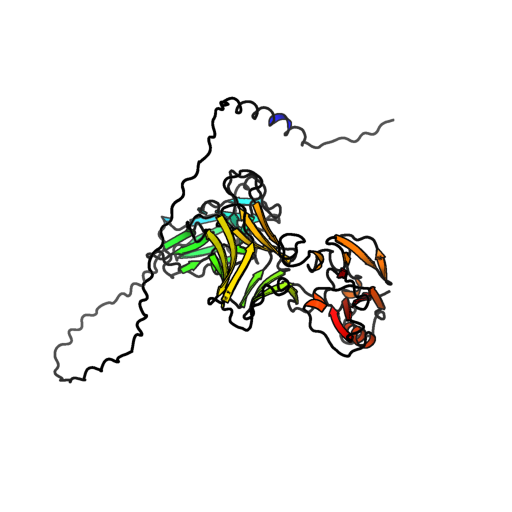 A 1 327 ? 11.631 5.384 9.715 1.00 93.94 327 THR A C 1
ATOM 2482 O O . THR A 1 327 ? 11.917 6.125 8.788 1.00 93.94 327 THR A O 1
ATOM 2485 N N . GLY A 1 328 ? 11.563 5.831 10.971 1.00 94.00 328 GLY A N 1
ATOM 2486 C CA . GLY A 1 328 ? 11.868 7.220 11.306 1.00 94.00 328 GLY A CA 1
ATOM 2487 C C . GLY A 1 328 ? 11.600 7.565 12.765 1.00 94.00 328 GLY A C 1
ATOM 2488 O O . GLY A 1 328 ? 11.211 6.713 13.564 1.00 94.00 328 GLY A O 1
ATOM 2489 N N . ARG A 1 329 ? 11.831 8.831 13.118 1.00 93.88 329 ARG A N 1
ATOM 2490 C CA . ARG A 1 329 ? 11.633 9.359 14.473 1.00 93.88 329 ARG A CA 1
ATOM 2491 C C . ARG A 1 329 ? 10.685 10.558 14.416 1.00 93.88 329 ARG A C 1
ATOM 2493 O O . ARG A 1 329 ? 11.103 11.600 13.916 1.00 93.88 329 ARG A O 1
ATOM 2500 N N . PRO A 1 330 ? 9.425 10.424 14.865 1.00 93.94 330 PRO A N 1
ATOM 2501 C CA . PRO A 1 330 ? 8.498 11.548 14.904 1.00 93.94 330 PRO A CA 1
ATOM 2502 C C . PRO A 1 330 ? 8.973 12.614 15.893 1.00 93.94 330 PRO A C 1
ATOM 2504 O O . PRO A 1 330 ? 9.703 12.328 16.845 1.00 93.94 330 PRO A O 1
ATOM 2507 N N . LYS A 1 331 ? 8.504 13.849 15.697 1.00 89.38 331 LYS A N 1
ATOM 2508 C CA . LYS A 1 331 ? 8.838 14.989 16.576 1.00 89.38 331 LYS A CA 1
ATOM 2509 C C . LYS A 1 331 ? 8.170 14.919 17.952 1.00 89.38 331 LYS A C 1
ATOM 2511 O O . LYS A 1 331 ? 8.528 15.664 18.858 1.00 89.38 331 LYS A O 1
ATOM 2516 N N . TYR A 1 332 ? 7.167 14.064 18.093 1.00 89.75 332 TYR A N 1
ATOM 2517 C CA . TYR A 1 332 ? 6.306 13.938 19.262 1.00 89.75 332 TYR A CA 1
ATOM 2518 C C . TYR A 1 332 ? 5.971 12.464 19.506 1.00 89.75 332 TYR A C 1
ATOM 2520 O O . TYR A 1 332 ? 6.546 11.568 18.890 1.00 89.75 332 TYR A O 1
ATOM 2528 N N . ASN A 1 333 ? 5.061 12.200 20.446 1.00 91.38 333 ASN A N 1
ATOM 2529 C CA . ASN A 1 333 ? 4.634 10.847 20.775 1.00 91.38 333 ASN A CA 1
ATOM 2530 C C . ASN A 1 333 ? 4.154 10.086 19.520 1.00 91.38 333 ASN A C 1
ATOM 2532 O O . ASN A 1 333 ? 3.166 10.472 18.900 1.00 91.38 333 ASN A O 1
ATOM 2536 N N . GLY A 1 334 ? 4.855 8.999 19.183 1.00 93.12 334 GLY A N 1
ATOM 2537 C CA . GLY A 1 334 ? 4.596 8.161 18.008 1.00 93.12 334 GLY A CA 1
ATOM 2538 C C . GLY A 1 334 ? 3.584 7.034 18.230 1.00 93.12 334 GLY A C 1
ATOM 2539 O O . GLY A 1 334 ? 3.422 6.179 17.372 1.00 93.12 334 GLY A O 1
ATOM 2540 N N . THR A 1 335 ? 2.931 6.956 19.393 1.00 94.00 335 THR A N 1
ATOM 2541 C CA . THR A 1 335 ? 2.006 5.842 19.690 1.00 94.00 335 THR A CA 1
ATOM 2542 C C . THR A 1 335 ? 0.738 5.878 18.836 1.00 94.00 335 THR A C 1
ATOM 2544 O O . THR A 1 335 ? 0.134 4.833 18.600 1.00 94.00 335 THR A O 1
ATOM 2547 N N . VAL A 1 336 ? 0.356 7.052 18.322 1.00 95.25 336 VAL A N 1
ATOM 2548 C CA . VAL A 1 336 ? -0.733 7.212 17.350 1.00 95.25 336 VAL A CA 1
ATOM 2549 C C . VAL A 1 336 ? -0.136 7.340 15.950 1.00 95.25 336 VAL A C 1
ATOM 2551 O O . VAL A 1 336 ? -0.160 8.402 15.324 1.00 95.25 336 VAL A O 1
ATOM 2554 N N . SER A 1 337 ? 0.415 6.225 15.478 1.00 97.19 337 SER A N 1
ATOM 2555 C CA . SER A 1 337 ? 1.006 6.093 14.149 1.00 97.19 337 SER A CA 1
ATOM 2556 C C . SER A 1 337 ? 0.470 4.871 13.418 1.00 97.19 337 SER A C 1
ATOM 2558 O O . SER A 1 337 ? -0.041 3.920 14.014 1.00 97.19 337 SER A O 1
ATOM 2560 N N . PHE A 1 338 ? 0.618 4.883 12.102 1.00 97.62 338 PHE A N 1
ATOM 2561 C CA . PHE A 1 338 ? 0.360 3.727 11.253 1.00 97.62 338 PHE A CA 1
ATOM 2562 C C . PHE A 1 338 ? 1.257 3.776 10.021 1.00 97.62 338 PHE A C 1
ATOM 2564 O O . PHE A 1 338 ? 1.764 4.838 9.660 1.00 97.62 338 PHE A O 1
ATOM 2571 N N . ILE A 1 339 ? 1.428 2.635 9.362 1.00 98.19 339 ILE A N 1
ATOM 2572 C CA . ILE A 1 339 ? 2.075 2.554 8.055 1.00 98.19 339 ILE A CA 1
ATOM 2573 C C . ILE A 1 339 ? 1.101 1.984 7.024 1.00 98.19 339 ILE A C 1
ATOM 2575 O O . ILE A 1 339 ? 0.389 1.023 7.317 1.00 98.19 339 ILE A O 1
ATOM 2579 N N . ARG A 1 340 ? 1.035 2.585 5.834 1.00 98.19 340 ARG A N 1
ATOM 2580 C CA . ARG A 1 340 ? 0.060 2.234 4.792 1.00 98.19 340 ARG A CA 1
ATOM 2581 C C . ARG A 1 340 ? 0.718 2.092 3.426 1.00 98.19 340 ARG A C 1
ATOM 2583 O O . ARG A 1 340 ? 1.584 2.890 3.069 1.00 98.19 340 ARG A O 1
ATOM 2590 N N . ILE A 1 341 ? 0.293 1.078 2.669 1.00 98.12 341 ILE A N 1
ATOM 2591 C CA . ILE A 1 341 ? 0.571 0.983 1.232 1.00 98.12 341 ILE A CA 1
ATOM 2592 C C . ILE A 1 341 ? -0.452 1.830 0.464 1.00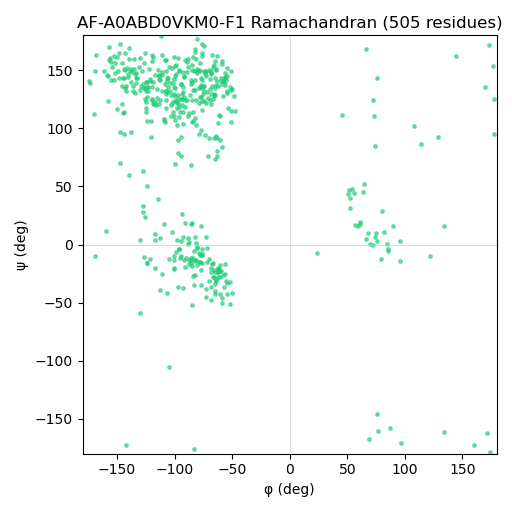 98.12 341 ILE A C 1
ATOM 2594 O O . ILE A 1 341 ? -1.637 1.500 0.400 1.00 98.12 341 ILE A O 1
ATOM 2598 N N . GLU A 1 342 ? 0.008 2.943 -0.095 1.00 97.00 342 GLU A N 1
ATOM 2599 C CA . GLU A 1 342 ? -0.829 3.926 -0.780 1.00 97.00 342 GLU A CA 1
ATOM 2600 C C . GLU A 1 342 ? -1.251 3.467 -2.185 1.00 97.00 342 GLU A C 1
ATOM 2602 O O . GLU A 1 342 ? -0.713 2.519 -2.771 1.00 97.00 342 GLU A O 1
ATOM 2607 N N . GLU A 1 343 ? -2.253 4.147 -2.746 1.00 94.00 343 GLU A N 1
ATOM 2608 C CA . GLU A 1 343 ? -2.805 3.844 -4.075 1.00 94.00 343 GLU A CA 1
ATOM 2609 C C . GLU A 1 343 ? -1.779 4.016 -5.208 1.00 94.00 343 GLU A C 1
ATOM 2611 O O . GLU A 1 343 ? -1.905 3.363 -6.243 1.00 94.00 343 GLU A O 1
ATOM 2616 N N . ASP A 1 344 ? -0.740 4.830 -4.996 1.00 93.81 344 ASP A N 1
ATOM 2617 C CA . ASP A 1 344 ? 0.362 5.064 -5.937 1.00 93.81 344 ASP A CA 1
ATOM 2618 C C . ASP A 1 344 ? 1.535 4.072 -5.787 1.00 93.81 344 ASP A C 1
ATOM 2620 O O . ASP A 1 344 ? 2.536 4.170 -6.504 1.00 93.81 344 ASP A O 1
ATOM 2624 N N . GLY A 1 345 ? 1.422 3.120 -4.855 1.00 95.94 345 GLY A N 1
ATOM 2625 C CA . GLY A 1 345 ? 2.447 2.122 -4.568 1.00 95.94 345 GLY A CA 1
ATOM 2626 C C . GLY A 1 345 ? 3.568 2.611 -3.650 1.00 95.94 345 GLY A C 1
ATOM 2627 O O . GLY A 1 345 ? 4.581 1.924 -3.510 1.00 95.94 345 GLY A O 1
ATOM 2628 N N . ASN A 1 346 ? 3.443 3.770 -3.009 1.00 97.19 346 ASN A N 1
ATOM 2629 C CA . ASN A 1 346 ? 4.372 4.157 -1.952 1.00 97.19 346 ASN A CA 1
ATOM 2630 C C . ASN A 1 346 ? 3.972 3.534 -0.609 1.00 97.19 346 ASN A C 1
ATOM 2632 O O . ASN A 1 346 ? 2.795 3.315 -0.336 1.00 97.19 346 ASN A O 1
ATOM 2636 N N . LEU A 1 347 ? 4.952 3.261 0.247 1.00 98.12 347 LEU A N 1
ATOM 2637 C CA . LEU A 1 347 ? 4.710 2.829 1.622 1.00 98.12 347 LEU A CA 1
ATOM 2638 C C . LEU A 1 347 ? 5.063 3.993 2.547 1.00 98.12 347 LEU A C 1
ATOM 2640 O O . LEU A 1 347 ? 6.214 4.432 2.565 1.00 98.12 347 LEU A O 1
ATOM 2644 N N . ILE A 1 348 ? 4.069 4.498 3.280 1.00 98.06 348 ILE A N 1
ATOM 2645 C CA . ILE A 1 348 ? 4.180 5.743 4.050 1.00 98.06 348 ILE A CA 1
ATOM 2646 C C . ILE A 1 348 ? 3.815 5.498 5.511 1.00 98.06 348 ILE A C 1
ATOM 2648 O O . ILE A 1 348 ? 2.790 4.879 5.798 1.00 98.06 348 ILE A O 1
ATOM 2652 N N . ALA A 1 349 ? 4.649 5.991 6.432 1.00 97.88 349 ALA A N 1
ATOM 2653 C CA . ALA A 1 349 ? 4.352 6.015 7.861 1.00 97.88 349 ALA A CA 1
ATOM 2654 C C . ALA A 1 349 ? 3.855 7.401 8.286 1.00 97.88 349 ALA A C 1
ATOM 2656 O O . ALA A 1 349 ? 4.513 8.417 8.050 1.00 97.88 349 ALA A O 1
ATOM 2657 N N . TYR A 1 350 ? 2.713 7.418 8.963 1.00 97.00 350 TYR A N 1
ATOM 2658 C CA . TYR A 1 350 ? 2.028 8.612 9.438 1.00 97.00 350 TYR A CA 1
ATOM 2659 C C . TYR A 1 350 ? 2.038 8.664 10.961 1.00 97.00 350 TYR A C 1
ATOM 2661 O O . TYR A 1 350 ? 1.893 7.629 11.611 1.00 97.00 350 TYR A O 1
ATOM 2669 N N . THR A 1 351 ? 2.121 9.869 11.524 1.00 96.44 351 THR A N 1
ATOM 2670 C CA . THR A 1 351 ? 1.881 10.118 12.955 1.00 96.44 351 THR A CA 1
ATOM 2671 C C . THR A 1 351 ? 0.850 11.223 13.124 1.00 96.44 351 THR A C 1
ATOM 2673 O O . THR A 1 351 ? 0.886 12.221 12.403 1.00 96.44 351 THR A O 1
ATOM 2676 N N . PHE A 1 352 ? -0.072 11.029 14.067 1.00 94.94 352 PHE A N 1
ATOM 2677 C CA . PHE A 1 352 ? -1.095 12.001 14.434 1.00 94.94 352 PHE A CA 1
ATOM 2678 C C . PHE A 1 352 ? -0.749 12.713 15.748 1.00 94.94 352 PHE A C 1
ATOM 2680 O O . PHE A 1 352 ? -0.668 12.085 16.806 1.00 94.94 352 PHE A O 1
ATOM 2687 N N . TYR A 1 353 ? -0.612 14.037 15.706 1.00 92.44 353 TYR A N 1
ATOM 2688 C CA . TYR A 1 353 ? -0.406 14.884 16.877 1.00 92.44 353 TYR A CA 1
ATOM 2689 C C . TYR A 1 353 ? -1.733 15.438 17.396 1.00 92.44 353 TYR A C 1
ATOM 2691 O O . TYR A 1 353 ? -2.196 16.498 16.987 1.00 92.44 353 TYR A O 1
ATOM 2699 N N . SER A 1 354 ? -2.358 14.735 18.339 1.00 89.00 354 SER A N 1
ATOM 2700 C CA . SER A 1 354 ? -3.655 15.150 18.892 1.00 89.00 354 SER A CA 1
ATOM 2701 C C . SER A 1 354 ? -3.704 16.508 19.621 1.00 89.00 354 SER A C 1
ATOM 2703 O O . SER A 1 354 ? -4.815 17.027 19.747 1.00 89.00 354 SER A O 1
ATOM 2705 N N . PRO A 1 355 ? -2.601 17.083 20.154 1.00 89.81 355 PRO A N 1
ATOM 2706 C CA . PRO A 1 355 ? -2.650 18.391 20.810 1.00 89.81 355 PRO A CA 1
ATOM 2707 C C . PRO A 1 355 ? -2.929 19.584 19.890 1.00 89.81 355 PRO A C 1
ATOM 2709 O O . PRO A 1 355 ? -3.338 20.620 20.407 1.00 89.81 355 PRO A O 1
ATOM 2712 N N . VAL A 1 356 ? -2.715 19.472 18.573 1.00 88.31 356 VAL A N 1
ATOM 2713 C CA . VAL A 1 356 ? -2.998 20.566 17.625 1.00 88.31 356 VAL A CA 1
ATOM 2714 C C . VAL A 1 356 ? -4.347 20.380 16.935 1.00 88.31 356 VAL A C 1
ATOM 2716 O O . VAL A 1 356 ? -4.796 19.266 16.659 1.00 88.31 356 VAL A O 1
ATOM 2719 N N . ASP A 1 357 ? -4.997 21.497 16.636 1.00 84.50 357 ASP A N 1
ATOM 2720 C CA . ASP A 1 357 ? -6.274 21.563 15.929 1.00 84.50 357 ASP A CA 1
ATOM 2721 C C . ASP A 1 357 ? -6.116 21.760 14.411 1.00 84.50 357 ASP A C 1
ATOM 2723 O O . ASP A 1 357 ? -7.068 21.544 13.672 1.00 84.50 357 ASP A O 1
ATOM 2727 N N . TYR A 1 358 ? -4.915 22.051 13.910 1.00 85.69 358 TYR A N 1
ATOM 2728 C CA . TYR A 1 358 ? -4.610 22.151 12.481 1.00 85.69 358 TYR A CA 1
ATOM 2729 C C . TYR A 1 358 ? -3.259 21.498 12.161 1.00 85.69 358 TYR A C 1
ATOM 2731 O O . TYR A 1 358 ? -2.361 21.490 13.000 1.00 85.69 358 TYR A O 1
ATOM 2739 N N . GLN A 1 359 ? -3.115 20.940 10.952 1.00 87.50 359 GLN A N 1
ATOM 2740 C CA . GLN A 1 359 ? -1.894 20.248 10.497 1.00 87.50 359 GLN A CA 1
ATOM 2741 C C . GLN A 1 359 ? -1.383 19.172 11.477 1.00 87.50 359 GLN A C 1
ATOM 2743 O O . GLN A 1 359 ? -0.188 19.030 11.718 1.00 87.50 359 GLN A O 1
ATOM 2748 N N . ALA A 1 360 ? -2.297 18.363 12.014 1.00 92.25 360 ALA A N 1
ATOM 2749 C CA . ALA A 1 360 ? -1.985 17.326 12.997 1.00 92.25 360 ALA A CA 1
ATOM 2750 C C . ALA A 1 360 ? -1.238 16.103 12.430 1.00 92.25 360 ALA A C 1
ATOM 2752 O O . ALA A 1 360 ? -0.912 15.194 13.187 1.00 92.25 360 ALA A O 1
ATOM 2753 N N . TRP A 1 361 ? -0.993 16.038 11.120 1.00 93.69 361 TRP A N 1
ATOM 2754 C CA . TRP A 1 361 ? -0.380 14.881 10.467 1.00 93.69 361 TRP A CA 1
ATOM 2755 C C . TRP A 1 361 ? 1.059 15.147 10.051 1.00 93.69 361 TRP A C 1
ATOM 2757 O O . TRP A 1 361 ? 1.340 16.116 9.350 1.00 93.69 361 TRP A O 1
ATOM 2767 N N . GLU A 1 362 ? 1.944 14.219 10.397 1.00 93.94 362 GLU A N 1
ATOM 2768 C CA . GLU A 1 362 ? 3.319 14.163 9.902 1.00 93.94 362 GLU A CA 1
ATOM 2769 C C . GLU A 1 362 ? 3.526 12.893 9.070 1.00 93.94 362 GLU A C 1
ATOM 2771 O O . GLU A 1 362 ? 3.136 11.799 9.488 1.00 93.94 362 GLU A O 1
ATOM 2776 N N . HIS A 1 363 ? 4.160 13.032 7.902 1.00 94.88 363 HIS A N 1
ATOM 2777 C CA . HIS A 1 363 ? 4.742 11.901 7.179 1.00 94.88 363 HIS A CA 1
ATOM 2778 C C . HIS A 1 363 ? 6.135 11.668 7.766 1.00 94.88 363 HIS A C 1
ATOM 2780 O O . HIS A 1 363 ? 7.045 12.458 7.532 1.00 94.88 363 HIS A O 1
ATOM 2786 N N . VAL A 1 364 ? 6.291 10.618 8.567 1.00 95.81 364 VAL A N 1
ATOM 2787 C CA . VAL A 1 364 ? 7.566 10.324 9.245 1.00 95.81 364 VAL A CA 1
ATOM 2788 C C . VAL A 1 364 ? 8.519 9.559 8.331 1.00 95.81 364 VAL A C 1
ATOM 2790 O O . VAL A 1 364 ? 9.732 9.623 8.506 1.00 95.81 364 VAL A O 1
ATOM 2793 N N . PHE A 1 365 ? 7.967 8.811 7.378 1.00 96.62 365 PHE A N 1
ATOM 2794 C CA . PHE A 1 365 ? 8.724 7.968 6.464 1.00 96.62 365 PHE A CA 1
ATOM 2795 C C . PHE A 1 365 ? 7.945 7.740 5.173 1.00 96.62 365 PHE A C 1
ATOM 2797 O O . PHE A 1 365 ? 6.732 7.536 5.220 1.00 96.62 365 PHE A O 1
ATOM 2804 N N . VAL A 1 366 ? 8.645 7.729 4.041 1.00 97.31 366 VAL A N 1
ATOM 2805 C CA . VAL A 1 366 ? 8.086 7.493 2.704 1.00 97.31 366 VAL A CA 1
ATOM 2806 C C . VAL A 1 366 ? 9.122 6.694 1.911 1.00 97.31 366 VAL A C 1
ATOM 2808 O O . VAL A 1 366 ? 10.184 7.235 1.635 1.00 97.31 366 VAL A O 1
ATOM 2811 N N . VAL A 1 367 ? 8.855 5.431 1.537 1.00 97.19 367 VAL A N 1
ATOM 2812 C CA . VAL A 1 367 ? 9.873 4.568 0.880 1.00 97.19 367 VAL A CA 1
ATOM 2813 C C . VAL A 1 367 ? 10.514 5.248 -0.328 1.00 97.19 367 VAL A C 1
ATOM 2815 O O . VAL A 1 367 ? 11.741 5.298 -0.394 1.00 97.19 367 VAL A O 1
ATOM 2818 N N . PHE A 1 368 ? 9.693 5.765 -1.248 1.00 97.06 368 PHE A N 1
ATOM 2819 C CA . PHE A 1 368 ? 10.152 6.505 -2.425 1.00 97.06 368 PHE A CA 1
ATOM 2820 C C . PHE A 1 368 ? 10.078 8.005 -2.151 1.00 97.06 368 PHE A C 1
ATOM 2822 O O . PHE A 1 368 ? 9.031 8.617 -2.386 1.00 97.06 368 PHE A O 1
ATOM 2829 N N . SER A 1 369 ? 11.166 8.562 -1.625 1.00 94.81 369 SER A N 1
ATOM 2830 C CA . SER A 1 369 ? 11.313 9.980 -1.303 1.00 94.81 369 SER A CA 1
ATOM 2831 C C . SER A 1 369 ? 12.762 10.430 -1.456 1.00 94.81 369 SER A C 1
ATOM 2833 O O . SER A 1 369 ? 13.687 9.662 -1.210 1.00 94.81 369 SER A O 1
ATOM 2835 N N . GLY A 1 370 ? 12.962 11.697 -1.811 1.00 88.12 370 GLY A N 1
ATOM 2836 C CA . GLY A 1 370 ? 14.296 12.287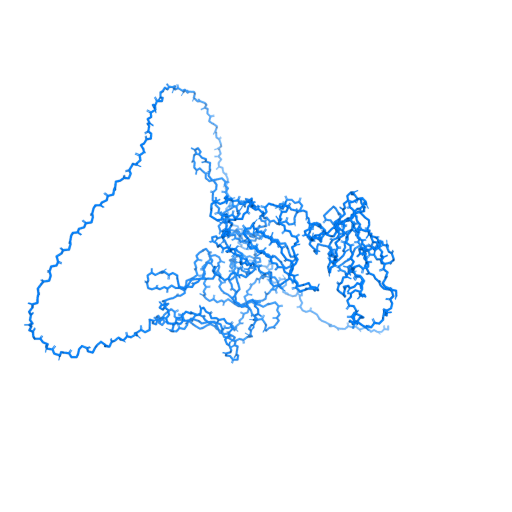 -1.980 1.00 88.12 370 GLY A CA 1
ATOM 2837 C C . GLY A 1 370 ? 14.983 12.680 -0.665 1.00 88.12 370 GLY A C 1
ATOM 2838 O O . GLY A 1 370 ? 16.143 13.077 -0.682 1.00 88.12 370 GLY A O 1
ATOM 2839 N N . ASP A 1 371 ? 14.276 12.605 0.465 1.00 88.06 371 ASP A N 1
ATOM 2840 C CA . ASP A 1 371 ? 14.694 13.145 1.763 1.00 88.06 371 ASP A CA 1
ATOM 2841 C C . ASP A 1 371 ? 14.586 12.132 2.921 1.00 88.06 371 ASP A C 1
ATOM 2843 O O . ASP A 1 371 ? 15.583 11.825 3.569 1.00 88.06 371 ASP A O 1
ATOM 2847 N N . ILE A 1 372 ? 13.390 11.596 3.181 1.00 88.88 372 ILE A N 1
ATOM 2848 C CA . ILE A 1 372 ? 13.047 10.758 4.343 1.00 88.88 372 ILE A CA 1
ATOM 2849 C C . ILE A 1 372 ? 12.806 9.288 3.966 1.00 88.88 372 ILE A C 1
ATOM 2851 O O . ILE A 1 372 ? 12.155 8.549 4.706 1.00 88.88 372 ILE A O 1
ATOM 2855 N N . GLY A 1 373 ? 13.275 8.880 2.785 1.00 90.81 373 GLY A N 1
ATOM 2856 C CA . GLY A 1 373 ? 13.034 7.564 2.200 1.00 90.81 373 GLY A CA 1
ATOM 2857 C C . GLY A 1 373 ? 14.263 6.672 2.109 1.00 90.81 373 GLY A C 1
ATOM 2858 O O . GLY A 1 373 ? 15.373 7.040 2.487 1.00 90.81 373 GLY A O 1
ATOM 2859 N N . TRP A 1 374 ? 14.047 5.463 1.595 1.00 94.12 374 TRP A N 1
ATOM 2860 C CA . TRP A 1 374 ? 15.121 4.509 1.287 1.00 94.12 374 TRP A CA 1
ATOM 2861 C C . TRP A 1 374 ? 15.476 4.492 -0.199 1.00 94.12 374 TRP A C 1
ATOM 2863 O O . TRP A 1 374 ? 16.548 4.028 -0.583 1.00 94.12 374 TRP A O 1
ATOM 2873 N N . GLU A 1 375 ? 14.568 4.973 -1.041 1.00 95.06 375 GLU A N 1
ATOM 2874 C CA . GLU A 1 375 ? 14.705 5.008 -2.487 1.00 95.06 375 GLU A CA 1
ATOM 2875 C C . GLU A 1 375 ? 14.254 6.369 -3.015 1.00 95.06 375 GLU A C 1
ATOM 2877 O O . GLU A 1 375 ? 13.383 7.006 -2.431 1.00 95.06 375 GLU A O 1
ATOM 2882 N N . ASN A 1 376 ? 14.817 6.805 -4.141 1.00 93.88 376 ASN A N 1
ATOM 2883 C CA . ASN A 1 376 ? 14.370 8.020 -4.818 1.00 93.88 376 ASN A CA 1
ATOM 2884 C C . ASN A 1 376 ? 12.951 7.852 -5.402 1.00 93.88 376 ASN A C 1
ATOM 2886 O O . ASN A 1 376 ? 12.463 6.735 -5.600 1.00 93.88 376 ASN A O 1
ATOM 2890 N N . HIS A 1 377 ? 12.284 8.956 -5.738 1.00 95.25 377 HIS A N 1
ATOM 2891 C CA . HIS A 1 377 ? 10.952 8.926 -6.345 1.00 95.25 377 HIS A CA 1
ATOM 2892 C C . HIS A 1 377 ? 10.949 8.261 -7.725 1.00 95.25 377 HIS A C 1
ATOM 2894 O O . HIS A 1 377 ? 9.943 7.656 -8.099 1.00 95.25 377 HIS A O 1
ATOM 2900 N N . CYS A 1 378 ? 12.042 8.362 -8.487 1.00 96.31 378 CYS A N 1
ATOM 2901 C CA . CYS A 1 378 ? 12.136 7.812 -9.841 1.00 96.31 378 CYS A CA 1
ATOM 2902 C C . CYS A 1 378 ? 12.075 6.280 -9.891 1.00 96.31 378 CYS A C 1
ATOM 2904 O O . CYS A 1 378 ? 11.662 5.725 -10.906 1.00 96.31 378 CYS A O 1
ATOM 2906 N N . ARG A 1 379 ? 12.397 5.593 -8.790 1.00 95.50 379 ARG A N 1
ATOM 2907 C CA . ARG A 1 379 ? 12.262 4.132 -8.669 1.00 95.50 379 ARG A CA 1
ATOM 2908 C C . ARG A 1 379 ? 10.834 3.657 -8.431 1.00 95.50 379 ARG A C 1
ATOM 2910 O O . ARG A 1 379 ? 10.570 2.457 -8.495 1.00 95.50 379 ARG A O 1
ATOM 2917 N N . ARG A 1 380 ? 9.893 4.568 -8.171 1.00 95.44 380 ARG A N 1
ATOM 2918 C CA . ARG A 1 380 ? 8.488 4.202 -7.996 1.00 95.44 380 ARG A CA 1
ATOM 2919 C C . ARG A 1 380 ? 7.855 3.867 -9.358 1.00 95.44 380 ARG A C 1
ATOM 2921 O O . ARG A 1 380 ? 7.947 4.689 -10.278 1.00 95.44 380 ARG A O 1
ATOM 2928 N N . PRO A 1 381 ? 7.126 2.739 -9.493 1.00 93.69 381 PRO A N 1
ATOM 2929 C CA . PRO A 1 381 ? 6.665 2.234 -10.792 1.00 93.69 381 PRO A CA 1
ATOM 2930 C C . PRO A 1 381 ? 5.845 3.209 -11.627 1.00 93.69 381 PRO A C 1
ATOM 2932 O O . PRO A 1 381 ? 5.902 3.149 -12.848 1.00 93.69 381 PRO A O 1
ATOM 2935 N N . SER A 1 382 ? 5.091 4.101 -10.985 1.00 93.00 382 SER A N 1
ATOM 2936 C CA . SER A 1 382 ? 4.200 5.045 -11.668 1.00 93.00 382 SER A CA 1
ATOM 2937 C C . SER A 1 382 ? 4.429 6.501 -11.256 1.00 93.00 382 SER A C 1
ATOM 2939 O O . SER A 1 382 ? 3.510 7.311 -11.315 1.00 93.00 382 SER A O 1
ATOM 2941 N N . LYS A 1 383 ? 5.651 6.867 -10.832 1.00 95.50 383 LYS A N 1
ATOM 2942 C CA . LYS A 1 383 ? 6.032 8.272 -10.591 1.00 95.50 383 LYS A CA 1
ATOM 2943 C C . LYS A 1 383 ? 5.788 9.158 -11.815 1.00 95.50 383 LYS A C 1
ATOM 2945 O O . LYS A 1 383 ? 5.262 10.249 -11.631 1.00 95.50 383 LYS A O 1
ATOM 2950 N N . CYS A 1 384 ? 6.123 8.691 -13.018 1.00 96.44 384 CYS A N 1
ATOM 2951 C CA . CYS A 1 384 ? 5.938 9.451 -14.260 1.00 96.44 384 CYS A CA 1
ATOM 2952 C C . CYS A 1 384 ? 4.908 8.821 -15.200 1.00 96.44 384 CYS A C 1
ATOM 2954 O O . CYS A 1 384 ? 5.082 8.819 -16.420 1.00 96.44 384 CYS A O 1
ATOM 2956 N N . GLY A 1 385 ? 3.825 8.290 -14.631 1.00 92.25 385 GLY A N 1
ATOM 2957 C CA . GLY A 1 385 ? 2.773 7.623 -15.391 1.00 92.25 385 GLY A CA 1
ATOM 2958 C C . GLY A 1 385 ? 3.192 6.224 -15.840 1.00 92.25 385 GLY A C 1
ATOM 2959 O O . GLY A 1 385 ? 3.901 5.516 -15.123 1.00 92.25 385 GLY A O 1
ATOM 2960 N N . ALA A 1 386 ? 2.733 5.809 -17.019 1.00 91.81 386 ALA A N 1
ATOM 2961 C CA . ALA A 1 386 ? 2.944 4.447 -17.504 1.00 91.81 386 ALA A CA 1
ATOM 2962 C C . ALA A 1 386 ? 4.288 4.242 -18.234 1.00 91.81 386 ALA A C 1
ATOM 2964 O O . ALA A 1 386 ? 4.679 3.088 -18.425 1.00 91.81 386 ALA A O 1
ATOM 2965 N N . MET A 1 387 ? 4.974 5.321 -18.652 1.00 92.94 387 MET A N 1
ATOM 2966 C CA . MET A 1 387 ? 6.244 5.248 -19.404 1.00 92.94 387 MET A CA 1
ATOM 2967 C C . MET A 1 387 ? 7.124 6.521 -19.368 1.00 92.94 387 MET A C 1
ATOM 2969 O O . MET A 1 387 ? 8.060 6.653 -20.153 1.00 92.94 387 MET A O 1
ATOM 2973 N N . GLY A 1 388 ? 6.840 7.508 -18.515 1.00 96.62 388 GLY A N 1
ATOM 2974 C CA . GLY A 1 388 ? 7.622 8.750 -18.505 1.00 96.62 388 GLY A CA 1
ATOM 2975 C C . GLY A 1 388 ? 9.061 8.557 -18.010 1.00 96.62 388 GLY A C 1
ATOM 2976 O O . GLY A 1 388 ? 9.317 7.736 -17.124 1.00 96.62 388 GLY A O 1
ATOM 2977 N N . ILE A 1 389 ? 9.992 9.351 -18.546 1.00 98.00 389 ILE A N 1
ATOM 2978 C CA . ILE A 1 389 ? 11.374 9.422 -18.055 1.00 98.00 389 ILE A CA 1
ATOM 2979 C C . ILE A 1 389 ? 11.409 10.280 -16.792 1.00 98.00 389 ILE A C 1
ATOM 2981 O O . ILE A 1 389 ? 10.963 11.430 -16.798 1.00 98.00 389 ILE A O 1
ATOM 2985 N N . CYS A 1 390 ? 11.990 9.728 -15.732 1.00 98.19 390 CYS A N 1
ATOM 2986 C CA . CYS A 1 390 ? 12.253 10.419 -14.483 1.00 98.19 390 CYS A CA 1
ATOM 2987 C C . CYS A 1 390 ? 13.746 10.692 -14.326 1.00 98.19 390 CYS A C 1
ATOM 2989 O O . CYS A 1 390 ? 14.561 9.771 -14.361 1.00 98.19 390 CYS A O 1
ATOM 2991 N N . ALA A 1 391 ? 14.106 11.954 -14.126 1.00 97.12 391 ALA A N 1
ATOM 2992 C CA . ALA A 1 391 ? 15.467 12.383 -13.845 1.00 97.12 391 ALA A CA 1
ATOM 2993 C C . ALA A 1 391 ? 15.433 13.436 -12.740 1.00 97.12 391 ALA A C 1
ATOM 2995 O O . ALA A 1 391 ? 14.553 14.294 -12.731 1.00 97.12 391 ALA A O 1
ATOM 2996 N N . GLN A 1 392 ? 16.391 13.369 -11.810 1.00 94.00 392 GLN A N 1
ATOM 2997 C CA . GLN A 1 392 ? 16.485 14.322 -10.696 1.00 94.00 392 GLN A CA 1
ATOM 2998 C C . GLN A 1 392 ? 15.153 14.463 -9.934 1.00 94.00 392 GLN A C 1
ATOM 3000 O O . GLN A 1 392 ? 14.694 15.571 -9.679 1.00 94.00 392 GLN A O 1
ATOM 3005 N N . GLU A 1 393 ? 14.511 13.333 -9.607 1.00 93.56 393 GLU A N 1
ATOM 3006 C CA . GLU A 1 393 ? 13.230 13.273 -8.873 1.00 93.56 393 GLU A CA 1
ATOM 3007 C C . GLU A 1 393 ? 12.005 13.841 -9.627 1.00 93.56 393 GLU A C 1
ATOM 3009 O O . GLU A 1 393 ? 10.893 13.879 -9.084 1.00 93.56 393 GLU A O 1
ATOM 3014 N N . MET A 1 394 ? 12.177 14.245 -10.890 1.00 96.00 394 MET A N 1
ATOM 3015 C CA . MET A 1 394 ? 11.164 14.908 -11.711 1.00 96.00 394 MET A CA 1
ATOM 3016 C C . MET A 1 394 ? 10.875 14.140 -12.999 1.00 96.00 394 MET A C 1
ATOM 3018 O O . MET A 1 394 ? 11.743 13.474 -13.557 1.00 96.00 394 MET A O 1
ATOM 3022 N N . CYS A 1 395 ? 9.651 14.271 -13.501 1.00 97.56 395 CYS A N 1
ATOM 3023 C CA . CYS A 1 395 ? 9.260 13.725 -14.795 1.00 97.56 395 CYS A CA 1
ATOM 3024 C C . CYS A 1 395 ? 9.648 14.707 -15.898 1.00 97.56 395 CYS A C 1
ATOM 3026 O O . CYS A 1 395 ? 9.130 15.820 -15.938 1.00 97.56 395 CYS A O 1
ATOM 3028 N N . VAL A 1 396 ? 10.589 14.310 -16.756 1.00 97.44 396 VAL A N 1
ATOM 3029 C CA . VAL A 1 396 ? 11.274 15.237 -17.673 1.00 97.44 396 VAL A CA 1
ATOM 3030 C C . VAL A 1 396 ? 10.916 15.031 -19.139 1.00 97.44 396 VAL A C 1
ATOM 3032 O O . VAL A 1 396 ? 11.021 15.972 -19.920 1.00 97.44 396 VAL A O 1
ATOM 3035 N N . ALA A 1 397 ? 10.488 13.829 -19.528 1.00 97.25 397 ALA A N 1
ATOM 3036 C CA . ALA A 1 397 ? 10.153 13.533 -20.916 1.00 97.25 397 ALA A CA 1
ATOM 3037 C C . ALA A 1 397 ? 9.163 12.372 -21.051 1.00 97.25 397 ALA A C 1
ATOM 3039 O O . ALA A 1 397 ? 9.079 11.502 -20.179 1.00 97.25 397 ALA A O 1
ATOM 3040 N N . CYS A 1 398 ? 8.462 12.338 -22.182 1.00 96.31 398 CYS A N 1
ATOM 3041 C CA . CYS A 1 398 ? 7.704 11.186 -22.644 1.00 96.31 398 CYS A CA 1
ATOM 3042 C C . CYS A 1 398 ? 8.332 10.616 -23.928 1.00 96.31 398 CYS A C 1
ATOM 3044 O O . CYS A 1 398 ? 8.455 11.350 -24.909 1.00 96.31 398 CYS A O 1
ATOM 3046 N N . PRO A 1 399 ? 8.752 9.338 -23.947 1.00 95.88 399 PRO A N 1
ATOM 3047 C CA . PRO A 1 399 ? 9.257 8.709 -25.164 1.00 95.88 399 PRO A CA 1
ATOM 3048 C C . PRO A 1 399 ? 8.145 8.405 -26.177 1.00 95.88 399 PRO A C 1
ATOM 3050 O O . PRO A 1 399 ? 7.253 7.606 -25.894 1.00 95.88 399 PRO A O 1
ATOM 3053 N N . GLU A 1 400 ? 8.248 8.954 -27.384 1.00 92.69 400 GLU A N 1
ATOM 3054 C CA . GLU A 1 400 ? 7.285 8.777 -28.475 1.00 92.69 400 GLU A CA 1
ATOM 3055 C C . GLU A 1 400 ? 7.917 8.073 -29.688 1.00 92.69 400 GLU A C 1
ATOM 3057 O O . GLU A 1 400 ? 9.098 8.291 -29.986 1.00 92.69 400 GLU A O 1
ATOM 3062 N N . PRO A 1 401 ? 7.166 7.239 -30.433 1.00 90.88 401 PRO A N 1
ATOM 3063 C CA . PRO A 1 401 ? 7.646 6.676 -31.691 1.00 90.88 401 PRO A CA 1
ATOM 3064 C C . PRO A 1 401 ? 8.034 7.774 -32.699 1.00 90.88 401 PRO A C 1
ATOM 3066 O O . PRO A 1 401 ? 7.310 8.759 -32.818 1.00 90.88 401 PRO A O 1
ATOM 3069 N N . PRO A 1 402 ? 9.124 7.619 -33.475 1.00 89.12 402 PRO A N 1
ATOM 3070 C CA . PRO A 1 402 ? 10.041 6.477 -33.547 1.00 89.12 402 PRO A CA 1
ATOM 3071 C C . PRO A 1 402 ? 11.282 6.606 -32.631 1.00 89.12 402 PRO A C 1
ATOM 3073 O O . PRO A 1 402 ? 12.328 6.032 -32.929 1.00 89.12 402 PRO A O 1
ATOM 3076 N N . GLY A 1 403 ? 11.205 7.354 -31.527 1.00 85.81 403 GLY A N 1
ATOM 3077 C CA . GLY A 1 403 ? 12.312 7.581 -30.581 1.00 85.81 403 GLY A CA 1
ATOM 3078 C C . GLY A 1 403 ? 12.492 9.039 -30.153 1.00 85.81 403 GLY A C 1
ATOM 3079 O O . GLY A 1 403 ? 13.552 9.410 -29.655 1.00 85.81 403 GLY A O 1
ATOM 3080 N N . GLN A 1 404 ? 11.485 9.879 -30.384 1.00 92.69 404 GLN A N 1
ATOM 3081 C CA . GLN A 1 404 ? 11.496 11.291 -30.017 1.00 92.69 404 GLN A CA 1
ATOM 3082 C C . GLN A 1 404 ? 11.157 11.440 -28.532 1.00 92.69 404 GLN A C 1
ATOM 3084 O O . GLN A 1 404 ? 10.454 10.613 -27.955 1.00 92.69 404 GLN A O 1
ATOM 3089 N N . LEU A 1 405 ? 11.673 12.490 -27.900 1.00 94.75 405 LEU A N 1
ATOM 3090 C CA . LEU A 1 405 ? 11.349 12.816 -26.516 1.00 94.75 405 LEU A CA 1
ATOM 3091 C C . LEU A 1 405 ? 10.460 14.055 -26.506 1.00 94.75 405 LEU A C 1
ATOM 3093 O O . LEU A 1 405 ? 10.937 15.166 -26.738 1.00 94.75 405 LEU A O 1
ATOM 3097 N N . ALA A 1 406 ? 9.174 13.852 -26.243 1.00 94.69 406 ALA A N 1
ATOM 3098 C CA . ALA A 1 406 ? 8.228 14.930 -26.009 1.00 94.69 406 ALA A CA 1
ATOM 3099 C C . ALA A 1 406 ? 8.300 15.410 -24.551 1.00 94.69 406 ALA A C 1
ATOM 3101 O O . ALA A 1 406 ? 8.858 14.738 -23.676 1.00 94.69 406 ALA A O 1
ATOM 3102 N N . GLY A 1 407 ? 7.706 16.573 -24.274 1.00 95.06 407 GLY A N 1
ATOM 3103 C CA . GLY A 1 407 ? 7.489 17.025 -22.901 1.00 95.06 407 GLY A CA 1
ATOM 3104 C C . GLY A 1 407 ? 6.620 16.028 -22.130 1.00 95.06 407 GLY A C 1
ATOM 3105 O O . GLY A 1 407 ? 5.709 15.422 -22.691 1.00 95.06 407 GLY A O 1
ATOM 3106 N N . TRP A 1 408 ? 6.911 15.829 -20.845 1.00 96.56 408 TRP A N 1
ATOM 3107 C CA . TRP A 1 408 ? 6.111 14.921 -20.026 1.00 96.56 408 TRP A CA 1
ATOM 3108 C C . TRP A 1 408 ? 4.700 15.475 -19.767 1.00 96.56 408 TRP A C 1
ATOM 3110 O O . TRP A 1 408 ? 4.519 16.667 -19.518 1.00 96.56 408 TRP A O 1
ATOM 3120 N N . SER A 1 409 ? 3.715 14.576 -19.764 1.00 94.12 409 SER A N 1
ATOM 3121 C CA . SER A 1 409 ? 2.343 14.818 -19.319 1.00 94.12 409 SER A CA 1
ATOM 3122 C C . SER A 1 409 ? 1.794 13.579 -18.605 1.00 94.12 409 SER A C 1
ATOM 3124 O O . SER A 1 409 ? 2.336 12.477 -18.736 1.00 94.12 409 SER A O 1
ATOM 3126 N N . GLU A 1 410 ? 0.685 13.727 -17.877 1.00 89.56 410 GLU A N 1
ATOM 3127 C CA . GLU A 1 410 ? 0.003 12.597 -17.224 1.00 89.56 410 GLU A CA 1
ATOM 3128 C C . GLU A 1 410 ? -0.506 11.547 -18.226 1.00 89.56 410 GLU A C 1
ATOM 3130 O O . GLU A 1 410 ? -0.709 10.389 -17.867 1.00 89.56 410 GLU A O 1
ATOM 3135 N N . GLN A 1 411 ? -0.672 11.934 -19.493 1.00 89.81 411 GLN A N 1
ATOM 3136 C CA . GLN A 1 411 ? -1.087 11.056 -20.586 1.00 89.81 411 GLN A CA 1
ATOM 3137 C C . GLN A 1 411 ? 0.076 10.229 -21.154 1.00 89.81 411 GLN A C 1
ATOM 3139 O O . GLN A 1 411 ? -0.148 9.408 -22.042 1.00 89.81 411 GLN A O 1
ATOM 3144 N N . CYS A 1 412 ? 1.304 10.419 -20.657 1.00 92.25 412 CYS A N 1
ATOM 3145 C CA . CYS A 1 412 ? 2.461 9.668 -21.117 1.00 92.25 412 CYS A CA 1
ATOM 3146 C C . CYS A 1 412 ? 2.293 8.163 -20.866 1.00 92.25 412 CYS A C 1
ATOM 3148 O O . CYS A 1 412 ? 2.324 7.678 -19.725 1.00 92.25 412 CYS A O 1
ATOM 3150 N N . ALA A 1 413 ? 2.155 7.417 -21.958 1.00 90.38 413 ALA A N 1
ATOM 3151 C CA . ALA A 1 413 ? 1.897 5.991 -21.938 1.00 90.38 413 ALA A CA 1
ATOM 3152 C C . ALA A 1 413 ? 2.584 5.283 -23.113 1.00 90.38 413 ALA A C 1
ATOM 3154 O O . ALA A 1 413 ? 2.854 5.914 -24.138 1.00 90.38 413 ALA A O 1
ATOM 3155 N N . PRO A 1 414 ? 2.853 3.970 -22.991 1.00 87.56 414 PRO A N 1
ATOM 3156 C CA . PRO A 1 414 ? 3.275 3.164 -24.127 1.00 87.56 414 PRO A CA 1
ATOM 3157 C C . PRO A 1 414 ? 2.247 3.257 -25.267 1.00 87.56 414 PRO A C 1
ATOM 3159 O O . PRO A 1 414 ? 1.046 3.311 -24.982 1.00 87.56 414 PRO A O 1
ATOM 3162 N N . PRO A 1 415 ? 2.673 3.249 -26.543 1.00 82.75 415 PRO A N 1
ATOM 3163 C CA . PRO A 1 415 ? 1.759 3.332 -27.678 1.00 82.75 415 PRO A CA 1
ATOM 3164 C C . PRO A 1 415 ? 0.639 2.283 -27.607 1.00 82.75 415 PRO A C 1
ATOM 3166 O O . PRO A 1 415 ? 0.880 1.102 -27.341 1.00 82.75 415 PRO A O 1
ATOM 3169 N N . ALA A 1 416 ? -0.597 2.717 -27.885 1.00 61.75 416 ALA A N 1
ATOM 3170 C CA . ALA A 1 416 ? -1.841 1.962 -27.670 1.00 61.75 416 ALA A CA 1
ATOM 3171 C C . ALA A 1 416 ? -1.903 0.581 -28.361 1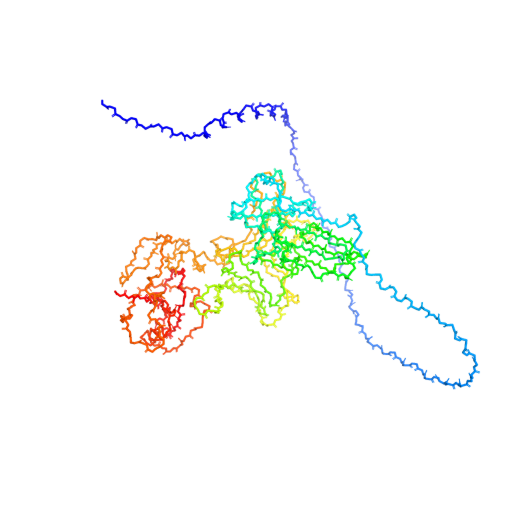.00 61.75 416 ALA A C 1
ATOM 3173 O O . ALA A 1 416 ? -2.699 -0.283 -27.992 1.00 61.75 416 ALA A O 1
ATOM 3174 N N . ALA A 1 417 ? -1.039 0.331 -29.341 1.00 52.56 417 ALA A N 1
ATOM 3175 C CA . ALA A 1 417 ? -1.011 -0.910 -30.098 1.00 52.56 417 ALA A CA 1
ATOM 3176 C C . ALA A 1 417 ? -0.387 -2.105 -29.339 1.00 52.56 417 ALA A C 1
ATOM 3178 O O . ALA A 1 417 ? -0.549 -3.247 -29.760 1.00 52.56 417 ALA A O 1
ATOM 3179 N N . ALA A 1 418 ? 0.209 -1.893 -28.162 1.00 50.97 418 ALA A N 1
ATOM 3180 C CA . ALA A 1 418 ? 0.588 -2.986 -27.264 1.00 50.97 418 ALA A CA 1
ATOM 3181 C C . ALA A 1 418 ? -0.589 -3.533 -26.409 1.00 50.97 418 ALA A C 1
ATOM 3183 O O . ALA A 1 418 ? -0.432 -4.512 -25.684 1.00 50.97 418 ALA A O 1
ATOM 3184 N N . GLN A 1 419 ? -1.788 -2.941 -26.523 1.00 51.47 419 GLN A N 1
ATOM 3185 C CA . GLN A 1 419 ? -3.033 -3.413 -25.888 1.00 51.47 419 GLN A CA 1
ATOM 3186 C C . GLN A 1 419 ? -4.119 -3.822 -26.904 1.00 51.47 419 GLN A C 1
ATOM 3188 O O . GLN A 1 419 ? -5.233 -4.184 -26.522 1.00 51.47 419 GLN A O 1
ATOM 3193 N N . SER A 1 420 ? -3.812 -3.792 -28.204 1.00 43.56 420 SER A N 1
ATOM 3194 C CA . SER A 1 420 ? -4.788 -4.004 -29.274 1.00 43.56 420 SER A CA 1
ATOM 3195 C C . SER A 1 420 ? -4.801 -5.460 -29.750 1.00 43.56 420 SER A C 1
ATOM 3197 O O . SER A 1 420 ? -3.803 -5.945 -30.265 1.00 43.56 420 SER A O 1
ATOM 3199 N N . MET A 1 421 ? -5.928 -6.142 -29.502 1.00 45.62 421 MET A N 1
ATOM 3200 C CA . MET A 1 421 ? -6.676 -7.202 -30.230 1.00 45.62 421 MET A CA 1
ATOM 3201 C C . MET A 1 421 ? -6.028 -8.154 -31.273 1.00 45.62 421 MET A C 1
ATOM 3203 O O . MET A 1 421 ? -6.696 -9.102 -31.693 1.00 45.62 421 MET A O 1
ATOM 3207 N N . SER A 1 422 ? -4.774 -7.984 -31.681 1.00 47.56 422 SER A N 1
ATOM 3208 C CA . SER A 1 422 ? -4.105 -8.726 -32.760 1.00 47.56 422 SER A CA 1
ATOM 3209 C C . SER A 1 422 ? -3.437 -10.017 -32.303 1.00 47.56 422 SER A C 1
ATOM 3211 O O . SER A 1 422 ? -3.125 -10.875 -33.124 1.00 47.56 422 SER A O 1
ATOM 3213 N N . CYS A 1 423 ? -3.217 -10.194 -31.002 1.00 55.44 423 CYS A N 1
ATOM 3214 C CA . CYS A 1 423 ? -2.554 -11.391 -30.510 1.00 55.44 423 CYS A CA 1
ATOM 3215 C C . CYS A 1 423 ? -3.552 -12.535 -30.291 1.00 55.44 423 CYS A C 1
ATOM 3217 O O . CYS A 1 423 ? -3.861 -12.944 -29.171 1.00 55.44 423 CYS A O 1
ATOM 3219 N N . LYS A 1 424 ? -4.102 -13.046 -31.394 1.00 51.06 424 LYS A N 1
ATOM 3220 C CA . LYS A 1 424 ? -4.757 -14.355 -31.417 1.00 51.06 424 LYS A CA 1
ATOM 3221 C C . LYS A 1 424 ? -3.695 -15.397 -31.744 1.00 51.06 424 LYS A C 1
ATOM 3223 O O . LYS A 1 424 ? -3.036 -15.299 -32.776 1.00 51.06 424 LYS A O 1
ATOM 3228 N N . LYS A 1 425 ? -3.546 -16.413 -30.884 1.00 45.81 425 LYS A N 1
ATOM 3229 C CA . LYS A 1 425 ? -2.746 -17.611 -31.192 1.00 45.81 425 LYS A CA 1
ATOM 3230 C C . LYS A 1 425 ? -3.125 -18.115 -32.592 1.00 45.81 425 LYS A C 1
ATOM 3232 O O . LYS A 1 425 ? -4.259 -18.537 -32.792 1.00 45.81 425 LYS A O 1
ATOM 3237 N N . GLY A 1 426 ? -2.183 -18.076 -33.533 1.00 46.50 426 GLY A N 1
ATOM 3238 C CA . GLY A 1 426 ? -2.342 -18.688 -34.855 1.00 46.50 426 GLY A CA 1
ATOM 3239 C C . GLY A 1 426 ? -2.956 -17.825 -35.966 1.00 46.50 426 GLY A C 1
ATOM 3240 O O . GLY A 1 426 ? -3.333 -18.393 -36.985 1.00 46.50 426 GLY A O 1
ATOM 3241 N N . MET A 1 427 ? -3.040 -16.495 -35.836 1.00 42.06 427 MET A N 1
ATOM 3242 C CA . MET A 1 427 ? -3.303 -15.614 -36.989 1.00 42.06 427 MET A CA 1
ATOM 3243 C C . MET A 1 427 ? -2.056 -14.811 -37.376 1.00 42.06 427 MET A C 1
ATOM 3245 O O . MET A 1 427 ? -1.322 -14.334 -36.515 1.00 42.06 427 MET A O 1
ATOM 3249 N N . ALA A 1 428 ? -1.816 -14.708 -38.686 1.00 38.53 428 ALA A N 1
ATOM 3250 C CA . ALA A 1 428 ? -0.708 -13.966 -39.277 1.00 38.53 428 ALA A CA 1
ATOM 3251 C C . ALA A 1 428 ? -0.711 -12.492 -38.839 1.00 38.53 428 ALA A C 1
ATOM 3253 O O . ALA A 1 428 ? -1.772 -11.884 -38.691 1.00 38.53 428 ALA A O 1
ATOM 3254 N N . ALA A 1 429 ? 0.492 -11.947 -38.643 1.00 45.09 429 ALA A N 1
ATOM 3255 C CA . ALA A 1 429 ? 0.763 -10.598 -38.163 1.00 45.09 429 ALA A CA 1
ATOM 3256 C C . ALA A 1 429 ? -0.008 -9.527 -38.954 1.00 45.09 429 ALA A C 1
ATOM 3258 O O . ALA A 1 429 ? 0.351 -9.182 -40.080 1.00 45.09 429 ALA A O 1
ATOM 3259 N N . ALA A 1 430 ? -1.054 -8.967 -38.348 1.00 48.50 430 ALA A N 1
ATOM 3260 C CA . ALA A 1 430 ? -1.592 -7.685 -38.773 1.00 48.50 430 ALA A CA 1
ATOM 3261 C C . ALA A 1 430 ? -0.646 -6.599 -38.224 1.00 48.50 430 ALA A C 1
ATOM 3263 O O . ALA A 1 430 ? -0.715 -6.268 -37.043 1.00 48.50 430 ALA A O 1
ATOM 3264 N N . ALA A 1 431 ? 0.252 -6.125 -39.098 1.00 57.78 431 ALA A N 1
ATOM 3265 C CA . ALA A 1 431 ? 1.406 -5.241 -38.869 1.00 57.78 431 ALA A CA 1
ATOM 3266 C C . ALA A 1 431 ? 2.602 -5.883 -38.129 1.00 57.78 431 ALA A C 1
ATOM 3268 O O . ALA A 1 431 ? 2.477 -6.419 -37.029 1.00 57.78 431 ALA A O 1
ATOM 3269 N N . ALA A 1 432 ? 3.789 -5.817 -38.747 1.00 69.31 432 ALA A N 1
ATOM 3270 C CA . ALA A 1 432 ? 5.043 -6.164 -38.082 1.00 69.31 432 ALA A CA 1
ATOM 3271 C C . ALA A 1 432 ? 5.299 -5.153 -36.960 1.00 69.31 432 ALA A C 1
ATOM 3273 O O . ALA A 1 432 ? 5.214 -3.945 -37.183 1.00 69.31 432 ALA A O 1
ATOM 3274 N N . ALA A 1 433 ? 5.585 -5.647 -35.759 1.00 79.25 433 ALA A N 1
ATOM 3275 C CA . ALA A 1 433 ? 5.927 -4.782 -34.647 1.00 79.25 433 ALA A CA 1
ATOM 3276 C C . ALA A 1 433 ? 7.234 -4.035 -34.929 1.00 79.25 433 ALA A C 1
ATOM 3278 O O . ALA A 1 433 ? 8.212 -4.613 -35.405 1.00 79.25 433 ALA A O 1
ATOM 3279 N N . GLU A 1 434 ? 7.256 -2.752 -34.594 1.00 88.69 434 GLU A N 1
ATOM 3280 C CA . GLU A 1 434 ? 8.456 -1.930 -34.608 1.00 88.69 434 GLU A CA 1
ATOM 3281 C C . GLU A 1 434 ? 8.871 -1.570 -33.183 1.00 88.69 434 GLU A C 1
ATOM 3283 O O . GLU A 1 434 ? 8.106 -1.702 -32.224 1.00 88.69 434 GLU A O 1
ATOM 3288 N N . TYR A 1 435 ? 10.119 -1.124 -33.041 1.00 92.75 435 TYR A N 1
ATOM 3289 C CA . TYR A 1 435 ? 10.697 -0.772 -31.753 1.00 92.75 435 TYR A CA 1
ATOM 3290 C C . TYR A 1 435 ? 11.472 0.534 -31.845 1.00 92.75 435 TYR A C 1
ATOM 3292 O O . TYR A 1 435 ? 12.272 0.708 -32.763 1.00 92.75 435 TYR A O 1
ATOM 3300 N N . TYR A 1 436 ? 11.296 1.407 -30.856 1.00 94.56 436 TYR A N 1
ATOM 3301 C CA . TYR A 1 436 ? 12.143 2.585 -30.677 1.00 94.56 436 TYR A CA 1
ATOM 3302 C C . TYR A 1 436 ? 12.973 2.479 -29.399 1.00 94.56 436 TYR A C 1
ATOM 3304 O O . TYR A 1 436 ? 12.538 1.897 -28.402 1.00 94.56 436 TYR A O 1
ATOM 3312 N N . LYS A 1 437 ? 14.197 3.012 -29.458 1.00 96.25 437 LYS A N 1
ATOM 3313 C CA . LYS A 1 437 ? 15.199 2.921 -28.391 1.00 96.25 437 LYS A CA 1
ATOM 3314 C C . LYS A 1 437 ? 15.111 4.137 -27.472 1.00 96.25 437 LYS A C 1
ATOM 3316 O O . LYS A 1 437 ? 15.154 5.270 -27.939 1.00 96.25 437 LYS A O 1
ATOM 3321 N N . VAL A 1 438 ? 15.085 3.895 -26.167 1.00 97.38 438 VAL A N 1
ATOM 3322 C CA . VAL A 1 438 ? 15.276 4.901 -25.117 1.00 97.38 438 VAL A CA 1
ATOM 3323 C C . VAL A 1 438 ? 16.596 4.598 -24.414 1.00 97.38 438 VAL A C 1
ATOM 3325 O O . VAL A 1 438 ? 16.818 3.475 -23.965 1.00 97.38 438 VAL A O 1
ATOM 3328 N N . VAL A 1 439 ? 17.492 5.584 -24.365 1.00 97.06 439 VAL A N 1
ATOM 3329 C CA . VAL A 1 439 ? 18.898 5.403 -23.966 1.00 97.06 439 VAL A CA 1
ATOM 3330 C C . VAL A 1 439 ? 19.148 5.853 -22.529 1.00 97.06 439 VAL A C 1
ATOM 3332 O O . VAL A 1 439 ? 18.686 6.920 -22.110 1.00 97.06 439 VAL A O 1
ATOM 3335 N N . GLY A 1 440 ? 19.953 5.081 -21.798 1.00 97.50 440 GLY A N 1
ATOM 3336 C CA . GLY A 1 440 ? 20.385 5.391 -20.436 1.00 97.50 440 GLY A CA 1
ATOM 3337 C C . GLY A 1 440 ? 1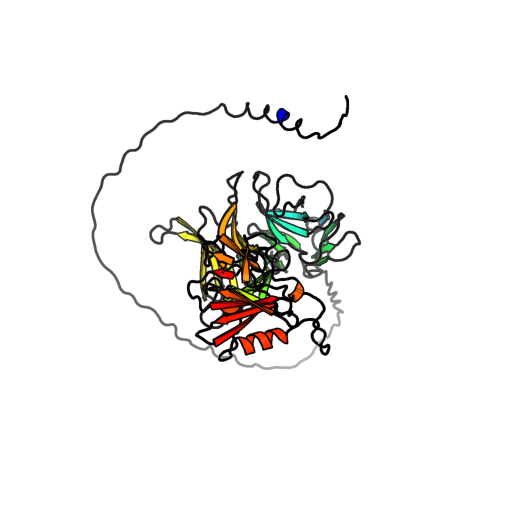9.217 5.406 -19.463 1.00 97.50 440 GLY A C 1
ATOM 3338 O O . GLY A 1 440 ? 19.002 6.409 -18.782 1.00 97.50 440 GLY A O 1
ATOM 3339 N N . VAL A 1 441 ? 18.419 4.337 -19.459 1.00 97.81 441 VAL A N 1
ATOM 3340 C CA . VAL A 1 441 ? 17.241 4.205 -18.596 1.00 97.81 441 VAL A CA 1
ATOM 3341 C C . VAL A 1 441 ? 17.163 2.837 -17.926 1.00 97.81 441 VAL A C 1
ATOM 3343 O O . VAL A 1 441 ? 17.521 1.815 -18.509 1.00 97.81 441 VAL A O 1
ATOM 3346 N N . GLU A 1 442 ? 16.631 2.824 -16.709 1.00 97.00 442 GLU A N 1
ATOM 3347 C CA . GLU A 1 442 ? 16.242 1.624 -15.970 1.00 97.00 442 GLU A CA 1
ATOM 3348 C C . GLU A 1 442 ? 14.783 1.705 -15.518 1.00 97.00 442 GLU A C 1
ATOM 3350 O O . GLU A 1 442 ? 14.163 2.763 -15.507 1.00 97.00 442 GLU A O 1
ATOM 3355 N N . SER A 1 443 ? 14.231 0.569 -15.113 1.00 95.31 443 SER A N 1
ATOM 3356 C CA . SER A 1 443 ? 12.917 0.444 -14.494 1.00 95.31 443 SER A CA 1
ATOM 3357 C C . SER A 1 443 ? 12.987 -0.577 -13.353 1.00 95.31 443 SER A C 1
ATOM 3359 O O . SER A 1 443 ? 13.945 -1.342 -13.202 1.00 95.31 443 SER A O 1
ATOM 3361 N N . PHE A 1 444 ? 11.933 -0.649 -12.544 1.00 94.00 444 PHE A N 1
ATOM 3362 C CA . PHE A 1 444 ? 11.772 -1.742 -11.586 1.00 94.00 444 PHE A CA 1
ATOM 3363 C C . PHE A 1 444 ? 11.814 -3.123 -12.275 1.00 94.00 444 PHE A C 1
ATOM 3365 O O . PHE A 1 444 ? 12.212 -4.107 -11.650 1.00 94.00 444 PHE A O 1
ATOM 3372 N N . VAL A 1 445 ? 11.461 -3.190 -13.569 1.00 94.06 445 VAL A N 1
ATOM 3373 C CA . VAL A 1 445 ? 11.468 -4.415 -14.381 1.00 94.06 445 VAL A CA 1
ATOM 3374 C C . VAL A 1 445 ? 12.852 -5.055 -14.450 1.00 94.06 445 VAL A C 1
ATOM 3376 O O . VAL A 1 445 ? 12.967 -6.245 -14.180 1.00 94.06 445 VAL A O 1
ATOM 3379 N N . ASN A 1 446 ? 13.910 -4.309 -14.774 1.00 94.88 446 ASN A N 1
ATOM 3380 C CA . ASN A 1 446 ? 15.265 -4.870 -14.827 1.00 94.88 446 ASN A CA 1
ATOM 3381 C C . ASN A 1 446 ? 15.963 -4.882 -13.458 1.00 94.88 446 ASN A C 1
ATOM 3383 O O . ASN A 1 446 ? 16.886 -5.665 -13.253 1.00 94.88 446 ASN A O 1
ATOM 3387 N N . ARG A 1 447 ? 15.488 -4.081 -12.496 1.00 93.25 447 ARG A N 1
ATOM 3388 C CA . ARG A 1 447 ? 16.005 -4.078 -11.117 1.00 93.25 447 ARG A CA 1
ATOM 3389 C C . ARG A 1 447 ? 15.588 -5.319 -10.319 1.00 93.25 447 ARG A C 1
ATOM 3391 O O . ARG A 1 447 ? 16.376 -5.827 -9.526 1.00 93.25 447 ARG A O 1
ATOM 3398 N N . TYR A 1 448 ? 14.356 -5.796 -10.511 1.00 93.44 448 TYR A N 1
ATOM 3399 C CA . TYR A 1 448 ? 13.778 -6.899 -9.729 1.00 93.44 448 TYR A CA 1
ATOM 3400 C C . TYR A 1 448 ? 13.291 -8.082 -10.570 1.00 93.44 448 TYR A C 1
ATOM 3402 O O . TYR A 1 448 ? 13.045 -9.164 -10.031 1.00 93.44 448 TYR A O 1
ATOM 3410 N N . GLY A 1 449 ? 13.131 -7.901 -11.881 1.00 91.50 449 GLY A N 1
ATOM 3411 C CA . GLY A 1 449 ? 12.731 -8.964 -12.792 1.00 91.50 449 GLY A CA 1
ATOM 3412 C C . GLY A 1 449 ? 13.867 -9.934 -13.101 1.00 91.50 449 GLY A C 1
ATOM 3413 O O . GLY A 1 449 ? 15.052 -9.655 -12.919 1.00 91.50 449 GLY A O 1
ATOM 3414 N N . LYS A 1 450 ? 13.488 -11.106 -13.612 1.00 90.94 450 LYS A N 1
ATOM 3415 C CA . LYS A 1 450 ? 14.439 -12.134 -14.038 1.00 90.94 450 LYS A CA 1
ATOM 3416 C C . LYS A 1 450 ? 14.953 -11.817 -15.438 1.00 90.94 450 LYS A C 1
ATOM 3418 O O . LYS A 1 450 ? 14.147 -11.693 -16.358 1.00 90.94 450 LYS A O 1
ATOM 3423 N N . SER A 1 451 ? 16.271 -11.731 -15.586 1.00 94.50 451 SER A N 1
ATOM 3424 C CA . SER A 1 451 ? 16.914 -11.567 -16.886 1.00 94.50 451 SER A CA 1
ATOM 3425 C C . SER A 1 451 ? 17.030 -12.891 -17.630 1.00 94.50 451 SER A C 1
ATOM 3427 O O . SER A 1 451 ? 17.273 -13.941 -17.034 1.00 94.50 451 SER A O 1
ATOM 3429 N N . VAL A 1 452 ? 16.958 -12.812 -18.951 1.00 94.88 452 VAL A N 1
ATOM 3430 C CA . VAL A 1 452 ? 17.564 -13.782 -19.858 1.00 94.88 452 VAL A CA 1
ATOM 3431 C C . VAL A 1 452 ? 18.970 -13.284 -20.178 1.00 94.88 452 VAL A C 1
ATOM 3433 O O . VAL A 1 452 ? 19.133 -12.148 -20.619 1.00 94.88 452 VAL A O 1
ATOM 3436 N N . GLU A 1 453 ? 19.980 -14.110 -19.930 1.00 94.94 453 GLU A N 1
ATOM 3437 C CA . GLU A 1 453 ? 21.387 -13.754 -20.139 1.00 94.94 453 GLU A CA 1
ATOM 3438 C C . GLU A 1 453 ? 21.921 -14.325 -21.458 1.00 94.94 453 GLU A C 1
ATOM 3440 O O . GLU A 1 453 ? 21.429 -15.342 -21.949 1.00 94.94 453 GLU A O 1
ATOM 3445 N N . GLY A 1 454 ? 22.940 -13.679 -22.028 1.00 94.25 454 GLY A N 1
ATOM 3446 C CA . GLY A 1 454 ? 23.667 -14.172 -23.201 1.00 94.25 454 GLY A CA 1
ATOM 3447 C C . GLY A 1 454 ? 22.934 -14.017 -24.538 1.00 94.25 454 GLY A C 1
ATOM 3448 O O . GLY A 1 454 ? 23.467 -14.415 -25.571 1.00 94.25 454 GLY A O 1
ATOM 3449 N N . VAL A 1 455 ? 21.754 -13.400 -24.556 1.00 95.12 455 VAL A N 1
ATOM 3450 C CA . VAL A 1 455 ? 20.959 -13.166 -25.773 1.00 95.12 455 VAL A CA 1
ATOM 3451 C C . VAL A 1 455 ? 21.276 -11.804 -26.372 1.00 95.12 455 VAL A C 1
ATOM 3453 O O . VAL A 1 455 ? 21.615 -10.880 -25.638 1.00 95.12 455 VAL A O 1
ATOM 3456 N N . ASP A 1 456 ? 21.199 -11.665 -27.694 1.00 95.75 456 ASP A N 1
ATOM 3457 C CA . ASP A 1 456 ? 21.270 -10.346 -28.329 1.00 95.75 456 ASP A CA 1
ATOM 3458 C C . ASP A 1 456 ? 19.909 -9.624 -28.303 1.00 95.75 456 ASP A C 1
ATOM 3460 O O . ASP A 1 456 ? 18.860 -10.195 -27.987 1.00 95.75 456 ASP A O 1
ATOM 3464 N N . VAL A 1 457 ? 19.916 -8.330 -28.628 1.00 95.44 457 VAL A N 1
ATOM 3465 C CA . VAL A 1 457 ? 18.712 -7.487 -28.592 1.00 95.44 457 VAL A CA 1
ATOM 3466 C C . VAL A 1 457 ? 17.655 -7.889 -29.632 1.00 95.44 457 VAL A C 1
ATOM 3468 O O . VAL A 1 457 ? 16.464 -7.657 -29.426 1.00 95.44 457 VAL A O 1
ATOM 3471 N N . GLY A 1 458 ? 18.056 -8.474 -30.763 1.00 95.19 458 GLY A N 1
ATOM 3472 C CA . GLY A 1 458 ? 17.142 -9.001 -31.774 1.00 95.19 458 GLY A CA 1
ATOM 3473 C C . GLY A 1 458 ? 16.395 -10.220 -31.248 1.00 95.19 458 GLY A C 1
ATOM 3474 O O . GLY A 1 458 ? 15.167 -10.245 -31.294 1.00 95.19 458 GLY A O 1
ATOM 3475 N N . GLU A 1 459 ? 17.118 -11.169 -30.653 1.00 95.00 459 GLU A N 1
ATOM 3476 C CA . GLU A 1 459 ? 16.524 -12.335 -29.994 1.00 95.00 459 GLU A CA 1
ATOM 3477 C C . GLU A 1 459 ? 15.604 -11.921 -28.831 1.00 95.00 459 GLU A C 1
ATOM 3479 O O . GLU A 1 459 ? 14.489 -12.426 -28.696 1.00 95.00 459 GLU A O 1
ATOM 3484 N N . CYS A 1 460 ? 16.033 -10.953 -28.017 1.00 94.38 460 CYS A N 1
ATOM 3485 C CA . CYS A 1 460 ? 15.244 -10.408 -26.912 1.00 94.38 460 CYS A CA 1
ATOM 3486 C C . CYS A 1 460 ? 13.907 -9.807 -27.390 1.00 94.38 460 CYS A C 1
ATOM 3488 O O . CYS A 1 460 ? 12.851 -10.111 -26.829 1.00 94.38 460 CYS A O 1
ATOM 3490 N N . ARG A 1 461 ? 13.931 -9.004 -28.465 1.00 93.38 461 ARG A N 1
ATOM 3491 C CA . ARG A 1 461 ? 12.714 -8.460 -29.092 1.00 93.38 461 ARG A CA 1
ATOM 3492 C C . ARG A 1 461 ? 11.843 -9.562 -29.691 1.00 93.38 461 ARG A C 1
ATOM 3494 O O . ARG A 1 461 ? 10.650 -9.580 -29.418 1.00 93.38 461 ARG A O 1
ATOM 3501 N N . GLY A 1 462 ? 12.438 -10.548 -30.363 1.00 91.06 462 GLY A N 1
ATOM 3502 C CA . GLY A 1 462 ? 11.709 -11.706 -30.886 1.00 91.06 462 GLY A CA 1
ATOM 3503 C C . GLY A 1 462 ? 10.951 -12.483 -29.802 1.00 91.06 462 GLY A C 1
ATOM 3504 O O . GLY A 1 462 ? 9.823 -12.910 -30.022 1.00 91.06 462 GLY A O 1
ATOM 3505 N N . ARG A 1 463 ? 11.510 -12.603 -28.589 1.00 91.31 463 ARG A N 1
ATOM 3506 C CA . ARG A 1 463 ? 10.794 -13.185 -27.436 1.00 91.31 463 ARG A CA 1
ATOM 3507 C C . ARG A 1 463 ? 9.598 -12.335 -27.003 1.00 91.31 463 ARG A C 1
ATOM 3509 O O . ARG A 1 463 ? 8.551 -12.886 -26.684 1.00 91.31 463 ARG A O 1
ATOM 3516 N N . CYS A 1 464 ? 9.738 -11.010 -27.012 1.00 89.06 464 CYS A N 1
ATOM 3517 C CA . CYS A 1 464 ? 8.634 -10.085 -26.748 1.00 89.06 464 CYS A CA 1
ATOM 3518 C C . CYS A 1 464 ? 7.546 -10.164 -27.831 1.00 89.06 464 CYS A C 1
ATOM 3520 O O . CYS A 1 464 ? 6.361 -10.046 -27.532 1.00 89.06 464 CYS A O 1
ATOM 3522 N N . ASP A 1 465 ? 7.920 -10.412 -29.086 1.00 86.75 465 ASP A N 1
ATOM 3523 C CA . ASP A 1 465 ? 6.973 -10.553 -30.193 1.00 86.75 465 ASP A CA 1
ATOM 3524 C C . ASP A 1 465 ? 6.057 -11.770 -30.082 1.00 86.75 465 ASP A C 1
ATOM 3526 O O . ASP A 1 465 ? 4.916 -11.720 -30.542 1.00 86.75 465 ASP A O 1
ATOM 3530 N N . LEU A 1 466 ? 6.517 -12.822 -29.408 1.00 85.19 466 LEU A N 1
ATOM 3531 C CA . LEU A 1 466 ? 5.727 -14.022 -29.134 1.00 85.19 466 LEU A CA 1
ATOM 3532 C C . LEU A 1 466 ? 4.730 -13.842 -27.976 1.00 85.19 466 LEU A C 1
ATOM 3534 O O . LEU A 1 466 ? 3.819 -14.657 -27.820 1.00 85.19 466 LEU A O 1
ATOM 3538 N N . GLU A 1 467 ? 4.880 -12.787 -27.172 1.00 81.56 467 GLU A N 1
ATOM 3539 C CA . GLU A 1 467 ? 4.101 -12.551 -25.958 1.00 81.56 467 GLU A CA 1
ATOM 3540 C C . GLU A 1 467 ? 3.122 -11.388 -26.151 1.00 81.56 467 GLU A C 1
ATOM 3542 O O . GLU A 1 467 ? 3.489 -10.216 -26.152 1.00 81.56 467 GLU A O 1
ATOM 3547 N N . CYS A 1 468 ? 1.832 -11.711 -26.245 1.00 76.00 468 CYS A N 1
ATOM 3548 C CA . CYS A 1 468 ? 0.753 -10.769 -26.555 1.00 76.00 468 CYS A CA 1
ATOM 3549 C C . CYS A 1 468 ? 0.693 -9.501 -25.697 1.00 76.00 468 CYS A C 1
ATOM 3551 O O . CYS A 1 468 ? 0.222 -8.471 -26.164 1.00 76.00 468 CYS A O 1
ATOM 3553 N N . GLY A 1 469 ? 1.099 -9.595 -24.430 1.00 80.50 469 GLY A N 1
ATOM 3554 C CA . GLY A 1 469 ? 1.077 -8.475 -23.490 1.00 80.50 469 GLY A CA 1
ATOM 3555 C C . GLY A 1 469 ? 2.421 -7.768 -23.336 1.00 80.50 469 GLY A C 1
ATOM 3556 O O . GLY A 1 469 ? 2.537 -6.907 -22.470 1.00 80.50 469 GLY A O 1
ATOM 3557 N N . CYS A 1 470 ? 3.446 -8.159 -24.094 1.00 87.88 470 CYS A N 1
ATOM 3558 C CA . CYS A 1 470 ? 4.764 -7.556 -23.986 1.00 87.88 470 CYS A CA 1
ATOM 3559 C C . CYS A 1 470 ? 4.778 -6.182 -24.672 1.00 87.88 470 CYS A C 1
ATOM 3561 O O . CYS A 1 470 ? 4.600 -6.065 -25.885 1.00 87.88 470 CYS A O 1
ATOM 3563 N N . LEU A 1 471 ? 4.997 -5.136 -23.873 1.00 89.88 471 LEU A N 1
ATOM 3564 C CA . LEU A 1 471 ? 5.034 -3.736 -24.307 1.00 89.88 471 LEU A CA 1
ATOM 3565 C C . LEU A 1 471 ? 6.423 -3.320 -24.815 1.00 89.88 471 LEU A C 1
ATOM 3567 O O . LEU A 1 471 ? 6.583 -2.251 -25.398 1.00 89.88 471 LEU A O 1
ATOM 3571 N N . GLY A 1 472 ? 7.444 -4.131 -24.557 1.00 92.81 472 GLY A N 1
ATOM 3572 C CA . GLY A 1 472 ? 8.828 -3.820 -24.877 1.00 92.81 472 GLY A CA 1
ATOM 3573 C C . GLY A 1 472 ? 9.804 -4.662 -24.068 1.00 92.81 472 GLY A C 1
ATOM 3574 O O . GLY A 1 472 ? 9.416 -5.581 -23.343 1.00 92.81 472 GLY A O 1
ATOM 3575 N N . VAL A 1 473 ? 11.085 -4.331 -24.185 1.00 95.81 473 VAL A N 1
ATOM 3576 C CA . VAL A 1 473 ? 12.158 -4.985 -23.431 1.00 95.81 473 VAL A CA 1
ATOM 3577 C C . VAL A 1 473 ? 13.092 -3.961 -22.804 1.00 95.81 473 VAL A C 1
ATOM 3579 O O . VAL A 1 473 ? 13.385 -2.930 -23.406 1.00 95.81 473 VAL A O 1
ATOM 3582 N N . LEU A 1 474 ? 13.582 -4.259 -21.603 1.00 97.81 474 LEU A N 1
ATOM 3583 C CA . LEU A 1 474 ? 14.749 -3.590 -21.032 1.00 97.81 474 LEU A CA 1
ATOM 3584 C C . LEU A 1 474 ? 15.967 -4.448 -21.364 1.00 97.81 474 LEU A C 1
ATOM 3586 O O . LEU A 1 474 ? 15.897 -5.678 -21.289 1.00 97.81 474 LEU A O 1
ATOM 3590 N N . TYR A 1 475 ? 17.067 -3.817 -21.754 1.00 98.12 475 TYR A N 1
ATOM 3591 C CA . TYR A 1 475 ? 18.256 -4.521 -22.208 1.00 98.12 475 TYR A CA 1
ATOM 3592 C C . TYR A 1 475 ? 19.527 -3.809 -21.744 1.00 98.12 475 TYR A C 1
ATOM 3594 O O . TYR A 1 475 ? 19.639 -2.589 -21.848 1.00 98.12 475 TYR A O 1
ATOM 3602 N N . TRP A 1 476 ? 20.483 -4.577 -21.231 1.00 97.81 476 TRP A N 1
ATOM 3603 C CA . TRP A 1 476 ? 21.827 -4.097 -20.918 1.00 97.81 476 TRP A CA 1
ATOM 3604 C C . TRP A 1 476 ? 22.782 -4.569 -22.009 1.00 97.81 476 TRP A C 1
ATOM 3606 O O . TRP A 1 476 ? 23.022 -5.772 -22.154 1.00 97.81 476 TRP A O 1
ATOM 3616 N N . GLU A 1 477 ? 23.278 -3.631 -22.820 1.00 96.44 477 GLU A N 1
ATOM 3617 C CA . GLU A 1 477 ? 23.994 -3.953 -24.059 1.00 96.44 477 GLU A CA 1
ATOM 3618 C C . GLU A 1 477 ? 25.353 -4.614 -23.811 1.00 96.44 477 GLU A C 1
ATOM 3620 O O . GLU A 1 477 ? 25.707 -5.542 -24.541 1.00 96.44 477 GLU A O 1
ATOM 3625 N N . LYS A 1 478 ? 26.082 -4.203 -22.767 1.00 95.38 478 LYS A N 1
ATOM 3626 C CA . LYS A 1 478 ? 27.402 -4.762 -22.432 1.00 95.38 478 LYS A CA 1
ATOM 3627 C C . LYS A 1 478 ? 27.289 -6.173 -21.851 1.00 95.38 478 LYS A C 1
ATOM 3629 O O . LYS A 1 478 ? 28.022 -7.072 -22.253 1.00 95.38 478 LYS A O 1
ATOM 3634 N N . GLU A 1 479 ? 26.352 -6.376 -20.931 1.00 95.94 479 GLU A N 1
ATOM 3635 C CA . GLU A 1 479 ? 26.152 -7.628 -20.195 1.00 95.94 479 GLU A CA 1
ATOM 3636 C C . GLU A 1 479 ? 25.299 -8.641 -20.966 1.00 95.94 479 GLU A C 1
ATOM 3638 O O . GLU A 1 479 ? 25.210 -9.800 -20.559 1.00 95.94 479 GLU A O 1
ATOM 3643 N N . ARG A 1 480 ? 24.650 -8.216 -22.060 1.00 96.94 480 ARG A N 1
ATOM 3644 C CA . ARG A 1 480 ? 23.712 -9.032 -22.845 1.00 96.94 480 ARG A CA 1
ATOM 3645 C C . ARG A 1 480 ? 22.600 -9.623 -21.976 1.00 96.94 480 ARG A C 1
ATOM 3647 O O . ARG A 1 480 ? 22.310 -10.822 -22.027 1.00 96.94 480 ARG A O 1
ATOM 3654 N N . LYS A 1 481 ? 21.996 -8.772 -21.141 1.00 97.62 481 LYS A N 1
ATOM 3655 C CA . LYS A 1 481 ? 20.868 -9.135 -20.271 1.00 97.62 481 LYS A CA 1
ATOM 3656 C C . LYS A 1 481 ? 19.575 -8.528 -20.787 1.00 97.62 481 LYS A C 1
ATOM 3658 O O . LYS A 1 481 ? 19.521 -7.342 -21.089 1.00 97.62 481 LYS A O 1
ATOM 3663 N N . CYS A 1 482 ? 18.542 -9.355 -20.865 1.00 97.31 482 CYS A N 1
ATOM 3664 C CA . CYS A 1 482 ? 17.243 -9.041 -21.448 1.00 97.31 482 CYS A CA 1
ATOM 3665 C C . CYS A 1 482 ? 16.122 -9.253 -20.429 1.00 97.31 482 CYS A C 1
ATOM 3667 O O . CYS A 1 482 ? 16.034 -10.322 -19.823 1.00 97.31 482 CYS A O 1
ATOM 3669 N N . TRP A 1 483 ? 15.220 -8.283 -20.295 1.00 96.50 483 TRP A N 1
ATOM 3670 C CA . TRP A 1 483 ? 13.999 -8.400 -19.499 1.00 96.50 483 TRP A CA 1
ATOM 3671 C C . TRP A 1 483 ? 12.781 -8.068 -20.353 1.00 96.50 483 TRP A C 1
ATOM 3673 O O . TRP A 1 483 ? 12.697 -6.985 -20.930 1.00 96.50 483 TRP A O 1
ATOM 3683 N N . LEU A 1 484 ? 11.816 -8.987 -20.398 1.00 92.69 484 LEU A N 1
ATOM 3684 C CA . LEU A 1 484 ? 10.519 -8.737 -21.025 1.00 92.69 484 LEU A CA 1
ATOM 3685 C C . LEU A 1 484 ? 9.665 -7.850 -20.118 1.00 92.69 484 LEU A C 1
ATOM 3687 O O . LEU A 1 484 ? 9.601 -8.075 -18.907 1.00 92.69 484 LEU A O 1
ATOM 3691 N N . ALA A 1 485 ? 8.993 -6.864 -20.706 1.00 91.69 485 ALA A N 1
ATOM 3692 C CA . ALA A 1 485 ? 8.213 -5.891 -19.962 1.00 91.69 485 ALA A CA 1
ATOM 3693 C C . ALA A 1 485 ? 6.738 -5.924 -20.384 1.00 91.69 485 ALA A C 1
ATOM 3695 O O . ALA A 1 485 ? 6.362 -5.424 -21.441 1.00 91.69 485 ALA A O 1
ATOM 3696 N N . TRP A 1 486 ? 5.883 -6.479 -19.522 1.00 88.81 486 TRP A N 1
ATOM 3697 C CA . TRP A 1 486 ? 4.418 -6.366 -19.636 1.00 88.81 486 TRP A CA 1
ATOM 3698 C C . TRP A 1 486 ? 3.876 -5.038 -19.089 1.00 88.81 486 TRP A C 1
ATOM 3700 O O . TRP A 1 486 ? 2.723 -4.678 -19.306 1.00 88.81 486 TRP A O 1
ATOM 3710 N N . VAL A 1 487 ? 4.724 -4.316 -18.359 1.00 89.81 487 VAL A N 1
ATOM 3711 C CA . VAL A 1 487 ? 4.540 -2.946 -17.880 1.00 89.81 487 VAL A CA 1
ATOM 3712 C C . VAL A 1 487 ? 5.905 -2.288 -17.998 1.00 89.81 487 VAL A C 1
ATOM 3714 O O . VAL A 1 487 ? 6.888 -2.888 -17.574 1.00 89.81 487 VAL A O 1
ATOM 3717 N N . ILE A 1 488 ? 5.979 -1.084 -18.567 1.00 91.75 488 ILE A N 1
ATOM 3718 C CA . ILE A 1 488 ? 7.235 -0.320 -18.615 1.00 91.75 488 ILE A CA 1
ATOM 3719 C C . ILE A 1 488 ? 7.409 0.469 -17.312 1.00 91.75 488 ILE A C 1
ATOM 3721 O O . ILE A 1 488 ? 8.420 0.321 -16.623 1.00 91.75 488 ILE A O 1
ATOM 3725 N N . GLY A 1 489 ? 6.379 1.238 -16.941 1.00 93.12 489 GLY A N 1
ATOM 3726 C CA . GLY A 1 489 ? 6.401 2.121 -15.779 1.00 93.12 489 GLY A CA 1
ATOM 3727 C C . GLY A 1 489 ? 7.356 3.299 -15.969 1.00 93.12 489 GLY A C 1
ATOM 3728 O O . GLY A 1 489 ? 7.835 3.564 -17.069 1.00 93.12 489 GLY A O 1
ATOM 3729 N N . THR A 1 490 ? 7.639 4.011 -14.884 1.00 96.75 490 THR A N 1
ATOM 3730 C CA . THR A 1 490 ? 8.657 5.064 -14.852 1.00 96.75 490 THR A CA 1
ATOM 3731 C C . THR A 1 490 ? 10.005 4.533 -15.340 1.00 96.75 490 THR A C 1
ATOM 3733 O O . THR A 1 490 ? 10.484 3.505 -14.859 1.00 96.75 490 THR A O 1
ATOM 3736 N N . LEU A 1 491 ? 10.636 5.279 -16.246 1.00 97.88 491 LEU A N 1
ATOM 3737 C CA . LEU A 1 491 ? 12.001 5.046 -16.703 1.00 97.88 491 LEU A CA 1
ATOM 3738 C C . LEU A 1 491 ? 12.956 5.970 -15.931 1.00 97.88 491 LEU A C 1
ATOM 3740 O O . LEU A 1 491 ? 13.021 7.167 -16.203 1.00 97.88 491 LEU A O 1
ATOM 3744 N N . GLU A 1 492 ? 13.681 5.439 -14.947 1.00 97.69 492 GLU A N 1
ATOM 3745 C CA . GLU A 1 492 ? 14.721 6.160 -14.199 1.00 97.69 492 GLU A CA 1
ATOM 3746 C C . GLU A 1 492 ? 15.907 6.438 -15.130 1.00 97.69 492 GLU A C 1
ATOM 3748 O O . GLU A 1 492 ? 16.506 5.509 -15.673 1.00 97.69 492 GLU A O 1
ATOM 3753 N N . LYS A 1 493 ? 16.262 7.712 -15.323 1.00 97.75 493 LYS A N 1
ATOM 3754 C CA . LYS A 1 493 ? 17.458 8.091 -16.079 1.00 97.75 493 LYS A CA 1
ATOM 3755 C C . LYS A 1 493 ? 18.705 7.644 -15.311 1.00 97.75 493 LYS A C 1
ATOM 3757 O O . LYS A 1 493 ? 18.906 8.048 -14.167 1.00 97.75 493 LYS A O 1
ATOM 3762 N N . VAL A 1 494 ? 19.563 6.867 -15.967 1.00 97.00 494 VAL A N 1
ATOM 3763 C CA . VAL A 1 494 ? 20.851 6.406 -15.430 1.00 97.00 494 VAL A CA 1
ATOM 3764 C C . VAL A 1 494 ? 22.016 6.902 -16.284 1.00 97.00 494 VAL A C 1
ATOM 3766 O O . VAL A 1 494 ? 21.836 7.314 -17.430 1.00 97.00 494 VAL A O 1
ATOM 3769 N N . GLY A 1 495 ? 23.219 6.890 -15.703 1.00 95.81 495 GLY A N 1
ATOM 3770 C CA . GLY A 1 495 ? 24.435 7.355 -16.373 1.00 95.81 495 GLY A CA 1
ATOM 3771 C C . GLY A 1 495 ? 25.021 6.371 -17.390 1.00 95.81 495 GLY A C 1
ATOM 3772 O O . GLY A 1 495 ? 25.754 6.801 -18.274 1.00 95.81 495 GLY A O 1
ATOM 3773 N N . ASP A 1 496 ? 24.713 5.071 -17.293 1.00 97.00 496 ASP A N 1
ATOM 3774 C CA . ASP A 1 496 ? 25.189 4.088 -18.271 1.00 97.00 496 ASP A CA 1
ATOM 3775 C C . ASP A 1 496 ? 24.271 4.058 -19.500 1.00 97.00 496 ASP A C 1
ATOM 3777 O O . ASP A 1 496 ? 23.159 3.534 -19.464 1.00 97.00 496 ASP A O 1
ATOM 3781 N N . GLU A 1 497 ? 24.750 4.612 -20.611 1.00 96.94 497 GLU A N 1
ATOM 3782 C CA . GLU A 1 497 ? 24.017 4.665 -21.879 1.00 96.94 497 GLU A CA 1
ATOM 3783 C C . GLU A 1 497 ? 23.783 3.288 -22.518 1.00 96.94 497 GLU A C 1
ATOM 3785 O O . GLU A 1 497 ? 22.911 3.157 -23.376 1.00 96.94 497 GLU A O 1
ATOM 3790 N N . SER A 1 498 ? 24.507 2.249 -22.083 1.00 97.06 498 SER A N 1
ATOM 3791 C CA . SER A 1 498 ? 24.279 0.872 -22.536 1.00 97.06 498 SER A CA 1
ATOM 3792 C C . SER A 1 498 ? 23.051 0.216 -21.894 1.00 97.06 498 SER A C 1
ATOM 3794 O O . SER A 1 498 ? 22.628 -0.855 -22.335 1.00 97.06 498 SER A O 1
ATOM 3796 N N . HIS A 1 499 ? 22.445 0.851 -20.884 1.00 98.06 499 HIS A N 1
ATOM 3797 C CA . HIS A 1 499 ? 21.162 0.441 -20.317 1.00 98.06 499 HIS A CA 1
ATOM 3798 C C . HIS A 1 499 ? 20.033 1.092 -21.113 1.00 98.06 499 HIS A C 1
ATOM 3800 O O . HIS A 1 499 ? 19.886 2.317 -21.129 1.00 98.06 499 HIS A O 1
ATOM 3806 N N . VAL A 1 500 ? 19.255 0.282 -21.827 1.00 97.81 500 VAL A N 1
ATOM 3807 C CA . VAL A 1 500 ? 18.327 0.776 -22.847 1.00 97.81 500 VAL A CA 1
ATOM 3808 C C . VAL A 1 500 ? 16.960 0.118 -22.710 1.00 97.81 500 VAL A C 1
ATOM 3810 O O . VAL A 1 500 ? 16.845 -1.051 -22.341 1.00 97.81 500 VAL A O 1
ATOM 3813 N N . ALA A 1 501 ? 15.912 0.861 -23.051 1.00 97.62 501 ALA A N 1
ATOM 3814 C CA . ALA A 1 501 ? 14.572 0.320 -23.232 1.00 97.62 501 ALA A CA 1
ATOM 3815 C C . ALA A 1 501 ? 14.228 0.308 -24.723 1.00 97.62 501 ALA A C 1
ATOM 3817 O O . ALA A 1 501 ? 14.409 1.310 -25.411 1.00 97.62 501 ALA A O 1
ATOM 3818 N N . TRP A 1 502 ? 13.710 -0.807 -25.222 1.00 96.31 502 TRP A N 1
ATOM 3819 C CA . TRP A 1 502 ? 13.148 -0.912 -26.563 1.00 96.31 502 TRP A CA 1
ATOM 3820 C C . TRP A 1 502 ? 11.640 -1.055 -26.443 1.00 96.31 502 TRP A C 1
ATOM 3822 O O . TRP A 1 502 ? 11.142 -2.101 -26.026 1.00 96.31 502 TRP A O 1
ATOM 3832 N N . ILE A 1 503 ? 10.921 0.006 -26.794 1.00 94.75 503 ILE A N 1
ATOM 3833 C CA . ILE A 1 503 ? 9.469 0.076 -26.638 1.00 94.75 503 ILE A CA 1
ATOM 3834 C C . ILE A 1 503 ? 8.800 -0.362 -27.932 1.00 94.75 503 ILE A C 1
ATOM 3836 O O . ILE A 1 503 ? 9.150 0.121 -29.010 1.00 94.75 503 ILE A O 1
ATOM 3840 N N . LYS A 1 504 ? 7.845 -1.284 -27.810 1.00 90.69 504 LYS A N 1
ATOM 3841 C CA . LYS A 1 504 ? 7.102 -1.859 -28.925 1.00 90.69 504 LYS A CA 1
ATOM 3842 C C . LYS A 1 504 ? 6.011 -0.898 -29.394 1.00 90.69 504 LYS A C 1
ATOM 3844 O O . LYS A 1 504 ? 5.256 -0.364 -28.583 1.00 90.69 504 LYS A O 1
ATOM 3849 N N . TYR A 1 505 ? 5.889 -0.718 -30.702 1.00 87.81 505 TYR A N 1
ATOM 3850 C CA . TYR A 1 505 ? 4.807 0.036 -31.331 1.00 87.81 505 TYR A CA 1
ATOM 3851 C C . TYR A 1 505 ? 4.457 -0.553 -32.700 1.00 87.81 505 TYR A C 1
ATOM 3853 O O . TYR A 1 505 ? 5.122 -1.461 -33.194 1.00 87.81 505 TYR A O 1
ATOM 3861 N N . TYR A 1 506 ? 3.390 -0.042 -33.304 1.00 81.62 506 TYR A N 1
ATOM 3862 C CA . TYR A 1 506 ? 2.932 -0.432 -34.633 1.00 81.62 506 TYR A CA 1
ATOM 3863 C C . TYR A 1 506 ? 2.634 0.851 -35.411 1.00 81.62 506 TYR A C 1
ATOM 3865 O O . TYR A 1 506 ? 2.212 1.840 -34.803 1.00 81.62 506 TYR A O 1
ATOM 3873 N N . LYS A 1 507 ? 2.925 0.847 -36.712 1.00 69.88 507 LYS A N 1
ATOM 3874 C CA . LYS A 1 507 ? 2.682 1.984 -37.606 1.00 69.88 507 LYS A CA 1
ATOM 3875 C C . LYS A 1 507 ? 1.235 2.079 -38.060 1.00 69.88 507 LYS A C 1
ATOM 3877 O O . LYS A 1 507 ? 0.600 1.010 -38.210 1.00 69.88 507 LYS A O 1
#

Secondary structure (DSSP, 8-state):
-----------TTTTTTSTTSSSSS----------------------------PPPPPPP-PPPPPPP------------------------PPPTTT-EEEES-SPPPSS-BGGG-EEEEEEEEETTEEEEEEEEETTEEEEEEEES-TT--SPBEEEEES-TTS-B-TT-EEEE-TTS-EEEE-TTS-EEEE---TTS---EEEE-TTS-EEEE-TTS-EEEEGGGS--SEEETT-EEETT-EEE-TTSSEEEEEETTEEEEEE---TTSSPEEEESGGGTTB-SSS---EEEEEEEEEE-TTT--EEEEEEEEEEETT--EEEEE--SS-TTSEEEEE-TTS-EEEEEE-TT-SS--EEEEEESB-SSSSSB-GGGSTTTTTTT-EEETTEEEEEEETTTEEEPP-TT--S-GGGSSS---TT---SS--EEEEEESEE-HHHHHSPPEES--HHHHHHHHHT-TT--EEEEETTTTEEEEES----EEE-S-TTEEEEEEE--

Mean predicted aligned error: 12.7 Å

InterPro domains:
  IPR001480 Bulb-type lectin domain [PF01453] (158-245)
  IPR001480 Bulb-type lectin domain [PS50927] (97-228)
  IPR001480 Bulb-type lectin domain [SM00108] (113-230)
  IPR001480 Bulb-type lectin domain [cd00028] (114-230)
  IPR036426 Bulb-type lectin domain superfamily [G3DSA:2.90.10.10] (122-229)
  IPR036426 Bulb-type lectin domain superfamily [SSF51110] (155-248)
  IPR051343 G-type lectin S-receptor-like kinases and EP1-like glycoproteins [PTHR47976] (125-504)

Radius of gyration: 31.81 Å; Cα contacts (8 Å, |Δi|>4): 1096; chains: 1; bounding box: 69×104×85 Å

Organism: Dendrobium thyrsiflorum (NCBI:txid117978)

Solvent-accessible surface area (backbone atoms only — not comparable to full-atom values): 29189 Å² total; per-residue (Å²): 137,91,82,90,87,81,90,85,80,98,67,74,76,68,64,74,70,63,68,74,75,72,77,79,82,83,85,87,88,85,87,90,87,85,86,88,84,86,90,80,90,81,90,82,86,84,90,87,85,89,79,91,84,82,88,85,86,87,83,88,82,86,85,83,84,84,84,91,81,84,86,84,88,83,90,86,84,89,77,87,70,86,76,78,76,75,77,73,78,69,65,39,53,24,47,76,91,48,39,50,76,44,59,46,68,82,72,65,57,81,80,58,30,56,84,78,27,50,34,33,79,47,99,53,64,32,83,50,33,32,33,27,39,35,27,76,45,92,69,42,28,34,47,26,36,35,42,59,48,96,78,28,78,36,66,31,40,74,64,38,46,76,33,82,89,54,62,30,42,66,53,14,35,44,29,35,40,53,47,26,29,42,35,32,26,29,58,88,64,49,82,71,38,68,70,81,29,59,59,69,32,24,44,36,74,46,58,40,83,69,72,41,40,31,32,19,31,92,86,66,47,73,79,43,51,47,56,85,54,60,33,31,34,45,39,38,77,28,54,46,41,46,84,40,58,31,36,7,82,81,52,45,17,29,42,33,29,38,45,42,30,43,39,34,30,41,45,80,44,68,85,74,60,62,44,60,49,46,31,51,82,53,70,36,45,51,92,65,73,66,46,48,33,38,29,30,41,48,44,78,39,52,44,89,90,76,66,48,73,79,46,23,38,32,29,35,41,33,28,81,82,73,50,69,50,78,53,34,61,45,99,50,77,37,71,51,28,38,37,33,34,36,75,79,60,43,45,36,30,39,33,49,45,81,92,43,43,58,79,27,68,42,80,46,20,31,38,52,27,89,81,58,36,61,32,48,35,32,59,34,56,50,68,24,31,46,37,8,30,18,48,94,76,35,64,66,22,17,72,37,88,83,52,46,77,42,76,52,51,84,81,24,47,70,52,72,60,38,76,51,91,69,74,49,92,92,57,81,78,83,66,75,77,43,71,26,66,44,72,12,33,44,32,35,53,68,75,60,44,77,66,48,70,81,47,54,72,66,60,47,48,52,58,30,71,75,36,68,45,34,38,23,35,41,36,33,65,86,74,21,33,30,24,81,20,52,62,65,20,10,27,23,58,48,88,55,58,52,26,24,33,37,42,36,33,64,133

Sequence (507 aa):
MHLQMHNSCPFAALLQKRSKNTAQIQQKRSNPDASLRPVSELKNSPKIKTPHFSSPSCSSSPMPNPPRHGTPTSPLLLLFLPLLLLSSSTSAKVPPSETFSYSNSGEFGPYIAEYSATYRLLPIASSPFQLCFFNSTPSSFFLALRLGTPRSESIFRFVWTANPSRPVADNAVFSLLADGDLRLTDADGSLVFSSKTAGKGVKGLRLLPNSNIVLVDTRGSSLWQSFEHPADTLLVGQSLNVGKKLVSRLGGYSLAAESGGLALYMNKIAGGKPLLYSTGGGIMRIAGNGLKSVMFRADPQTNKENEIPYAYELGFKLEPNLGSLITGRPKYNGTVSFIRIEEDGNLIAYTFYSPVDYQAWEHVFVVFSGDIGWENHCRRPSKCGAMGICAQEMCVACPEPPGQLAGWSEQCAPPAAAQSMSCKKGMAAAAAAEYYKVVGVESFVNRYGKSVEGVDVGECRGRCDLECGCLGVLYWEKERKCWLAWVIGTLEKVGDESHVAWIKYYK

pLDDT: mean 81.54, std 24.3, range [23.55, 98.62]